Protein AF-A0A2E5EAR0-F1 (afdb_monomer)

Mean predicted aligned error: 19.5 Å

pLDDT: mean 77.99, std 18.97, range [26.61, 96.81]

Structure (mmCIF, N/CA/C/O backbone):
data_AF-A0A2E5EAR0-F1
#
_entry.id   AF-A0A2E5EAR0-F1
#
loop_
_atom_site.group_PDB
_atom_site.id
_atom_site.type_symbol
_atom_site.label_atom_id
_atom_site.label_alt_id
_atom_site.label_comp_id
_atom_site.label_asym_id
_atom_site.label_entity_id
_atom_site.label_seq_id
_atom_site.pdbx_PDB_ins_code
_atom_site.Cartn_x
_atom_site.Cartn_y
_atom_site.Cartn_z
_atom_site.occupancy
_atom_site.B_iso_or_equiv
_atom_site.auth_seq_id
_atom_site.auth_comp_id
_atom_site.auth_asym_id
_atom_site.auth_atom_id
_atom_site.pdbx_PDB_model_num
ATOM 1 N N . MET A 1 1 ? 44.862 40.597 -4.342 1.00 42.06 1 MET A N 1
ATOM 2 C CA . MET A 1 1 ? 45.739 40.094 -3.260 1.00 42.06 1 MET A CA 1
ATOM 3 C C . MET A 1 1 ? 44.886 39.738 -2.046 1.00 42.06 1 MET A C 1
ATOM 5 O O . MET A 1 1 ? 44.949 40.387 -1.017 1.00 42.06 1 MET A O 1
ATOM 9 N N . TRP A 1 2 ? 44.025 38.736 -2.216 1.00 26.61 2 TRP A N 1
ATOM 10 C CA . TRP A 1 2 ? 43.202 38.133 -1.169 1.00 26.61 2 TRP A CA 1
ATOM 11 C C . TRP A 1 2 ? 43.529 36.647 -1.234 1.00 26.61 2 TRP A C 1
ATOM 13 O O . TRP A 1 2 ? 42.966 35.890 -2.016 1.00 26.61 2 TRP A O 1
ATOM 23 N N . MET A 1 3 ? 44.603 36.292 -0.543 1.00 31.47 3 MET A N 1
ATOM 24 C CA . MET A 1 3 ? 45.194 34.965 -0.524 1.00 31.47 3 MET A CA 1
ATOM 25 C C . MET A 1 3 ? 45.748 34.804 0.889 1.00 31.47 3 MET A C 1
ATOM 27 O O . MET A 1 3 ? 46.538 35.645 1.309 1.00 31.47 3 MET A O 1
ATOM 31 N N . LYS A 1 4 ? 45.318 33.736 1.575 1.00 34.19 4 LYS A N 1
ATOM 32 C CA . LYS A 1 4 ? 45.592 33.337 2.975 1.00 34.19 4 LYS A CA 1
ATOM 33 C C . LYS A 1 4 ? 44.489 33.672 3.985 1.00 34.19 4 LYS A C 1
ATOM 35 O O . LYS A 1 4 ? 44.588 34.649 4.709 1.00 34.19 4 LYS A O 1
ATOM 40 N N . MET A 1 5 ? 43.519 32.765 4.107 1.00 32.03 5 MET A N 1
ATOM 41 C CA . MET A 1 5 ? 43.120 32.161 5.391 1.00 32.03 5 MET A CA 1
ATOM 42 C C . MET A 1 5 ? 41.998 31.144 5.152 1.00 32.03 5 MET A C 1
ATOM 44 O O . MET A 1 5 ? 40.875 31.536 4.874 1.00 32.03 5 MET A O 1
ATOM 48 N N . ALA A 1 6 ? 42.338 29.853 5.220 1.00 31.02 6 ALA A N 1
ATOM 49 C CA . ALA A 1 6 ? 41.487 28.740 5.674 1.00 31.02 6 ALA A CA 1
ATOM 50 C C . ALA A 1 6 ? 42.182 27.413 5.316 1.00 31.02 6 ALA A C 1
ATOM 52 O O . ALA A 1 6 ? 41.755 26.662 4.442 1.00 31.02 6 ALA A O 1
ATOM 53 N N . ALA A 1 7 ? 43.314 27.154 5.970 1.00 35.09 7 ALA A N 1
ATOM 54 C CA . ALA A 1 7 ? 43.880 25.819 6.066 1.00 35.09 7 ALA A CA 1
ATOM 55 C C . ALA A 1 7 ? 43.442 25.251 7.417 1.00 35.09 7 ALA A C 1
ATOM 57 O O . ALA A 1 7 ? 44.080 25.526 8.428 1.00 35.09 7 ALA A O 1
ATOM 58 N N . THR A 1 8 ? 42.359 24.474 7.428 1.00 35.16 8 THR A N 1
ATOM 59 C CA . THR A 1 8 ? 42.009 23.649 8.587 1.00 35.16 8 THR A CA 1
ATOM 60 C C . THR A 1 8 ? 41.284 22.388 8.123 1.00 35.16 8 THR A C 1
ATOM 62 O O . THR A 1 8 ? 40.230 22.452 7.502 1.00 35.16 8 THR A O 1
ATOM 65 N N . ASN A 1 9 ? 41.896 21.241 8.422 1.00 30.61 9 ASN A N 1
ATOM 66 C CA . ASN A 1 9 ? 41.296 19.911 8.540 1.00 30.61 9 ASN A CA 1
ATOM 67 C C . ASN A 1 9 ? 40.360 19.410 7.426 1.00 30.61 9 ASN A C 1
ATOM 69 O O . ASN A 1 9 ? 39.142 19.333 7.568 1.00 30.61 9 ASN A O 1
ATOM 73 N N . ARG A 1 10 ? 40.982 18.860 6.376 1.00 32.84 10 ARG A N 1
ATOM 74 C CA . ARG A 1 10 ? 40.446 17.691 5.665 1.00 32.84 10 ARG A CA 1
ATOM 75 C C . ARG A 1 10 ? 40.613 16.462 6.559 1.00 32.84 10 ARG A C 1
ATOM 77 O O . ARG A 1 10 ? 41.737 16.012 6.686 1.00 32.84 10 ARG A O 1
ATOM 84 N N . PHE A 1 11 ? 39.533 15.940 7.139 1.00 34.38 11 PHE A N 1
ATOM 85 C CA . PHE A 1 11 ? 39.304 14.500 7.370 1.00 34.38 11 PHE A CA 1
ATOM 86 C C . PHE A 1 11 ? 37.934 14.302 8.037 1.00 34.38 11 PHE A C 1
ATOM 88 O O . PHE A 1 11 ? 37.831 14.235 9.257 1.00 34.38 11 PHE A O 1
ATOM 95 N N . LYS A 1 12 ? 36.865 14.199 7.237 1.00 30.55 12 LYS A N 1
ATOM 96 C CA . LYS A 1 12 ? 35.705 13.357 7.574 1.00 30.55 12 LYS A CA 1
ATOM 97 C C . LYS A 1 12 ? 34.755 13.219 6.389 1.00 30.55 12 LYS A C 1
ATOM 99 O O . LYS A 1 12 ? 34.295 14.210 5.838 1.00 30.55 12 LYS A O 1
ATOM 104 N N . GLY A 1 13 ? 34.437 11.965 6.079 1.00 31.58 13 GLY A N 1
ATOM 105 C CA . GLY A 1 13 ? 33.149 11.560 5.529 1.00 31.58 13 GLY A CA 1
ATOM 106 C C . GLY A 1 13 ? 32.956 11.759 4.032 1.00 31.58 13 GLY A C 1
ATOM 107 O O . GLY A 1 13 ? 32.531 12.825 3.601 1.00 31.58 13 GLY A O 1
ATOM 108 N N . ARG A 1 14 ? 33.132 10.678 3.261 1.00 30.11 14 ARG A N 1
ATOM 109 C CA . ARG A 1 14 ? 32.112 10.206 2.306 1.00 30.11 14 ARG A CA 1
ATOM 110 C C . ARG A 1 14 ? 32.542 8.941 1.561 1.00 30.11 14 ARG A C 1
ATOM 112 O O . ARG A 1 14 ? 33.694 8.819 1.164 1.00 30.11 14 ARG A O 1
ATOM 119 N N . ARG A 1 15 ? 31.514 8.139 1.257 1.00 27.70 15 ARG A N 1
ATOM 120 C CA . ARG A 1 15 ? 31.420 6.974 0.355 1.00 27.70 15 ARG A CA 1
ATOM 121 C C . ARG A 1 15 ? 31.590 5.620 1.044 1.00 27.70 15 ARG A C 1
ATOM 123 O O . ARG A 1 15 ? 32.698 5.225 1.359 1.00 27.70 15 ARG A O 1
ATOM 130 N N . LEU A 1 16 ? 30.498 5.006 1.511 1.00 30.56 16 LEU A N 1
ATOM 131 C CA . LEU A 1 16 ? 29.463 4.266 0.756 1.00 30.56 16 LEU A CA 1
ATOM 132 C C . LEU A 1 16 ? 30.027 3.139 -0.124 1.00 30.56 16 LEU A C 1
ATOM 134 O O . LEU A 1 16 ? 30.735 3.397 -1.094 1.00 30.56 16 LEU A O 1
ATOM 138 N N . MET A 1 17 ? 29.493 1.947 0.168 1.00 29.42 17 MET A N 1
ATOM 139 C CA . MET A 1 17 ? 29.057 0.925 -0.786 1.00 29.42 17 MET A CA 1
ATOM 140 C C . MET A 1 17 ? 30.089 -0.140 -1.178 1.00 29.42 17 MET A C 1
ATOM 142 O O . MET A 1 17 ? 30.657 -0.107 -2.263 1.00 29.42 17 MET A O 1
ATOM 146 N N . VAL A 1 18 ? 30.224 -1.162 -0.328 1.00 32.47 18 VAL A N 1
ATOM 147 C CA . VAL A 1 18 ? 30.536 -2.524 -0.781 1.00 32.47 18 VAL A CA 1
ATOM 148 C C . VAL A 1 18 ? 29.671 -3.491 0.020 1.00 32.47 18 VAL A C 1
ATOM 150 O O . VAL A 1 18 ? 29.899 -3.686 1.204 1.00 32.47 18 VAL A O 1
ATOM 153 N N . LEU A 1 19 ? 28.630 -3.998 -0.626 1.00 30.44 19 LEU A N 1
ATOM 154 C CA . LEU A 1 19 ? 28.167 -5.388 -0.655 1.00 30.44 19 LEU A CA 1
ATOM 155 C C . LEU A 1 19 ? 26.824 -5.291 -1.393 1.00 30.44 19 LEU A C 1
ATOM 157 O O . LEU A 1 19 ? 25.862 -4.715 -0.908 1.00 30.44 19 LEU A O 1
ATOM 161 N N . GLY A 1 20 ? 26.775 -5.650 -2.669 1.00 27.59 20 GLY A N 1
ATOM 162 C CA . GLY A 1 20 ? 26.998 -7.042 -3.024 1.00 27.59 20 GLY A CA 1
ATOM 163 C C . GLY A 1 20 ? 25.709 -7.784 -2.721 1.00 27.59 20 GLY A C 1
ATOM 164 O O . GLY A 1 20 ? 25.666 -8.637 -1.843 1.00 27.59 20 GLY A O 1
ATOM 165 N N . THR A 1 21 ? 24.654 -7.373 -3.423 1.00 36.88 21 THR A N 1
ATOM 166 C CA . THR A 1 21 ? 23.506 -8.203 -3.741 1.00 36.88 21 THR A CA 1
ATOM 167 C C . THR A 1 21 ? 24.039 -9.567 -4.130 1.00 36.88 21 THR A C 1
ATOM 169 O O . THR A 1 21 ? 24.770 -9.677 -5.112 1.00 36.88 21 THR A O 1
ATOM 172 N N . ILE A 1 22 ? 23.689 -10.586 -3.361 1.00 31.39 22 ILE A N 1
ATOM 173 C CA . ILE A 1 22 ? 23.421 -11.852 -3.996 1.00 31.39 22 ILE A CA 1
ATOM 174 C C . ILE A 1 22 ? 22.076 -12.333 -3.459 1.00 31.39 22 ILE A C 1
ATOM 176 O O . ILE A 1 22 ? 21.933 -12.816 -2.340 1.00 31.39 22 ILE A O 1
ATOM 180 N N . ARG A 1 23 ? 21.061 -12.052 -4.268 1.00 45.41 23 ARG A N 1
ATOM 181 C CA . ARG A 1 23 ? 19.786 -12.746 -4.335 1.00 45.41 23 ARG A CA 1
ATOM 182 C C . ARG A 1 23 ? 20.016 -14.064 -5.127 1.00 45.41 23 ARG A C 1
ATOM 184 O O . ARG A 1 23 ? 21.138 -14.413 -5.407 1.00 45.41 23 ARG A O 1
ATOM 191 N N . SER A 1 24 ? 18.972 -14.785 -5.548 1.00 37.47 24 SER A N 1
ATOM 192 C CA . SER A 1 24 ? 18.856 -16.251 -5.845 1.00 37.47 24 SER A CA 1
ATOM 193 C C . SER A 1 24 ? 17.867 -17.458 -5.433 1.00 37.47 24 SER A C 1
ATOM 195 O O . SER A 1 24 ? 18.263 -18.381 -4.747 1.00 37.47 24 SER A O 1
ATOM 197 N N . MET A 1 25 ? 16.561 -17.441 -5.386 1.00 35.81 25 MET A N 1
ATOM 198 C CA . MET A 1 25 ? 15.651 -18.008 -6.329 1.00 35.81 25 MET A CA 1
ATOM 199 C C . MET A 1 25 ? 15.276 -19.394 -5.691 1.00 35.81 25 MET A C 1
ATOM 201 O O . MET A 1 25 ? 15.845 -19.833 -4.694 1.00 35.81 25 MET A O 1
ATOM 205 N N . SER A 1 26 ? 13.975 -19.520 -5.486 1.00 48.56 26 SER A N 1
ATOM 206 C CA . SER A 1 26 ? 13.026 -20.251 -6.310 1.00 48.56 26 SER A CA 1
ATOM 207 C C . SER A 1 26 ? 12.967 -21.753 -6.001 1.00 48.56 26 SER A C 1
ATOM 209 O O . SER A 1 26 ? 13.917 -22.497 -6.153 1.00 48.56 26 SER A O 1
ATOM 211 N N . HIS A 1 27 ? 11.768 -22.208 -5.638 1.00 31.70 27 HIS A N 1
ATOM 212 C CA . HIS A 1 27 ? 11.203 -23.417 -6.227 1.00 31.70 27 HIS A CA 1
ATOM 213 C C . HIS A 1 27 ? 9.680 -23.284 -6.230 1.00 31.70 27 HIS A C 1
ATOM 215 O O . HIS A 1 27 ? 9.098 -22.929 -5.198 1.00 31.70 27 HIS A O 1
ATOM 221 N N . LYS A 1 28 ? 9.116 -23.493 -7.425 1.00 53.34 28 LYS A N 1
ATOM 222 C CA . LYS A 1 28 ? 7.699 -23.582 -7.799 1.00 53.34 28 LYS A CA 1
ATOM 223 C C . LYS A 1 28 ? 7.124 -24.943 -7.398 1.00 53.34 28 LYS A C 1
ATOM 225 O O . LYS A 1 28 ? 7.823 -25.931 -7.586 1.00 53.34 28 LYS A O 1
ATOM 230 N N . GLU A 1 29 ? 5.843 -24.964 -7.029 1.00 31.41 29 GLU A N 1
ATOM 231 C CA . GLU A 1 29 ? 4.805 -25.863 -7.565 1.00 31.41 29 GLU A CA 1
ATOM 232 C C . GLU A 1 29 ? 3.419 -25.259 -7.260 1.00 31.41 29 GLU A C 1
ATOM 234 O O . GLU A 1 29 ? 3.272 -24.483 -6.317 1.00 31.41 29 GLU A O 1
ATOM 239 N N . GLY A 1 30 ? 2.449 -25.471 -8.152 1.00 39.00 30 GLY A N 1
ATOM 240 C CA . GLY A 1 30 ? 1.208 -24.696 -8.210 1.00 39.00 30 GLY A CA 1
ATOM 241 C C . GLY A 1 30 ? 0.224 -25.011 -7.086 1.00 39.00 30 GLY A C 1
ATOM 242 O O . GLY A 1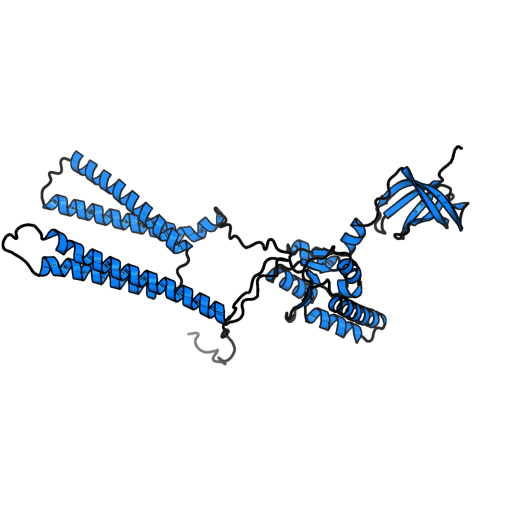 30 ? -0.415 -26.052 -7.113 1.00 39.00 30 GLY A O 1
ATOM 243 N N . SER A 1 31 ? 0.067 -24.074 -6.151 1.00 34.19 31 SER A N 1
ATOM 244 C CA . SER A 1 31 ? -1.037 -23.986 -5.183 1.00 34.19 31 SER A CA 1
ATOM 245 C C . SER A 1 31 ? -0.755 -22.786 -4.281 1.00 34.19 31 SER A C 1
ATOM 247 O O . SER A 1 31 ? 0.288 -22.797 -3.636 1.00 34.19 31 SER A O 1
ATOM 249 N N . SER A 1 32 ? -1.642 -21.783 -4.213 1.00 40.50 32 SER A N 1
ATOM 250 C CA . SER A 1 32 ? -1.409 -20.527 -3.469 1.00 40.50 32 SER A CA 1
ATOM 251 C C . SER A 1 32 ? -0.220 -19.721 -4.029 1.00 40.50 32 SER A C 1
ATOM 253 O O . SER A 1 32 ? 0.929 -20.158 -3.985 1.00 40.50 32 SER A O 1
ATOM 255 N N . GLU A 1 33 ? -0.459 -18.550 -4.630 1.00 37.38 33 GLU A N 1
ATOM 256 C CA . GLU A 1 33 ? 0.638 -17.733 -5.173 1.00 37.38 33 GLU A CA 1
ATOM 257 C C . GLU A 1 33 ? 1.484 -17.139 -4.034 1.00 37.38 33 GLU A C 1
ATOM 259 O O . GLU A 1 33 ? 1.244 -16.043 -3.535 1.00 37.38 33 GLU A O 1
ATOM 264 N N . MET A 1 34 ? 2.498 -17.905 -3.621 1.00 33.72 34 MET A N 1
ATOM 265 C CA . MET A 1 34 ? 3.566 -17.487 -2.721 1.00 33.72 34 MET A CA 1
ATOM 266 C C . MET A 1 34 ? 4.256 -16.211 -3.232 1.00 33.72 34 MET A C 1
ATOM 268 O O . MET A 1 34 ? 4.478 -16.069 -4.442 1.00 33.72 34 MET A O 1
ATOM 272 N N . PRO A 1 35 ? 4.683 -15.312 -2.324 1.00 40.78 35 PRO A N 1
ATOM 273 C CA . PRO A 1 35 ? 5.405 -14.100 -2.690 1.00 40.78 35 PRO A CA 1
ATOM 274 C C . PRO A 1 35 ? 6.670 -14.447 -3.491 1.00 40.78 35 PRO A C 1
ATOM 276 O O . PRO A 1 35 ? 7.259 -15.516 -3.293 1.00 40.78 35 PRO A O 1
ATOM 279 N N . PRO A 1 36 ? 7.116 -13.570 -4.413 1.00 47.81 36 PRO A N 1
ATOM 280 C CA . PRO A 1 36 ? 8.219 -13.872 -5.313 1.00 47.81 36 PRO A CA 1
ATOM 281 C C . PRO A 1 36 ? 9.470 -14.156 -4.485 1.00 47.81 36 PRO A C 1
ATOM 283 O O . PRO A 1 36 ? 10.056 -13.218 -3.940 1.00 47.81 36 PRO A O 1
ATOM 286 N N . LYS A 1 37 ? 9.859 -15.443 -4.403 1.00 44.44 37 LYS A N 1
ATOM 287 C CA . LYS A 1 37 ? 10.977 -15.931 -3.585 1.00 44.44 37 LYS A CA 1
ATOM 288 C C . LYS A 1 37 ? 12.120 -14.931 -3.664 1.00 44.44 37 LYS A C 1
ATOM 290 O O . LYS A 1 37 ? 12.624 -14.601 -4.749 1.00 44.44 37 LYS A O 1
ATOM 295 N N . LEU A 1 38 ? 12.443 -14.351 -2.508 1.00 49.88 38 LEU A N 1
ATOM 296 C CA . LEU A 1 38 ? 13.609 -13.509 -2.342 1.00 49.88 38 LEU A CA 1
ATOM 297 C C . LEU A 1 38 ? 14.747 -14.384 -2.759 1.00 49.88 38 LEU A C 1
ATOM 299 O O . LEU A 1 38 ? 15.010 -15.433 -2.175 1.00 49.88 38 LEU A O 1
ATOM 303 N N . LYS A 1 39 ? 15.248 -14.042 -3.928 1.00 50.47 39 LYS A N 1
ATOM 304 C CA . LYS A 1 39 ? 16.168 -14.900 -4.536 1.00 50.47 39 LYS A CA 1
ATOM 305 C C . LYS A 1 39 ? 17.380 -15.150 -3.450 1.00 50.47 39 LYS A C 1
ATOM 307 O O . LYS A 1 39 ? 17.827 -14.182 -2.886 1.00 50.47 39 LYS A O 1
ATOM 312 N N . THR A 1 40 ? 17.929 -16.336 -3.088 1.00 61.12 40 THR A N 1
ATOM 313 C CA . THR A 1 40 ? 19.235 -16.774 -2.423 1.00 61.12 40 THR A CA 1
ATOM 314 C C . THR A 1 40 ? 20.618 -16.840 -3.197 1.00 61.12 40 THR A C 1
ATOM 316 O O . THR A 1 40 ? 20.795 -17.641 -4.100 1.00 61.12 40 THR A O 1
ATOM 319 N N . PRO A 1 41 ? 21.663 -16.080 -2.891 1.00 62.03 41 PRO A N 1
ATOM 320 C CA . PRO A 1 41 ? 22.915 -15.921 -3.679 1.00 62.03 41 PRO A CA 1
ATOM 321 C C . PRO A 1 41 ? 23.237 -16.699 -5.027 1.00 62.03 41 PRO A C 1
ATOM 323 O O . PRO A 1 41 ? 23.579 -16.128 -6.062 1.00 62.03 41 PRO A O 1
ATOM 326 N N . GLN A 1 42 ? 23.173 -18.029 -5.083 1.00 57.31 42 GLN A N 1
ATOM 327 C CA . GLN A 1 42 ? 23.689 -18.885 -6.172 1.00 57.31 42 GLN A CA 1
ATOM 328 C C . GLN A 1 42 ? 23.162 -18.690 -7.618 1.00 57.31 42 GLN A C 1
ATOM 330 O O . GLN A 1 42 ? 23.934 -18.554 -8.544 1.00 57.31 42 GLN A O 1
ATOM 335 N N . GLU A 1 43 ? 21.877 -18.735 -7.886 1.00 59.50 43 GLU A N 1
ATOM 336 C CA . GLU A 1 43 ? 21.122 -18.381 -9.109 1.00 59.50 43 GLU A CA 1
ATOM 337 C C . GLU A 1 43 ? 21.154 -16.877 -9.550 1.00 59.50 43 GLU A C 1
ATOM 339 O O . GLU A 1 43 ? 20.722 -16.598 -10.662 1.00 59.50 43 GLU A O 1
ATOM 344 N N . GLU A 1 44 ? 21.659 -15.887 -8.781 1.00 59.91 44 GLU A N 1
ATOM 345 C CA . GLU A 1 44 ? 21.963 -14.529 -9.282 1.00 59.91 44 GLU A CA 1
ATOM 346 C C . GLU A 1 44 ? 23.357 -14.583 -9.855 1.00 59.91 44 GLU A C 1
ATOM 348 O O . GLU A 1 44 ? 23.555 -14.068 -10.948 1.00 59.91 44 GLU A O 1
ATOM 353 N N . ALA A 1 45 ? 24.270 -15.304 -9.193 1.00 63.06 45 ALA A N 1
ATOM 354 C CA . ALA A 1 45 ? 25.512 -15.720 -9.818 1.00 63.06 45 ALA A CA 1
ATOM 355 C C . ALA A 1 45 ? 25.231 -16.575 -11.074 1.00 63.06 45 ALA A C 1
ATOM 357 O O . ALA A 1 45 ? 25.774 -16.270 -12.123 1.00 63.06 45 ALA A O 1
ATOM 358 N N . SER A 1 46 ? 24.278 -17.519 -11.057 1.00 63.34 46 SER A N 1
ATOM 359 C CA . SER A 1 46 ? 23.905 -18.304 -12.249 1.00 63.34 46 SER A CA 1
ATOM 360 C C . SER A 1 46 ? 23.219 -17.466 -13.331 1.00 63.34 46 SER A C 1
ATOM 362 O O . SER A 1 46 ? 23.455 -17.690 -14.517 1.00 63.34 46 SER A O 1
ATOM 364 N N . GLN A 1 47 ? 22.383 -16.481 -12.974 1.00 64.12 47 GLN A N 1
ATOM 365 C CA . GLN A 1 47 ? 21.804 -15.558 -13.956 1.00 64.12 47 GLN A CA 1
ATOM 366 C C . GLN A 1 47 ? 22.853 -14.628 -14.549 1.00 64.12 47 GLN A C 1
ATOM 368 O O . GLN A 1 47 ? 22.810 -14.366 -15.749 1.00 64.12 47 GLN A O 1
ATOM 373 N N . GLN A 1 48 ? 23.782 -14.141 -13.734 1.00 64.19 48 GLN A N 1
ATOM 374 C CA . GLN A 1 48 ? 24.900 -13.331 -14.183 1.00 64.19 48 GLN A CA 1
ATOM 375 C C . GLN A 1 48 ? 25.813 -14.159 -15.098 1.00 64.19 48 GLN A C 1
ATOM 377 O O . GLN A 1 48 ? 26.125 -13.705 -16.194 1.00 64.19 48 GLN A O 1
ATOM 382 N N . ASP A 1 49 ? 26.122 -15.404 -14.737 1.00 70.06 49 ASP A N 1
ATOM 383 C CA . ASP A 1 49 ? 26.880 -16.350 -15.562 1.00 70.06 49 ASP A CA 1
ATOM 384 C C . ASP A 1 49 ? 26.149 -16.672 -16.869 1.00 70.06 49 ASP A C 1
ATOM 386 O O . ASP A 1 49 ? 26.759 -16.675 -17.934 1.00 70.06 49 ASP A O 1
ATOM 390 N N . SER A 1 50 ? 24.825 -16.849 -16.825 1.00 70.31 50 SER A N 1
ATOM 391 C CA . SER A 1 50 ? 23.995 -17.066 -18.016 1.00 70.31 50 SER A CA 1
ATOM 392 C C . SER A 1 50 ? 23.979 -15.840 -18.930 1.00 70.31 50 SER A C 1
ATOM 394 O O . SER A 1 50 ? 24.059 -15.977 -20.148 1.00 70.31 50 SER A O 1
ATOM 396 N N . GLN A 1 51 ? 23.906 -14.629 -18.368 1.00 70.19 51 GLN A N 1
ATOM 397 C CA . GLN A 1 51 ? 23.989 -13.381 -19.131 1.00 70.19 51 GLN A CA 1
ATOM 398 C C . GLN A 1 51 ? 25.378 -13.191 -19.745 1.00 70.19 51 GLN A C 1
ATOM 400 O O . GLN A 1 51 ? 25.485 -12.836 -20.919 1.00 70.19 51 GLN A O 1
ATOM 405 N N . HIS A 1 52 ? 26.440 -13.477 -18.991 1.00 75.81 52 HIS A N 1
ATOM 406 C CA . HIS A 1 52 ? 27.810 -13.465 -19.494 1.00 75.81 52 HIS A CA 1
ATOM 407 C C . HIS A 1 52 ? 28.015 -14.506 -20.601 1.00 75.81 52 HIS A C 1
ATOM 409 O O . HIS A 1 52 ? 28.609 -14.180 -21.628 1.00 75.81 52 HIS A O 1
ATOM 415 N N . PHE A 1 53 ? 27.475 -15.716 -20.444 1.00 71.44 53 PHE A N 1
ATOM 416 C CA . PHE A 1 53 ? 27.533 -16.781 -21.443 1.00 71.44 53 PHE A CA 1
ATOM 417 C C . PHE A 1 53 ? 26.766 -16.416 -22.718 1.00 71.44 53 PHE A C 1
ATOM 419 O O . PHE A 1 53 ? 27.268 -16.623 -23.820 1.00 71.44 53 PHE A O 1
ATOM 426 N N . LEU A 1 54 ? 25.582 -15.811 -22.589 1.00 74.56 54 LEU A N 1
ATOM 427 C CA . LEU A 1 54 ? 24.762 -15.382 -23.724 1.00 74.56 54 LEU A CA 1
ATOM 428 C C . LEU A 1 54 ? 25.402 -14.207 -24.485 1.00 74.56 54 LEU A C 1
ATOM 430 O O . LEU A 1 54 ? 25.379 -14.162 -25.715 1.00 74.56 54 LEU A O 1
ATOM 434 N N . LEU A 1 55 ? 26.043 -13.272 -23.780 1.00 79.00 55 LEU A 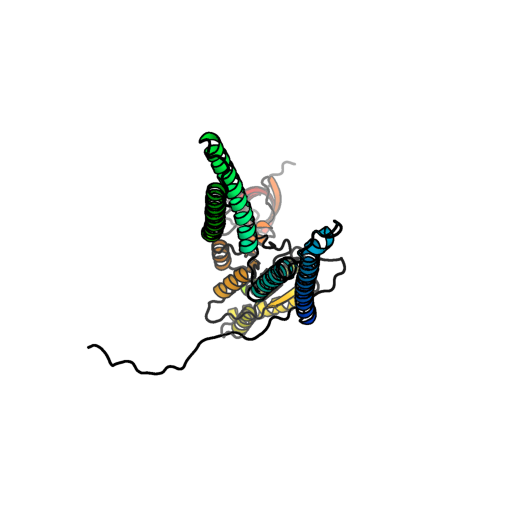N 1
ATOM 435 C CA . LEU A 1 55 ? 26.830 -12.211 -24.417 1.00 79.00 55 LEU A CA 1
ATOM 436 C C . LEU A 1 55 ? 28.083 -12.768 -25.105 1.00 79.00 55 LEU A C 1
ATOM 438 O O . LEU A 1 55 ? 28.416 -12.346 -26.214 1.00 79.00 55 LEU A O 1
ATOM 442 N N . LEU A 1 56 ? 28.764 -13.732 -24.481 1.00 79.81 56 LEU A N 1
ATOM 443 C CA . LEU A 1 56 ? 29.929 -14.399 -25.059 1.00 79.81 56 LEU A CA 1
ATOM 444 C C . LEU A 1 56 ? 29.557 -15.175 -26.328 1.00 79.81 56 LEU A C 1
ATOM 446 O O . LEU A 1 56 ? 30.247 -15.046 -27.339 1.00 79.81 56 LEU A O 1
ATOM 450 N N . SER A 1 57 ? 28.453 -15.925 -26.303 1.00 73.38 57 SER A N 1
ATOM 451 C CA . SER A 1 57 ? 27.976 -16.674 -27.467 1.00 73.38 57 SER A CA 1
ATOM 452 C C . SER A 1 57 ? 27.606 -15.737 -28.616 1.00 73.38 57 SER A C 1
ATOM 454 O O . SER A 1 57 ? 28.010 -15.975 -29.752 1.00 73.38 57 SER A O 1
ATOM 456 N N . THR A 1 58 ? 26.951 -14.611 -28.323 1.00 81.50 58 THR A N 1
ATOM 457 C CA . THR A 1 58 ? 26.613 -13.593 -29.331 1.00 81.50 58 THR A CA 1
ATOM 458 C C . THR A 1 58 ? 27.869 -12.993 -29.979 1.00 81.50 58 THR A C 1
ATOM 460 O O . THR A 1 58 ? 27.932 -12.852 -31.201 1.00 81.50 58 THR A O 1
ATOM 463 N N . ARG A 1 59 ? 28.909 -12.686 -29.188 1.00 84.50 59 ARG A N 1
ATOM 464 C CA . ARG A 1 59 ? 30.199 -12.180 -29.699 1.00 84.50 59 ARG A CA 1
ATOM 465 C C . ARG A 1 59 ? 30.926 -13.209 -30.560 1.00 84.50 59 ARG A C 1
ATOM 467 O O . ARG A 1 59 ? 31.485 -12.846 -31.592 1.00 84.50 59 ARG A O 1
ATOM 474 N N . LEU A 1 60 ? 30.893 -14.480 -30.163 1.00 82.44 60 LEU A N 1
ATOM 475 C CA . LEU A 1 60 ? 31.496 -15.572 -30.925 1.00 82.44 60 LEU A CA 1
ATOM 476 C C . LEU A 1 60 ? 30.801 -15.748 -32.280 1.00 82.44 60 LEU A C 1
ATOM 478 O O . LEU A 1 60 ? 31.477 -15.825 -33.303 1.00 82.44 60 LEU A O 1
ATOM 482 N N . VAL A 1 61 ? 29.465 -15.722 -32.307 1.00 86.69 61 VAL A N 1
ATOM 483 C CA . VAL A 1 61 ? 28.685 -15.773 -33.555 1.00 86.69 61 VAL A CA 1
ATOM 484 C C . VAL A 1 61 ? 29.036 -14.598 -34.473 1.00 86.69 61 VAL A C 1
ATOM 486 O O . VAL A 1 61 ? 29.259 -14.807 -35.663 1.00 86.69 61 VAL A O 1
ATOM 489 N N . TYR A 1 62 ? 29.160 -13.378 -33.938 1.00 88.00 62 TYR A N 1
ATOM 490 C CA . TYR A 1 62 ? 29.574 -12.209 -34.723 1.00 88.00 62 TYR A CA 1
ATOM 491 C C . TYR A 1 62 ? 30.962 -12.383 -35.360 1.00 88.00 62 TYR A C 1
ATOM 493 O O . TYR A 1 62 ? 31.124 -12.120 -36.550 1.00 88.00 62 TYR A O 1
ATOM 501 N N . VAL A 1 63 ? 31.953 -12.869 -34.602 1.00 86.38 63 VAL A N 1
ATOM 502 C CA . VAL A 1 63 ? 33.307 -13.131 -35.128 1.00 86.38 63 VAL A CA 1
ATOM 503 C C . VAL A 1 63 ? 33.266 -14.151 -36.263 1.00 86.38 63 VAL A C 1
ATOM 505 O O . VAL A 1 63 ? 33.862 -13.919 -37.312 1.00 86.38 63 VAL A O 1
ATOM 508 N N . VAL A 1 64 ? 32.535 -15.253 -36.078 1.00 86.19 64 VAL A N 1
ATOM 509 C CA . VAL A 1 64 ? 32.396 -16.302 -37.099 1.00 86.19 64 VAL A CA 1
ATOM 510 C C . VAL A 1 64 ? 31.769 -15.743 -38.379 1.00 86.19 64 VAL A C 1
ATOM 512 O O . VAL A 1 64 ? 32.280 -15.998 -39.468 1.00 86.19 64 VAL A O 1
ATOM 515 N N . LEU A 1 65 ? 30.713 -14.931 -38.263 1.00 85.44 65 LEU A N 1
ATOM 516 C CA . LEU A 1 65 ? 30.084 -14.279 -39.415 1.00 85.44 65 LEU A CA 1
ATOM 517 C C . LEU A 1 65 ? 31.041 -13.315 -40.127 1.00 85.44 65 LEU A C 1
ATOM 519 O O . LEU A 1 65 ? 31.103 -13.321 -41.353 1.00 85.44 65 LEU A O 1
ATOM 523 N N . MET A 1 66 ? 31.826 -12.525 -39.389 1.00 84.81 66 MET A N 1
ATOM 524 C CA . MET A 1 66 ? 32.799 -11.605 -39.989 1.00 84.81 66 MET A CA 1
ATOM 525 C C . MET A 1 66 ? 33.926 -12.338 -40.722 1.00 84.81 66 MET A C 1
ATOM 527 O O . MET A 1 66 ? 34.344 -11.889 -41.787 1.00 84.81 66 MET A O 1
ATOM 531 N N . ILE A 1 67 ? 34.383 -13.482 -40.203 1.00 84.56 67 ILE A N 1
ATOM 532 C CA . ILE A 1 67 ? 35.340 -14.351 -40.903 1.00 84.56 67 ILE A CA 1
ATOM 533 C C . ILE A 1 67 ? 34.714 -14.895 -42.194 1.00 84.56 67 ILE A C 1
ATOM 535 O O . ILE A 1 67 ? 35.349 -14.831 -43.241 1.00 84.56 67 ILE A O 1
ATOM 539 N N . ALA A 1 68 ? 33.463 -15.362 -42.148 1.00 84.12 68 ALA A N 1
ATOM 540 C CA . ALA A 1 68 ? 32.760 -15.861 -43.332 1.00 84.12 68 ALA A CA 1
ATOM 541 C C . ALA A 1 68 ? 32.558 -14.777 -44.407 1.00 84.12 68 ALA A C 1
ATOM 543 O O . ALA A 1 68 ? 32.717 -15.046 -45.591 1.00 84.12 68 ALA A O 1
ATOM 544 N N . VAL A 1 69 ? 32.252 -13.536 -44.015 1.00 83.94 69 VAL A N 1
ATOM 545 C CA . VAL A 1 69 ? 32.155 -12.404 -44.955 1.00 83.94 69 VAL A CA 1
ATOM 546 C C . VAL A 1 69 ? 33.522 -12.064 -45.554 1.00 83.94 69 VAL A C 1
ATOM 548 O O . VAL A 1 69 ? 33.617 -11.782 -46.746 1.00 83.94 69 VAL A O 1
ATOM 551 N N . SER A 1 70 ? 34.586 -12.137 -44.752 1.00 80.56 70 SER A N 1
ATOM 552 C CA . SER A 1 70 ? 35.964 -11.879 -45.183 1.00 80.56 70 SER A CA 1
ATOM 553 C C . SER A 1 70 ? 36.444 -12.850 -46.271 1.00 80.56 70 SER A C 1
ATOM 555 O O . SER A 1 70 ? 37.274 -12.485 -47.102 1.00 80.56 70 SER A O 1
ATOM 557 N N . THR A 1 71 ? 35.896 -14.070 -46.312 1.00 78.88 71 THR A N 1
ATOM 558 C CA . THR A 1 71 ? 36.243 -15.079 -47.322 1.00 78.88 71 THR A CA 1
ATOM 559 C C . THR A 1 71 ? 35.406 -14.994 -48.603 1.00 78.88 71 THR A C 1
ATOM 561 O O . THR A 1 71 ? 35.809 -15.567 -49.613 1.00 78.88 71 THR A O 1
ATOM 564 N N . LEU A 1 72 ? 34.289 -14.252 -48.624 1.00 78.69 72 LEU A N 1
ATOM 565 C CA . LEU A 1 72 ? 33.426 -14.119 -49.812 1.00 78.69 72 LEU A CA 1
ATOM 566 C C . LEU A 1 72 ? 34.151 -13.615 -51.076 1.00 78.69 72 LEU A C 1
ATOM 568 O O . LEU A 1 72 ? 33.901 -14.187 -52.139 1.00 78.69 72 LEU A O 1
ATOM 572 N N . PRO A 1 73 ? 35.072 -12.629 -51.016 1.00 73.50 73 PRO A N 1
ATOM 573 C CA . PRO A 1 73 ? 35.821 -12.185 -52.195 1.00 73.50 73 PRO A CA 1
ATOM 574 C C . PRO A 1 73 ? 36.678 -13.288 -52.835 1.00 73.50 73 PRO A C 1
ATOM 576 O O . PRO A 1 73 ? 37.016 -13.198 -54.012 1.00 73.50 73 PRO A O 1
ATOM 579 N N . PHE A 1 74 ? 37.010 -14.349 -52.085 1.00 71.75 74 PHE A N 1
ATOM 580 C CA . PHE A 1 74 ? 37.740 -15.502 -52.615 1.00 71.75 74 PHE A CA 1
ATOM 581 C C . PHE A 1 74 ? 36.848 -16.466 -53.401 1.00 71.75 74 PHE A C 1
ATOM 583 O O . PHE A 1 74 ? 37.341 -17.196 -54.256 1.00 71.75 74 PHE A O 1
ATOM 590 N N . ILE A 1 75 ? 35.535 -16.462 -53.150 1.00 68.81 75 ILE A N 1
ATOM 591 C CA . ILE A 1 75 ? 34.580 -17.359 -53.815 1.00 68.81 75 ILE A CA 1
ATOM 592 C C . ILE A 1 75 ? 34.293 -16.890 -55.250 1.00 68.81 75 ILE A C 1
ATOM 594 O O . ILE A 1 75 ? 34.093 -17.715 -56.138 1.00 68.81 75 ILE A O 1
ATOM 598 N N . SER A 1 76 ? 34.349 -15.582 -55.523 1.00 60.81 76 SER A N 1
ATOM 599 C CA . SER A 1 76 ? 34.159 -15.022 -56.872 1.00 60.81 76 SER A CA 1
ATOM 600 C C . SER A 1 76 ? 35.315 -15.290 -57.854 1.00 60.81 76 SER A C 1
ATOM 602 O O . SER A 1 76 ? 35.237 -14.869 -59.003 1.00 60.81 76 SER A O 1
ATOM 604 N N . ILE A 1 77 ? 36.374 -16.000 -57.441 1.00 57.09 77 ILE A N 1
ATOM 605 C CA . ILE A 1 77 ? 37.605 -16.234 -58.227 1.00 57.09 77 ILE A CA 1
ATOM 606 C C . ILE A 1 77 ? 37.487 -17.437 -59.191 1.00 57.09 77 ILE A C 1
ATOM 608 O O . ILE A 1 77 ? 38.419 -17.747 -59.924 1.00 57.09 77 ILE A O 1
ATOM 612 N N . VAL A 1 78 ? 36.332 -18.108 -59.296 1.00 55.78 78 VAL A N 1
ATOM 613 C CA . VAL A 1 78 ? 36.121 -19.186 -60.295 1.00 55.78 78 VAL A CA 1
ATOM 614 C C . VAL A 1 78 ? 35.848 -18.615 -61.704 1.00 55.78 78 VAL A C 1
ATOM 616 O O . VAL A 1 78 ? 34.944 -19.049 -62.409 1.00 55.78 78 VAL A O 1
ATOM 619 N N . SER A 1 79 ? 36.606 -17.600 -62.118 1.00 59.16 79 SER A N 1
ATOM 620 C CA . SER A 1 79 ? 36.666 -17.091 -63.495 1.00 59.16 79 SER A CA 1
ATOM 621 C C . SER A 1 79 ? 38.137 -17.061 -63.924 1.00 59.16 79 SER A C 1
ATOM 623 O O . SER A 1 79 ? 38.983 -16.728 -63.093 1.00 59.16 79 SER A O 1
ATOM 625 N N . PRO A 1 80 ? 38.478 -17.457 -65.166 1.00 55.09 80 PRO A N 1
ATOM 626 C CA . PRO A 1 80 ? 39.866 -17.635 -65.576 1.00 55.09 80 PRO A CA 1
ATOM 627 C C . PRO A 1 80 ? 40.639 -16.318 -65.448 1.00 55.09 80 PRO A C 1
ATOM 629 O O . PRO A 1 80 ? 40.262 -15.296 -66.011 1.00 55.09 80 PRO A O 1
ATOM 632 N N . VAL A 1 81 ? 41.695 -16.391 -64.643 1.00 55.28 81 VAL A N 1
ATOM 633 C CA . VAL A 1 81 ? 42.596 -15.315 -64.228 1.00 55.28 81 VAL A CA 1
ATOM 634 C C . VAL A 1 81 ? 43.284 -14.704 -65.453 1.00 55.28 81 VAL A C 1
ATOM 636 O O . VAL A 1 81 ? 44.113 -15.366 -66.075 1.00 55.28 81 VAL A O 1
ATOM 639 N N . GLU A 1 82 ? 42.974 -13.449 -65.789 1.00 56.00 82 GLU A N 1
ATOM 640 C CA . GLU A 1 82 ? 43.884 -12.620 -66.587 1.00 56.00 82 GLU A CA 1
ATOM 641 C C . GLU A 1 82 ? 45.094 -12.232 -65.722 1.00 56.00 82 GLU A C 1
ATOM 643 O O . GLU A 1 82 ? 44.976 -11.967 -64.523 1.00 56.00 82 GLU A O 1
ATOM 648 N N . GLU A 1 83 ? 46.279 -12.281 -66.328 1.00 55.62 83 GLU A N 1
ATOM 649 C CA . GLU A 1 83 ? 47.575 -12.118 -65.673 1.00 55.62 83 GLU A CA 1
ATOM 650 C C . GLU A 1 83 ? 47.694 -10.778 -64.934 1.00 55.62 83 GLU A C 1
ATOM 652 O O . GLU A 1 83 ? 47.802 -9.711 -65.536 1.00 55.62 83 GLU A O 1
ATOM 657 N N . GLY A 1 84 ? 47.722 -10.853 -63.603 1.00 59.28 84 GLY A N 1
ATOM 658 C CA . GLY A 1 84 ? 47.943 -9.694 -62.741 1.00 59.28 84 GLY A CA 1
ATOM 659 C C . GLY A 1 84 ? 47.377 -9.861 -61.336 1.00 59.28 84 GLY A C 1
ATOM 660 O O . GLY A 1 84 ? 46.696 -8.968 -60.849 1.00 59.28 84 GLY A O 1
ATOM 661 N N . LEU A 1 85 ? 47.625 -10.995 -60.669 1.00 59.00 85 LEU A N 1
ATOM 662 C CA . LEU A 1 85 ? 47.221 -11.191 -59.271 1.00 59.00 85 LEU A CA 1
ATOM 663 C C . LEU A 1 85 ? 48.054 -10.283 -58.350 1.00 59.00 85 LEU A C 1
ATOM 665 O O . LEU A 1 85 ? 49.128 -10.667 -57.880 1.00 59.00 85 LEU A O 1
ATOM 669 N N . VAL A 1 86 ? 47.572 -9.071 -58.074 1.00 68.00 86 VAL A N 1
ATOM 670 C CA . VAL A 1 86 ? 48.180 -8.192 -57.073 1.00 68.00 86 VAL A CA 1
ATOM 671 C C . VAL A 1 86 ? 47.765 -8.704 -55.694 1.00 68.00 86 VAL A C 1
ATOM 673 O O . VAL A 1 86 ? 46.595 -8.670 -55.329 1.00 68.00 86 VAL A O 1
ATOM 676 N N . PHE A 1 87 ? 48.727 -9.171 -54.891 1.00 68.06 87 PHE A N 1
ATOM 677 C CA . PHE A 1 87 ? 48.501 -9.648 -53.512 1.00 68.06 87 PHE A CA 1
ATOM 678 C C . PHE A 1 87 ? 47.615 -8.697 -52.676 1.00 68.06 87 PHE A C 1
ATOM 680 O O . PHE A 1 87 ? 46.809 -9.135 -51.853 1.00 68.06 87 PHE A O 1
ATOM 687 N N . TRP A 1 88 ? 47.737 -7.389 -52.921 1.00 73.19 88 TRP A N 1
ATOM 688 C CA . TRP A 1 88 ? 46.977 -6.341 -52.245 1.00 73.19 88 TRP A CA 1
ATOM 689 C C . TRP A 1 88 ? 45.472 -6.365 -52.519 1.00 73.19 88 TRP A C 1
ATOM 691 O O . TRP A 1 88 ? 44.716 -6.022 -51.611 1.00 73.19 88 TRP A O 1
ATOM 701 N N . ASP A 1 89 ? 45.028 -6.839 -53.684 1.00 72.44 89 ASP A N 1
ATOM 702 C CA . ASP A 1 89 ? 43.602 -6.878 -54.043 1.00 72.44 89 ASP A CA 1
ATOM 703 C C . ASP A 1 89 ? 42.820 -7.883 -53.182 1.00 72.44 89 ASP A C 1
ATOM 705 O O . ASP A 1 89 ? 41.625 -7.714 -52.942 1.00 72.44 89 ASP A O 1
ATOM 709 N N . TYR A 1 90 ? 43.513 -8.883 -52.630 1.00 73.69 90 TYR A N 1
ATOM 710 C CA . TYR A 1 90 ? 42.940 -9.908 -51.751 1.00 73.69 90 TYR A CA 1
ATOM 711 C C . TYR A 1 90 ? 43.248 -9.663 -50.277 1.00 73.69 90 TYR A C 1
ATOM 713 O O . TYR A 1 90 ? 42.408 -9.904 -49.408 1.00 73.69 90 TYR A O 1
ATOM 721 N N . ALA A 1 91 ? 44.442 -9.153 -49.974 1.00 78.75 91 ALA A N 1
ATOM 722 C CA . ALA A 1 91 ? 44.823 -8.843 -48.604 1.00 78.75 91 ALA A CA 1
ATOM 723 C C . ALA A 1 91 ? 44.024 -7.652 -48.047 1.00 78.75 91 ALA A C 1
ATOM 725 O O . ALA A 1 91 ? 43.620 -7.677 -46.884 1.00 78.75 91 ALA A O 1
ATOM 726 N N . ALA A 1 92 ? 43.749 -6.621 -48.854 1.00 79.06 92 ALA A N 1
ATOM 727 C CA . ALA A 1 92 ? 43.086 -5.409 -48.373 1.00 79.06 92 ALA A CA 1
ATOM 728 C C . ALA A 1 92 ? 41.627 -5.630 -47.904 1.00 79.06 92 ALA A C 1
ATOM 730 O O . ALA A 1 92 ? 41.286 -5.150 -46.815 1.00 79.06 92 ALA A O 1
ATOM 731 N N . PRO A 1 93 ? 40.758 -6.381 -48.614 1.00 80.56 93 PRO A N 1
ATOM 732 C CA . PRO A 1 93 ? 39.411 -6.703 -48.127 1.00 80.56 93 PRO A CA 1
ATOM 733 C C . PRO A 1 93 ? 39.419 -7.529 -46.835 1.00 80.56 93 PRO A C 1
ATOM 735 O O . PRO A 1 93 ? 38.627 -7.278 -45.924 1.00 80.56 93 PRO A O 1
ATOM 738 N N . VAL A 1 94 ? 40.351 -8.479 -46.705 1.00 82.75 94 VAL A N 1
ATOM 739 C CA . VAL A 1 94 ? 40.460 -9.323 -45.504 1.00 82.75 94 VAL A CA 1
ATOM 740 C C . VAL A 1 94 ? 40.903 -8.507 -44.298 1.00 82.75 94 VAL A C 1
ATOM 742 O O . VAL A 1 94 ? 40.278 -8.547 -43.238 1.00 82.75 94 VAL A O 1
ATOM 745 N N . VAL A 1 95 ? 41.959 -7.713 -44.468 1.00 86.06 95 VAL A N 1
ATOM 746 C CA . VAL A 1 95 ? 42.501 -6.878 -43.395 1.00 86.06 95 VAL A CA 1
ATOM 747 C C . VAL A 1 95 ? 41.491 -5.808 -42.974 1.00 86.06 95 VAL A C 1
ATOM 749 O O . VAL A 1 95 ? 41.306 -5.589 -41.778 1.00 86.06 95 VAL A O 1
ATOM 752 N N . SER A 1 96 ? 40.782 -5.180 -43.918 1.00 80.94 96 SER A N 1
ATOM 753 C CA . SER A 1 96 ? 39.772 -4.157 -43.603 1.00 80.94 96 SER A CA 1
ATOM 754 C C . SER A 1 96 ? 38.545 -4.724 -42.877 1.00 80.94 96 SER A C 1
ATOM 756 O O . SER A 1 96 ? 38.091 -4.134 -41.894 1.00 80.94 96 SER A O 1
ATOM 758 N N . THR A 1 97 ? 38.041 -5.892 -43.287 1.00 82.69 97 THR A N 1
ATOM 759 C CA . THR A 1 97 ? 36.912 -6.563 -42.614 1.00 82.69 97 THR A CA 1
ATOM 760 C C . THR A 1 97 ? 37.276 -7.041 -41.206 1.00 82.69 97 THR A C 1
ATOM 762 O O . THR A 1 97 ? 36.493 -6.851 -40.272 1.00 82.69 97 THR A O 1
ATOM 765 N N . MET A 1 98 ? 38.484 -7.580 -41.015 1.00 85.50 98 MET A N 1
ATOM 766 C CA . MET A 1 98 ? 38.999 -7.970 -39.695 1.00 85.50 98 MET A CA 1
ATOM 767 C C . MET A 1 98 ? 39.243 -6.767 -38.777 1.00 85.50 98 MET A C 1
ATOM 769 O O . MET A 1 98 ? 38.878 -6.811 -37.600 1.00 85.50 98 MET A O 1
ATOM 773 N N . ALA A 1 99 ? 39.789 -5.669 -39.304 1.00 87.19 99 ALA A N 1
ATOM 774 C CA . ALA A 1 99 ? 39.970 -4.435 -38.543 1.00 87.19 99 ALA A CA 1
ATOM 775 C C . ALA A 1 99 ? 38.625 -3.862 -38.065 1.00 87.19 99 ALA A C 1
ATOM 777 O O . ALA A 1 99 ? 38.488 -3.495 -36.897 1.00 87.19 99 ALA A O 1
ATOM 778 N N . LEU A 1 100 ? 37.604 -3.849 -38.930 1.00 84.44 100 LEU A N 1
ATOM 779 C CA . LEU A 1 100 ? 36.257 -3.407 -38.565 1.00 84.44 100 LEU A CA 1
ATOM 780 C C . LEU A 1 100 ? 35.638 -4.300 -37.479 1.00 84.44 100 LEU A C 1
ATOM 782 O O . LEU A 1 100 ? 35.086 -3.793 -36.501 1.00 84.44 100 LEU A O 1
ATOM 786 N N . ALA A 1 101 ? 35.769 -5.624 -37.616 1.00 82.69 101 ALA A N 1
ATOM 787 C CA . ALA A 1 101 ? 35.284 -6.577 -36.622 1.00 82.69 101 ALA A CA 1
ATOM 788 C C . ALA A 1 101 ? 35.913 -6.331 -35.240 1.00 82.69 101 ALA A C 1
ATOM 790 O O . ALA A 1 101 ? 35.196 -6.280 -34.236 1.00 82.69 101 ALA A O 1
ATOM 791 N N . ALA A 1 102 ? 37.231 -6.111 -35.197 1.00 86.62 102 ALA A N 1
ATOM 792 C CA . ALA A 1 102 ? 37.967 -5.822 -33.971 1.00 86.62 102 ALA A CA 1
ATOM 793 C C . ALA A 1 102 ? 37.518 -4.506 -33.312 1.00 86.62 102 ALA A C 1
ATOM 795 O O . ALA A 1 102 ? 37.309 -4.469 -32.099 1.00 86.62 102 ALA A O 1
ATOM 796 N N . ILE A 1 103 ? 37.307 -3.443 -34.098 1.00 86.25 103 ILE A N 1
ATOM 797 C CA . ILE A 1 103 ? 36.828 -2.145 -33.593 1.00 86.25 103 ILE A CA 1
ATOM 798 C C . ILE A 1 103 ? 35.437 -2.281 -32.964 1.00 86.25 103 ILE A C 1
ATOM 800 O O . ILE A 1 103 ? 35.211 -1.796 -31.855 1.00 86.25 103 ILE A O 1
ATOM 804 N N . VAL A 1 104 ? 34.506 -2.964 -33.636 1.00 82.69 104 VAL A N 1
ATOM 805 C CA . VAL A 1 104 ? 33.136 -3.155 -33.129 1.00 82.69 104 VAL A CA 1
ATOM 806 C C . VAL A 1 104 ? 33.135 -3.955 -31.824 1.00 82.69 104 VAL A C 1
ATOM 808 O O . VAL A 1 104 ? 32.446 -3.574 -30.877 1.00 82.69 104 VAL A O 1
ATOM 811 N N . LEU A 1 105 ? 33.941 -5.018 -31.737 1.00 85.56 105 LEU A N 1
ATOM 812 C CA . LEU A 1 105 ? 34.091 -5.804 -30.509 1.00 85.56 105 LEU A CA 1
ATOM 813 C C . LEU A 1 105 ? 34.694 -4.984 -29.371 1.00 85.56 105 LEU A C 1
ATOM 815 O O . LEU A 1 105 ? 34.204 -5.052 -28.246 1.00 85.56 105 LEU A O 1
ATOM 819 N N . LEU A 1 106 ? 35.718 -4.176 -29.658 1.00 85.00 106 LEU A N 1
ATOM 820 C CA . LEU A 1 106 ? 36.329 -3.296 -28.668 1.00 85.00 106 LEU A CA 1
ATOM 821 C C . LEU A 1 106 ? 35.305 -2.291 -28.121 1.00 85.00 106 LEU A C 1
ATOM 823 O O . LEU A 1 106 ? 35.183 -2.136 -26.908 1.00 85.00 106 LEU A O 1
ATOM 827 N N . LEU A 1 107 ? 34.518 -1.655 -28.994 1.00 81.00 107 LEU A N 1
ATOM 828 C CA . LEU A 1 107 ? 33.459 -0.723 -28.593 1.00 81.00 107 LEU A CA 1
ATOM 829 C C . LEU A 1 107 ? 32.340 -1.406 -27.795 1.00 81.00 107 LEU A C 1
ATOM 831 O O . LEU A 1 107 ? 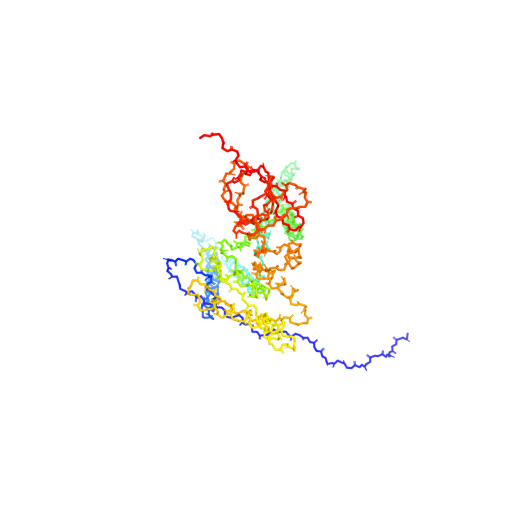31.801 -0.806 -26.862 1.00 81.00 107 LEU A O 1
ATOM 835 N N . ASP A 1 108 ? 31.990 -2.649 -28.133 1.00 81.44 108 ASP A N 1
ATOM 836 C CA . ASP A 1 108 ? 31.005 -3.435 -27.387 1.00 81.44 108 ASP A CA 1
ATOM 837 C C . ASP A 1 108 ? 31.495 -3.800 -25.978 1.00 81.44 108 ASP A C 1
ATOM 839 O O . ASP A 1 108 ? 30.736 -3.695 -25.014 1.00 81.44 108 ASP A O 1
ATOM 843 N N . ILE A 1 109 ? 32.773 -4.166 -25.845 1.00 81.50 109 ILE A N 1
ATOM 844 C CA . ILE A 1 109 ? 33.402 -4.501 -24.560 1.00 81.50 109 ILE A CA 1
ATOM 845 C C . ILE A 1 109 ? 33.557 -3.254 -23.678 1.00 81.50 109 ILE A C 1
ATOM 847 O O . ILE A 1 109 ? 33.296 -3.323 -22.478 1.00 81.50 109 ILE A O 1
ATOM 851 N N . LEU A 1 110 ? 33.936 -2.109 -24.260 1.00 80.50 110 LEU A N 1
ATOM 852 C CA . LEU A 1 110 ? 34.132 -0.851 -23.529 1.00 80.50 110 LEU A CA 1
ATOM 853 C C . LEU A 1 110 ? 32.823 -0.221 -23.023 1.00 80.50 110 LEU A C 1
ATOM 855 O O . LEU A 1 110 ? 32.861 0.560 -22.073 1.00 80.50 110 LEU A O 1
ATOM 859 N N . ASN A 1 111 ? 31.667 -0.564 -23.604 1.00 72.50 111 ASN A N 1
ATOM 860 C CA . ASN A 1 111 ? 30.352 -0.046 -23.201 1.00 72.50 111 ASN A CA 1
ATOM 861 C C . ASN A 1 111 ? 29.424 -1.140 -22.625 1.00 72.50 111 ASN A C 1
ATOM 863 O O . ASN A 1 111 ? 28.400 -1.467 -23.229 1.00 72.50 111 ASN A O 1
ATOM 867 N N . PRO A 1 112 ? 29.700 -1.662 -21.414 1.00 64.88 112 PRO A N 1
ATOM 868 C CA . PRO A 1 112 ? 28.921 -2.745 -20.806 1.00 64.88 112 PRO A CA 1
ATOM 869 C C . PRO A 1 112 ? 27.524 -2.325 -20.314 1.00 64.88 112 PRO A C 1
ATOM 871 O O . PRO A 1 112 ? 26.695 -3.178 -20.015 1.00 64.88 112 PRO A O 1
ATOM 874 N N . ARG A 1 113 ? 27.224 -1.019 -20.222 1.00 62.62 113 ARG A N 1
ATOM 875 C CA . ARG A 1 113 ? 25.933 -0.497 -19.728 1.00 62.62 113 ARG A CA 1
ATOM 876 C C . ARG A 1 113 ? 25.176 0.280 -20.801 1.00 62.62 113 ARG A C 1
ATOM 878 O O . ARG A 1 113 ? 24.904 1.473 -20.656 1.00 62.62 113 ARG A O 1
ATOM 885 N N . LYS A 1 114 ? 24.816 -0.395 -21.892 1.00 67.38 114 LYS A N 1
ATOM 886 C CA . LYS A 1 114 ? 23.960 0.207 -22.921 1.00 67.38 114 LYS A CA 1
ATOM 887 C C . LYS A 1 114 ? 22.528 0.287 -22.389 1.00 67.38 114 LYS A C 1
ATOM 889 O O . LYS A 1 114 ? 21.871 -0.731 -22.200 1.00 67.38 114 LYS A O 1
ATOM 894 N N . ARG A 1 115 ? 22.018 1.499 -22.142 1.00 65.81 115 ARG A N 1
ATOM 895 C CA . ARG A 1 115 ? 20.575 1.682 -21.917 1.00 65.81 115 ARG A CA 1
ATOM 896 C C . ARG A 1 115 ? 19.850 1.253 -23.192 1.00 65.81 115 ARG A C 1
ATOM 898 O O . ARG A 1 115 ? 20.137 1.818 -24.245 1.00 65.81 115 ARG A O 1
ATOM 905 N N . LEU A 1 116 ? 18.912 0.306 -23.096 1.00 65.81 116 LEU A N 1
ATOM 906 C CA . LEU A 1 116 ? 18.155 -0.209 -24.249 1.00 65.81 116 LEU A CA 1
ATOM 907 C C . LEU A 1 116 ? 17.563 0.927 -25.096 1.00 65.81 116 LEU A C 1
ATOM 909 O O . LEU A 1 116 ? 17.720 0.929 -26.311 1.00 65.81 116 LEU A O 1
ATOM 913 N N . ALA A 1 117 ? 17.009 1.960 -24.455 1.00 67.19 117 ALA A N 1
ATOM 914 C CA . ALA A 1 117 ? 16.473 3.143 -25.132 1.00 67.19 117 ALA A CA 1
ATOM 915 C C . ALA A 1 117 ? 17.496 3.868 -26.032 1.00 67.19 117 ALA A C 1
ATOM 917 O O . ALA A 1 117 ? 17.145 4.343 -27.108 1.00 67.19 117 ALA A O 1
ATOM 918 N N . ASN A 1 118 ? 18.771 3.922 -25.631 1.00 72.12 118 ASN A N 1
ATOM 919 C CA . ASN A 1 118 ? 19.819 4.546 -26.441 1.00 72.12 118 ASN A CA 1
ATOM 920 C C . ASN A 1 118 ? 20.160 3.691 -27.664 1.00 72.12 118 ASN A C 1
ATOM 922 O O . ASN A 1 118 ? 20.470 4.240 -28.714 1.00 72.12 118 ASN A O 1
ATOM 926 N N . VAL A 1 119 ? 20.104 2.364 -27.527 1.00 75.88 119 VAL A N 1
ATOM 927 C CA . VAL A 1 119 ? 20.384 1.425 -28.622 1.00 75.88 119 VAL A CA 1
ATOM 928 C C . VAL A 1 119 ? 19.257 1.462 -29.650 1.00 75.88 119 VAL A C 1
ATOM 930 O O . VAL A 1 119 ? 19.525 1.623 -30.837 1.00 75.88 119 VAL A O 1
ATOM 933 N N . PHE A 1 120 ? 18.002 1.394 -29.197 1.00 72.00 120 PHE A N 1
ATOM 934 C CA . PHE A 1 120 ? 16.836 1.508 -30.075 1.00 72.00 120 PHE A CA 1
ATOM 935 C C . PHE A 1 120 ? 16.778 2.869 -30.776 1.00 72.00 120 PHE A C 1
ATOM 937 O O . PHE A 1 120 ? 16.565 2.920 -31.985 1.00 72.00 120 PHE A O 1
ATOM 944 N N . GLY A 1 121 ? 17.030 3.963 -30.046 1.00 79.44 121 GLY A N 1
ATOM 945 C CA . GLY A 1 121 ? 17.094 5.304 -30.629 1.00 79.44 121 GLY A CA 1
ATOM 946 C C . GLY A 1 121 ? 18.202 5.438 -31.675 1.00 79.44 121 GLY A C 1
ATOM 947 O O . GLY A 1 121 ? 17.959 5.967 -32.754 1.00 79.44 121 GLY A O 1
ATOM 948 N N . LEU A 1 122 ? 19.396 4.901 -31.399 1.00 83.00 122 LEU A N 1
ATOM 949 C CA . LEU A 1 122 ? 20.503 4.888 -32.357 1.00 83.00 122 LEU A CA 1
ATOM 950 C C . LEU A 1 122 ? 20.144 4.109 -33.631 1.00 83.00 122 LEU A C 1
ATOM 952 O O . LEU A 1 122 ? 20.401 4.595 -34.728 1.00 83.00 122 LEU A O 1
ATOM 956 N N . TYR A 1 123 ? 19.522 2.935 -33.497 1.00 80.31 123 TYR A N 1
ATOM 957 C CA . TYR A 1 123 ? 19.110 2.126 -34.644 1.00 80.31 123 TYR A CA 1
ATOM 958 C C . TYR A 1 123 ? 18.074 2.852 -35.512 1.00 80.31 123 TYR A C 1
ATOM 960 O O . TYR A 1 123 ? 18.270 2.993 -36.718 1.00 80.31 123 TYR A O 1
ATOM 968 N N . LEU A 1 124 ? 17.011 3.381 -34.895 1.00 83.19 124 LEU A N 1
ATOM 969 C CA . LEU A 1 124 ? 15.970 4.134 -35.598 1.00 83.19 124 LEU A CA 1
ATOM 970 C C . LEU A 1 124 ? 16.549 5.359 -36.321 1.00 83.19 124 LEU A C 1
ATOM 972 O O . LEU A 1 124 ? 16.187 5.637 -37.461 1.00 83.19 124 LEU A O 1
ATOM 976 N N . ALA A 1 125 ? 17.477 6.063 -35.673 1.00 86.94 125 ALA A N 1
ATOM 977 C CA . ALA A 1 125 ? 18.116 7.241 -36.233 1.00 86.94 125 ALA A CA 1
ATOM 978 C C . ALA A 1 125 ? 19.009 6.926 -37.438 1.00 86.94 125 ALA A C 1
ATOM 980 O O . ALA A 1 125 ? 18.974 7.658 -38.422 1.00 86.94 125 ALA A O 1
ATOM 981 N N . ILE A 1 126 ? 19.780 5.833 -37.388 1.00 89.25 126 ILE A N 1
ATOM 982 C CA . ILE A 1 126 ? 20.600 5.391 -38.524 1.00 89.25 126 ILE A CA 1
ATOM 983 C C . ILE A 1 126 ? 19.705 5.008 -39.705 1.00 89.25 126 ILE A C 1
ATOM 985 O O . ILE A 1 126 ? 19.979 5.423 -40.826 1.00 89.25 126 ILE A O 1
ATOM 989 N N . VAL A 1 127 ? 18.615 4.271 -39.465 1.00 88.50 127 VAL A N 1
ATOM 990 C CA . VAL A 1 127 ? 17.667 3.884 -40.524 1.00 88.50 127 VAL A CA 1
ATOM 991 C C . VAL A 1 127 ? 17.011 5.116 -41.153 1.00 88.50 127 VAL A C 1
ATOM 993 O O . VAL A 1 127 ? 16.993 5.242 -42.376 1.00 88.50 127 VAL A O 1
ATOM 996 N N . ALA A 1 128 ? 16.523 6.053 -40.337 1.00 88.81 128 ALA A N 1
ATOM 997 C CA . ALA A 1 128 ? 15.920 7.294 -40.821 1.00 88.81 128 ALA A CA 1
ATOM 998 C C . ALA A 1 128 ? 16.932 8.180 -41.571 1.00 88.81 128 ALA A C 1
ATOM 1000 O O . ALA A 1 128 ? 16.618 8.717 -42.633 1.00 88.81 128 ALA A O 1
ATOM 1001 N N . GLY A 1 129 ? 18.157 8.298 -41.051 1.00 91.19 129 GLY A N 1
ATOM 1002 C CA . GLY A 1 129 ? 19.247 9.037 -41.684 1.00 91.19 129 GLY A CA 1
ATOM 1003 C C . GLY A 1 129 ? 19.658 8.437 -43.027 1.00 91.19 129 GLY A C 1
ATOM 1004 O O . GLY A 1 129 ? 19.820 9.173 -43.996 1.00 91.19 129 GLY A O 1
ATOM 1005 N N . LEU A 1 130 ? 19.741 7.106 -43.119 1.00 92.12 130 LEU A N 1
ATOM 1006 C CA . LEU A 1 130 ? 20.043 6.406 -44.365 1.00 92.12 130 LEU A CA 1
ATOM 1007 C C . LEU A 1 130 ? 18.919 6.579 -45.391 1.00 92.12 130 LEU A C 1
ATOM 1009 O O . LEU A 1 130 ? 19.194 6.835 -46.559 1.00 92.12 130 LEU A O 1
ATOM 1013 N N . PHE A 1 131 ? 17.658 6.500 -44.963 1.00 92.56 131 PHE A N 1
ATOM 1014 C CA . PHE A 1 131 ? 16.513 6.757 -45.835 1.00 92.56 131 PHE A CA 1
ATOM 1015 C C . PHE A 1 131 ? 16.542 8.186 -46.402 1.00 92.56 131 PHE A C 1
ATOM 1017 O O . PHE A 1 131 ? 16.393 8.376 -47.608 1.00 92.56 131 PHE A O 1
ATOM 1024 N N . ALA A 1 132 ? 16.818 9.185 -45.557 1.00 91.56 132 ALA A N 1
ATOM 1025 C CA . ALA A 1 132 ? 16.988 10.568 -45.995 1.00 91.56 132 ALA A CA 1
ATOM 1026 C C . ALA A 1 132 ? 18.188 10.731 -46.945 1.00 91.56 132 ALA A C 1
ATOM 1028 O O . ALA A 1 132 ? 18.076 11.415 -47.961 1.00 91.56 132 ALA A O 1
ATOM 1029 N N . ALA A 1 133 ? 19.315 10.073 -46.658 1.00 92.75 133 ALA A N 1
ATOM 1030 C CA . ALA A 1 133 ? 20.499 10.087 -47.513 1.00 92.75 133 ALA A CA 1
ATOM 1031 C C . ALA A 1 133 ? 20.221 9.497 -48.903 1.00 92.75 133 ALA A C 1
ATOM 1033 O O . ALA A 1 133 ? 20.656 10.069 -49.900 1.00 92.75 133 ALA A O 1
ATOM 1034 N N . LEU A 1 134 ? 19.465 8.397 -48.986 1.00 92.12 134 LEU A N 1
ATOM 1035 C CA . LEU A 1 134 ? 19.047 7.803 -50.258 1.00 92.12 134 LEU A CA 1
ATOM 1036 C C . LEU A 1 134 ? 18.102 8.728 -51.032 1.00 92.12 134 LEU A C 1
ATOM 1038 O O . LEU A 1 134 ? 18.298 8.928 -52.227 1.00 92.12 134 LEU A O 1
ATOM 1042 N N . ALA A 1 135 ? 17.119 9.332 -50.357 1.00 92.00 135 ALA A N 1
ATOM 1043 C CA . ALA A 1 135 ? 16.185 10.266 -50.985 1.00 92.00 135 ALA A CA 1
ATOM 1044 C C . ALA A 1 135 ? 16.901 11.505 -51.551 1.00 92.00 135 ALA A C 1
ATOM 1046 O O . ALA A 1 135 ? 16.678 11.887 -52.700 1.00 92.00 135 ALA A O 1
ATOM 1047 N N . VAL A 1 136 ? 17.807 12.107 -50.773 1.00 92.75 136 VAL A N 1
ATOM 1048 C CA . VAL A 1 136 ? 18.612 13.254 -51.219 1.00 92.75 136 VAL A CA 1
ATOM 1049 C C . VAL A 1 136 ? 19.609 12.839 -52.301 1.00 92.75 136 VAL A C 1
ATOM 1051 O O . VAL A 1 136 ? 19.788 13.567 -53.272 1.00 92.75 136 VAL A O 1
ATOM 1054 N N . GLY A 1 137 ? 20.218 11.657 -52.187 1.00 92.12 137 GLY A N 1
ATOM 1055 C CA . GLY A 1 137 ? 21.099 11.099 -53.213 1.00 92.12 137 GLY A CA 1
ATOM 1056 C C . GLY A 1 137 ? 20.399 10.938 -54.563 1.00 92.12 137 GLY A C 1
ATOM 1057 O O . GLY A 1 137 ? 20.943 11.372 -55.576 1.00 92.12 137 GLY A O 1
ATOM 1058 N N . ALA A 1 138 ? 19.173 10.406 -54.562 1.00 90.38 138 ALA A N 1
ATOM 1059 C CA . ALA A 1 138 ? 18.345 10.272 -55.760 1.00 90.38 138 ALA A CA 1
ATOM 1060 C C . ALA A 1 138 ? 17.954 11.634 -56.358 1.00 90.38 138 ALA A C 1
ATOM 1062 O O . ALA A 1 138 ? 17.913 11.790 -57.576 1.00 90.38 138 ALA A O 1
ATOM 1063 N N . LEU A 1 139 ? 17.710 12.645 -55.518 1.00 90.19 139 LEU A N 1
ATOM 1064 C CA . LEU A 1 139 ? 17.461 14.008 -55.988 1.00 90.19 139 LEU A CA 1
ATOM 1065 C C . LEU A 1 139 ? 18.710 14.625 -56.637 1.00 90.19 139 LEU A C 1
ATOM 1067 O O . LEU A 1 139 ? 18.597 15.282 -57.668 1.00 90.19 139 LEU A O 1
ATOM 1071 N N . ILE A 1 140 ? 19.895 14.395 -56.063 1.00 88.88 140 ILE A N 1
ATOM 1072 C CA . ILE A 1 140 ? 21.171 14.833 -56.648 1.00 88.88 140 ILE A CA 1
ATOM 1073 C C . ILE A 1 140 ? 21.386 14.172 -58.015 1.00 88.88 140 ILE A C 1
ATOM 1075 O O . ILE A 1 140 ? 21.807 14.858 -58.941 1.00 88.88 140 ILE A O 1
ATOM 1079 N N . ASP A 1 141 ? 21.070 12.880 -58.156 1.00 87.75 141 ASP A N 1
ATOM 1080 C CA . ASP A 1 141 ? 21.107 12.184 -59.450 1.00 87.75 141 ASP A CA 1
ATOM 1081 C C . ASP A 1 141 ? 20.171 12.822 -60.475 1.00 87.75 141 ASP A C 1
ATOM 1083 O O . ASP A 1 141 ? 20.604 13.162 -61.572 1.00 87.75 141 ASP A O 1
ATOM 1087 N N . LEU A 1 142 ? 18.917 13.075 -60.093 1.00 88.00 142 LEU A N 1
ATOM 1088 C CA . LEU A 1 142 ? 17.932 13.690 -60.981 1.00 88.00 142 LEU A CA 1
ATOM 1089 C C . LEU A 1 142 ? 18.366 15.085 -61.458 1.00 88.00 142 LEU A C 1
ATOM 1091 O O . LEU A 1 142 ? 18.187 15.426 -62.625 1.00 88.00 142 LEU A O 1
ATOM 1095 N N . ILE A 1 143 ? 18.942 15.895 -60.563 1.00 86.38 143 ILE A N 1
ATOM 1096 C CA . ILE A 1 143 ? 19.471 17.223 -60.904 1.00 86.38 143 ILE A CA 1
ATOM 1097 C C . ILE A 1 143 ? 20.674 17.095 -61.841 1.00 86.38 143 ILE A C 1
ATOM 1099 O O . ILE A 1 143 ? 20.780 17.857 -62.802 1.00 86.38 143 ILE A O 1
ATOM 1103 N N . ALA A 1 144 ? 21.568 16.142 -61.575 1.00 84.69 144 ALA A N 1
ATOM 1104 C CA . ALA A 1 144 ? 22.756 15.939 -62.390 1.00 84.69 144 ALA A CA 1
ATOM 1105 C C . ALA A 1 144 ? 22.403 15.517 -63.821 1.00 84.69 144 ALA A C 1
ATOM 1107 O O . ALA A 1 144 ? 22.928 16.093 -64.777 1.00 84.69 144 ALA A O 1
ATOM 1108 N N . ASP A 1 145 ? 21.457 14.587 -63.955 1.00 84.62 145 ASP A N 1
ATOM 1109 C CA . ASP A 1 145 ? 20.933 14.143 -65.244 1.00 84.62 145 ASP A CA 1
ATOM 1110 C C . ASP A 1 145 ? 20.216 15.292 -65.979 1.00 84.62 145 ASP A C 1
ATOM 1112 O O . ASP A 1 145 ? 20.439 15.501 -67.172 1.00 84.62 145 ASP A O 1
ATOM 1116 N N . ALA A 1 146 ? 19.409 16.100 -65.276 1.00 85.94 146 ALA A N 1
ATOM 1117 C CA . ALA A 1 146 ? 18.692 17.236 -65.867 1.00 85.94 146 ALA A CA 1
ATOM 1118 C C . ALA A 1 146 ? 19.620 18.341 -66.401 1.00 85.94 146 ALA A C 1
ATOM 1120 O O . ALA A 1 146 ? 19.259 19.054 -67.337 1.00 85.94 146 ALA A O 1
ATOM 1121 N N . TRP A 1 147 ? 20.804 18.506 -65.808 1.00 83.25 147 TRP A N 1
ATOM 1122 C CA . TRP A 1 147 ? 21.801 19.491 -66.239 1.00 83.25 147 TRP A CA 1
ATOM 1123 C C . TRP A 1 147 ? 22.729 18.965 -67.337 1.00 83.25 147 TRP A C 1
ATOM 1125 O O . TRP A 1 147 ? 23.625 19.688 -67.769 1.00 83.25 147 TRP A O 1
ATOM 1135 N N . GLY A 1 148 ? 22.520 17.727 -67.800 1.00 77.19 148 GLY A N 1
ATOM 1136 C CA . GLY A 1 148 ? 23.347 17.119 -68.836 1.00 77.19 148 GLY A CA 1
ATOM 1137 C C . GLY A 1 148 ? 24.807 17.004 -68.408 1.00 77.19 148 GLY A C 1
ATOM 1138 O O . GLY A 1 148 ? 25.699 17.164 -69.240 1.00 77.19 148 GLY A O 1
ATOM 1139 N N . LEU A 1 149 ? 25.060 16.788 -67.108 1.00 73.81 149 LEU A N 1
ATOM 1140 C CA . LEU A 1 149 ? 26.399 16.506 -66.600 1.00 73.81 149 LEU A CA 1
ATOM 1141 C C . LEU A 1 149 ? 26.836 15.152 -67.159 1.00 73.81 149 LEU A C 1
ATOM 1143 O O . LEU A 1 149 ? 26.589 14.101 -66.570 1.00 73.81 149 LEU A O 1
ATOM 1147 N N . ASP A 1 150 ? 27.458 15.199 -68.336 1.00 66.69 150 ASP A N 1
ATOM 1148 C CA . ASP A 1 150 ? 27.957 14.016 -69.014 1.00 66.69 150 ASP A CA 1
ATOM 1149 C C . ASP A 1 150 ? 28.944 13.287 -68.104 1.00 66.69 150 ASP A C 1
ATOM 1151 O O . ASP A 1 150 ? 29.770 13.899 -67.416 1.00 66.69 150 ASP A O 1
ATOM 1155 N N . ARG A 1 151 ? 28.818 11.959 -68.083 1.00 63.94 151 ARG A N 1
ATOM 1156 C CA . ARG A 1 151 ? 29.491 11.020 -67.174 1.00 63.94 151 ARG A CA 1
ATOM 1157 C C . ARG A 1 151 ? 30.999 10.915 -67.441 1.00 63.94 151 ARG A C 1
ATOM 1159 O O . ARG A 1 151 ? 31.519 9.835 -67.692 1.00 63.94 151 ARG A O 1
ATOM 1166 N N . GLY A 1 152 ? 31.719 12.029 -67.398 1.00 66.56 152 GLY A N 1
ATOM 1167 C CA . GLY A 1 152 ? 33.173 12.045 -67.370 1.00 66.56 152 GLY A CA 1
ATOM 1168 C C . GLY A 1 152 ? 33.703 11.546 -66.022 1.00 66.56 152 GLY A C 1
ATOM 1169 O O . GLY A 1 152 ? 33.120 11.819 -64.967 1.00 66.56 152 GLY A O 1
ATOM 1170 N N . ASP A 1 153 ? 34.850 10.866 -66.048 1.00 65.38 153 ASP A N 1
ATOM 1171 C CA . ASP A 1 153 ? 35.461 10.208 -64.881 1.00 65.38 153 ASP A CA 1
ATOM 1172 C C . ASP A 1 153 ? 35.709 11.133 -63.679 1.00 65.38 153 ASP A C 1
ATOM 1174 O O . ASP A 1 153 ? 35.712 10.682 -62.533 1.00 65.38 153 ASP A O 1
ATOM 1178 N N . SER A 1 154 ? 35.933 12.428 -63.907 1.00 71.44 154 SER A N 1
ATOM 1179 C CA . SER A 1 154 ? 36.228 13.389 -62.836 1.00 71.44 154 SER A CA 1
ATOM 1180 C C . SER A 1 154 ? 34.960 13.906 -62.153 1.00 71.44 154 SER A C 1
ATOM 1182 O O . SER A 1 154 ? 34.906 13.974 -60.926 1.00 71.44 154 SER A O 1
ATOM 1184 N N . ALA A 1 155 ? 33.917 14.233 -62.923 1.00 71.25 155 ALA A N 1
ATOM 1185 C CA . ALA A 1 155 ? 32.664 14.778 -62.395 1.00 71.25 155 ALA A CA 1
ATOM 1186 C C . ALA A 1 155 ? 31.908 13.746 -61.540 1.00 71.25 155 ALA A C 1
ATOM 1188 O O . ALA A 1 155 ? 31.400 14.081 -60.470 1.00 71.25 155 ALA A O 1
ATOM 1189 N N . LEU A 1 156 ? 31.933 12.470 -61.943 1.00 71.31 156 LEU A N 1
ATOM 1190 C CA . LEU A 1 156 ? 31.364 11.362 -61.170 1.00 71.31 156 LEU A CA 1
ATOM 1191 C C . LEU A 1 156 ? 32.042 11.182 -59.807 1.00 71.31 156 LEU A C 1
ATOM 1193 O O . LEU A 1 156 ? 31.369 10.926 -58.805 1.00 71.31 156 LEU A O 1
ATOM 1197 N N . LYS A 1 157 ? 33.366 11.364 -59.732 1.00 78.56 157 LYS A N 1
ATOM 1198 C CA . LYS A 1 157 ? 34.107 11.279 -58.464 1.00 78.56 157 LYS A CA 1
ATOM 1199 C C . LYS A 1 157 ? 33.678 12.389 -57.507 1.00 78.56 157 LYS A C 1
ATOM 1201 O O . LYS A 1 157 ? 33.382 12.112 -56.351 1.00 78.56 157 LYS A O 1
ATOM 1206 N N . TYR A 1 158 ? 33.556 13.628 -57.982 1.00 81.06 158 TYR A N 1
ATOM 1207 C CA . TYR A 1 158 ? 33.087 14.728 -57.133 1.00 81.06 158 TYR A CA 1
ATOM 1208 C C . TYR A 1 158 ? 31.620 14.571 -56.718 1.00 81.06 158 TYR A C 1
ATOM 1210 O O . TYR A 1 158 ? 31.283 14.839 -55.567 1.00 81.06 158 TYR A O 1
ATOM 1218 N N . LEU A 1 159 ? 30.757 14.080 -57.610 1.00 83.00 159 LEU A N 1
ATOM 1219 C CA . LEU A 1 159 ? 29.341 13.863 -57.314 1.00 83.00 159 LEU A CA 1
ATOM 1220 C C . LEU A 1 159 ? 29.125 12.724 -56.306 1.00 83.00 159 LEU A C 1
ATOM 1222 O O . LEU A 1 159 ? 28.322 12.848 -55.384 1.00 83.00 159 LEU A O 1
ATOM 1226 N N . THR A 1 160 ? 29.874 11.628 -56.433 1.00 82.44 160 THR A N 1
ATOM 1227 C CA . THR A 1 160 ? 29.842 10.524 -55.459 1.00 82.44 160 THR A CA 1
ATOM 1228 C C . THR A 1 160 ? 30.400 10.948 -54.100 1.00 82.44 160 THR A C 1
ATOM 1230 O O . THR A 1 160 ? 29.785 10.642 -53.078 1.00 82.44 160 THR A O 1
ATOM 1233 N N . LEU A 1 161 ? 31.488 11.728 -54.068 1.00 83.62 161 LEU A N 1
ATOM 1234 C CA . LEU A 1 161 ? 32.007 12.329 -52.835 1.00 83.62 161 LEU A CA 1
ATOM 1235 C C . LEU A 1 161 ? 30.989 13.270 -52.180 1.00 83.62 161 LEU A C 1
ATOM 1237 O O . LEU A 1 161 ? 30.803 13.206 -50.965 1.00 83.62 161 LEU A O 1
ATOM 1241 N N . LEU A 1 162 ? 30.294 14.098 -52.966 1.00 85.88 162 LEU A N 1
ATOM 1242 C CA . LEU A 1 162 ? 29.245 14.987 -52.467 1.00 85.88 162 LEU A CA 1
ATOM 1243 C C . LEU A 1 162 ? 28.093 14.192 -51.843 1.00 85.88 162 LEU A C 1
ATOM 1245 O O . LEU A 1 162 ? 27.697 14.482 -50.717 1.00 85.88 162 LEU A O 1
ATOM 1249 N N . LYS A 1 163 ? 27.591 13.154 -52.523 1.00 86.31 163 LYS A N 1
ATOM 1250 C CA . LYS A 1 163 ? 26.541 12.278 -51.979 1.00 86.31 163 LYS A CA 1
ATOM 1251 C C . LYS A 1 163 ? 26.967 11.597 -50.688 1.00 86.31 163 LYS A C 1
ATOM 1253 O O . LYS A 1 163 ? 26.177 11.526 -49.753 1.00 86.31 163 LYS A O 1
ATOM 1258 N N . LEU A 1 164 ? 28.206 11.113 -50.623 1.00 84.19 164 LEU A N 1
ATOM 1259 C CA . LEU A 1 164 ? 28.737 10.455 -49.434 1.00 84.19 164 LEU A CA 1
ATOM 1260 C C . LEU A 1 164 ? 28.861 11.450 -48.271 1.00 84.19 164 LEU A C 1
ATOM 1262 O O . LEU A 1 164 ? 28.437 11.144 -47.158 1.00 84.19 164 LEU A O 1
ATOM 1266 N N . ALA A 1 165 ? 29.361 12.660 -48.529 1.00 86.19 165 ALA A N 1
ATOM 1267 C CA . ALA A 1 165 ? 29.461 13.718 -47.527 1.00 86.19 165 ALA A CA 1
ATOM 1268 C C . ALA A 1 165 ? 28.078 14.152 -47.004 1.00 86.19 165 ALA A C 1
ATOM 1270 O O . ALA A 1 165 ? 27.872 14.257 -45.792 1.00 86.19 165 ALA A O 1
ATOM 1271 N N . VAL A 1 166 ? 27.109 14.346 -47.904 1.00 89.06 166 VAL A N 1
ATOM 1272 C CA . VAL A 1 166 ? 25.724 14.699 -47.554 1.00 89.06 166 VAL A CA 1
ATOM 1273 C C . VAL A 1 166 ? 25.045 13.549 -46.803 1.00 89.06 166 VAL A C 1
ATOM 1275 O O . VAL A 1 166 ? 24.397 13.762 -45.783 1.00 89.06 166 VAL A O 1
ATOM 1278 N N . GLY A 1 167 ? 25.244 12.308 -47.241 1.00 87.00 167 GLY A N 1
ATOM 1279 C CA . GLY A 1 167 ? 24.684 11.134 -46.580 1.00 87.00 167 GLY A CA 1
ATOM 1280 C C . GLY A 1 167 ? 25.221 10.938 -45.161 1.00 87.00 167 GLY A C 1
ATOM 1281 O O . GLY A 1 167 ? 24.443 10.748 -44.227 1.00 87.00 167 GLY A O 1
ATOM 1282 N N . LEU A 1 168 ? 26.539 11.053 -44.965 1.00 88.25 168 LEU A N 1
ATOM 1283 C CA . LEU A 1 168 ? 27.156 10.968 -43.637 1.00 88.25 168 LEU A CA 1
ATOM 1284 C C . LEU A 1 168 ? 26.679 12.087 -42.707 1.00 88.25 168 LEU A C 1
ATOM 1286 O O . LEU A 1 168 ? 26.401 11.828 -41.534 1.00 88.25 168 LEU A O 1
ATOM 1290 N N . THR A 1 169 ? 26.556 13.315 -43.216 1.00 87.44 169 THR A N 1
ATOM 1291 C CA . THR A 1 169 ? 26.058 14.446 -42.419 1.00 87.44 169 THR A CA 1
ATOM 1292 C C . THR A 1 169 ? 24.591 14.267 -42.025 1.00 87.44 169 THR A C 1
ATOM 1294 O O . THR A 1 169 ? 24.253 14.530 -40.872 1.00 87.44 169 THR A O 1
ATOM 1297 N N . LEU A 1 170 ? 23.738 13.733 -42.907 1.00 88.44 170 LEU A N 1
ATOM 1298 C CA . LEU A 1 170 ? 22.343 13.402 -42.587 1.00 88.44 170 LEU A CA 1
ATOM 1299 C C . LEU A 1 170 ? 22.226 12.283 -41.545 1.00 88.44 170 LEU A C 1
ATOM 1301 O O . LEU A 1 170 ? 21.455 12.415 -40.593 1.00 88.44 170 LEU A O 1
ATOM 1305 N N . CYS A 1 171 ? 23.021 11.217 -41.664 1.00 87.44 171 CYS A N 1
ATOM 1306 C CA . CYS A 1 171 ? 23.070 10.151 -40.661 1.00 87.44 171 CYS A CA 1
ATOM 1307 C C . CYS A 1 171 ? 23.528 10.673 -39.292 1.00 87.44 171 CYS A C 1
ATOM 1309 O O . CYS A 1 171 ? 22.912 10.358 -38.272 1.00 87.44 171 CYS A O 1
ATOM 1311 N N . TYR A 1 172 ? 24.571 11.508 -39.258 1.00 89.56 172 TYR A N 1
ATOM 1312 C CA . TYR A 1 172 ? 25.037 12.142 -38.025 1.00 89.56 172 TYR A CA 1
ATOM 1313 C C . TYR A 1 172 ? 23.955 13.031 -37.399 1.00 89.56 172 TYR A C 1
ATOM 1315 O O . TYR A 1 172 ? 23.703 12.939 -36.196 1.00 89.56 172 TYR A O 1
ATOM 1323 N N . LEU A 1 173 ? 23.284 13.858 -38.207 1.00 88.62 173 LEU A N 1
ATOM 1324 C CA . LEU A 1 173 ? 22.242 14.762 -37.731 1.00 88.62 173 LEU A CA 1
ATOM 1325 C C . LEU A 1 173 ? 21.042 13.987 -37.171 1.00 88.62 173 LEU A C 1
ATOM 1327 O O . LEU A 1 173 ? 20.565 14.317 -36.088 1.00 88.62 173 LEU A O 1
ATOM 1331 N N . ALA A 1 174 ? 20.604 12.922 -37.847 1.00 87.94 174 ALA A N 1
ATOM 1332 C CA . ALA A 1 174 ? 19.524 12.058 -37.374 1.00 87.94 174 ALA A CA 1
ATOM 1333 C C . ALA A 1 174 ? 19.856 11.429 -36.010 1.00 87.94 174 ALA A C 1
ATOM 1335 O O . ALA A 1 174 ? 19.047 11.492 -35.081 1.00 87.94 174 ALA A O 1
ATOM 1336 N N . VAL A 1 175 ? 21.066 10.880 -35.853 1.00 87.44 175 VAL A N 1
ATOM 1337 C CA . VAL A 1 175 ? 21.534 10.309 -34.577 1.00 87.44 175 VAL A CA 1
ATOM 1338 C C . VAL A 1 175 ? 21.618 11.377 -33.490 1.00 87.44 175 VAL A C 1
ATOM 1340 O O . VAL A 1 175 ? 21.141 11.150 -32.378 1.00 87.44 175 VAL A O 1
ATOM 1343 N N . SER A 1 176 ? 22.174 12.547 -33.807 1.00 86.00 176 SER A N 1
ATOM 1344 C CA . SER A 1 176 ? 22.288 13.672 -32.878 1.00 86.00 176 SER A CA 1
ATOM 1345 C C . SER A 1 176 ? 20.915 14.136 -32.387 1.00 86.00 176 SER A C 1
ATOM 1347 O O . SER A 1 176 ? 20.700 14.231 -31.179 1.00 86.00 176 SER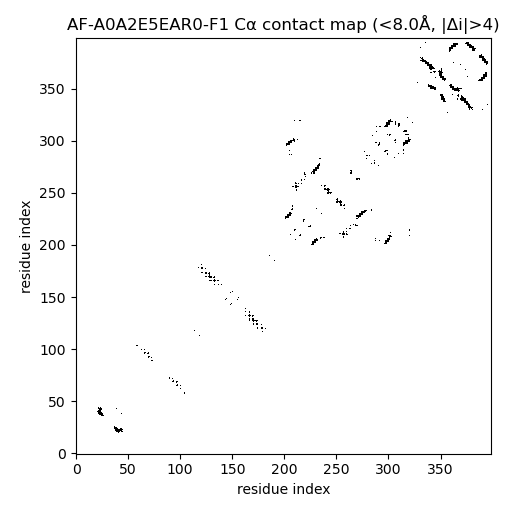 A O 1
ATOM 1349 N N . ILE A 1 177 ? 19.945 14.327 -33.287 1.00 85.62 177 ILE A N 1
ATOM 1350 C CA . ILE A 1 177 ? 18.581 14.748 -32.939 1.00 85.62 177 ILE A CA 1
ATOM 1351 C C . ILE A 1 177 ? 17.897 13.696 -32.068 1.00 85.62 177 ILE A C 1
ATOM 1353 O O . ILE A 1 177 ? 17.365 14.035 -31.014 1.00 85.62 177 ILE A O 1
ATOM 1357 N N . VAL A 1 178 ? 17.932 12.416 -32.447 1.00 85.25 178 VAL A N 1
ATOM 1358 C CA . VAL A 1 178 ? 17.247 11.368 -31.675 1.00 85.25 178 VAL A CA 1
ATOM 1359 C C . VAL A 1 178 ? 17.876 11.207 -30.292 1.00 85.25 178 VAL A C 1
ATOM 1361 O O . VAL A 1 178 ? 17.158 11.117 -29.298 1.00 85.25 178 VAL A O 1
ATOM 1364 N N . LEU A 1 179 ? 19.209 11.224 -30.190 1.00 79.31 179 LEU A N 1
ATOM 1365 C CA . LEU A 1 179 ? 19.892 11.065 -28.907 1.00 79.31 179 LEU A CA 1
ATOM 1366 C C . LEU A 1 179 ? 19.787 12.290 -27.992 1.00 79.31 179 LEU A C 1
ATOM 1368 O O . LEU A 1 179 ? 19.815 12.097 -26.778 1.00 79.31 179 LEU A O 1
ATOM 1372 N N . THR A 1 180 ? 19.658 13.502 -28.539 1.00 79.88 180 THR A N 1
ATOM 1373 C CA . THR A 1 180 ? 19.425 14.733 -27.757 1.00 79.88 180 THR A CA 1
ATOM 1374 C C . THR A 1 180 ? 17.955 14.911 -27.380 1.00 79.88 180 THR A C 1
ATOM 1376 O O . THR A 1 180 ? 17.652 15.433 -26.312 1.00 79.88 180 THR A O 1
ATOM 1379 N N . THR A 1 181 ? 17.033 14.427 -28.214 1.00 74.38 181 THR A N 1
ATOM 1380 C CA . THR A 1 181 ? 15.587 14.597 -28.013 1.00 74.38 181 THR A CA 1
ATOM 1381 C C . THR A 1 181 ? 14.981 13.491 -27.150 1.00 74.38 181 THR A C 1
ATOM 1383 O O . THR A 1 181 ? 13.992 13.749 -26.470 1.00 74.38 181 THR A O 1
ATOM 1386 N N . LYS A 1 182 ? 15.583 12.287 -27.088 1.00 66.00 182 LYS A N 1
ATOM 1387 C CA . LYS A 1 182 ? 15.062 11.122 -26.331 1.00 66.00 182 LYS A CA 1
ATOM 1388 C C . LYS A 1 182 ? 14.688 11.418 -24.872 1.00 66.00 182 LYS A C 1
ATOM 1390 O O . LYS A 1 182 ? 13.784 10.780 -24.342 1.00 66.00 182 LYS A O 1
ATOM 1395 N N . ASP A 1 183 ? 15.382 12.352 -24.222 1.00 62.03 183 ASP A N 1
ATOM 1396 C CA . ASP A 1 183 ? 15.148 12.677 -22.814 1.00 62.03 183 ASP A CA 1
ATOM 1397 C C . ASP A 1 183 ? 13.975 13.667 -22.645 1.00 62.03 183 ASP A C 1
ATOM 1399 O O . ASP A 1 183 ? 13.328 13.658 -21.602 1.00 62.03 183 ASP A O 1
ATOM 1403 N N . ASN A 1 184 ? 13.610 14.410 -23.701 1.00 57.19 184 ASN A N 1
ATOM 1404 C CA . ASN A 1 184 ? 12.446 15.309 -23.744 1.00 57.19 184 ASN A CA 1
ATOM 1405 C C . ASN A 1 184 ? 11.145 14.595 -24.168 1.00 57.19 184 ASN A C 1
ATOM 1407 O O . ASN A 1 184 ? 10.064 14.946 -23.703 1.00 57.19 184 ASN A O 1
ATOM 1411 N N . ILE A 1 185 ? 11.220 13.552 -25.007 1.00 50.81 185 ILE A N 1
ATOM 1412 C CA . ILE A 1 185 ? 10.039 12.764 -25.454 1.00 50.81 185 ILE A CA 1
ATOM 1413 C C . ILE A 1 185 ? 9.535 11.766 -24.409 1.00 50.81 185 ILE A C 1
ATOM 1415 O O . ILE A 1 185 ? 8.441 11.222 -24.567 1.00 50.81 185 ILE A O 1
ATOM 1419 N N . ARG A 1 186 ? 10.271 11.579 -23.303 1.00 52.97 186 ARG A N 1
ATOM 1420 C CA . ARG A 1 186 ? 9.790 10.851 -22.114 1.00 52.97 186 ARG A CA 1
ATOM 1421 C C . ARG A 1 186 ? 8.503 11.445 -21.517 1.00 52.97 186 ARG A C 1
ATOM 1423 O O . ARG A 1 186 ? 7.913 10.811 -20.653 1.00 52.97 186 ARG A O 1
ATOM 1430 N N . MET A 1 187 ? 8.068 12.623 -21.975 1.00 48.25 187 MET A N 1
ATOM 1431 C CA . MET A 1 187 ? 6.841 13.284 -21.531 1.00 48.25 187 MET A CA 1
ATOM 1432 C C . MET A 1 187 ? 5.583 12.938 -22.358 1.00 48.25 187 MET A C 1
ATOM 1434 O O . MET A 1 187 ? 4.485 13.108 -21.846 1.00 48.25 187 MET A O 1
ATOM 1438 N N . VAL A 1 188 ? 5.695 12.442 -23.602 1.00 51.25 188 VAL A N 1
ATOM 1439 C CA . VAL A 1 188 ? 4.520 12.265 -24.502 1.00 51.25 188 VAL A CA 1
ATOM 1440 C C . VAL A 1 188 ? 4.165 10.804 -24.777 1.00 51.25 188 VAL A C 1
ATOM 1442 O O . VAL A 1 188 ? 3.011 10.491 -25.058 1.00 51.25 188 VAL A O 1
ATOM 1445 N N . ILE A 1 189 ? 5.114 9.886 -24.628 1.00 45.34 189 ILE A N 1
ATOM 1446 C CA . ILE A 1 189 ? 4.796 8.466 -24.517 1.00 45.34 189 ILE A CA 1
ATOM 1447 C C . ILE A 1 189 ? 5.193 8.107 -23.097 1.00 45.34 189 ILE A C 1
ATOM 1449 O O . ILE A 1 189 ? 6.401 8.027 -22.840 1.00 45.34 189 ILE A O 1
ATOM 1453 N N . PRO A 1 190 ? 4.238 7.921 -22.161 1.00 38.69 190 PRO A N 1
ATOM 1454 C CA . PRO A 1 190 ? 4.586 7.234 -20.944 1.00 38.69 190 PRO A CA 1
ATOM 1455 C C . PRO A 1 190 ? 5.108 5.900 -21.447 1.00 38.69 190 PRO A C 1
ATOM 1457 O O . PRO A 1 190 ? 4.383 5.101 -22.045 1.00 38.69 190 PRO A O 1
ATOM 1460 N N . TYR A 1 191 ? 6.409 5.685 -21.274 1.00 44.25 191 TYR A N 1
ATOM 1461 C CA . TYR A 1 191 ? 6.887 4.339 -21.108 1.00 44.25 191 TYR A CA 1
ATOM 1462 C C . TYR A 1 191 ? 5.952 3.826 -20.019 1.00 44.25 191 TYR A C 1
ATOM 1464 O O . TYR A 1 191 ? 6.050 4.248 -18.867 1.00 44.25 191 TYR A O 1
ATOM 1472 N N . VAL A 1 192 ? 4.969 3.007 -20.392 1.00 49.38 192 VAL A N 1
ATOM 1473 C CA . VAL A 1 192 ? 4.440 2.004 -19.490 1.00 49.38 192 VAL A CA 1
ATOM 1474 C C . VAL A 1 192 ? 5.666 1.151 -19.216 1.00 49.38 192 VAL A C 1
ATOM 1476 O O . VAL A 1 192 ? 5.894 0.090 -19.787 1.00 49.38 192 VAL A O 1
ATOM 1479 N N . GLU A 1 193 ? 6.521 1.682 -18.342 1.00 45.06 193 GLU A N 1
ATOM 1480 C CA . GLU A 1 193 ? 7.099 0.920 -17.286 1.00 45.06 193 GLU A CA 1
ATOM 1481 C C . GLU A 1 193 ? 5.861 0.222 -16.748 1.00 45.06 193 GLU A C 1
ATOM 1483 O O . GLU A 1 193 ? 5.065 0.769 -15.985 1.00 45.06 193 GLU A O 1
ATOM 1488 N N . PHE A 1 194 ? 5.648 -0.995 -17.243 1.00 34.47 194 PHE A N 1
ATOM 1489 C CA . PHE A 1 194 ? 5.146 -2.044 -16.404 1.00 34.47 194 PHE A CA 1
ATOM 1490 C C . PHE A 1 194 ? 6.146 -2.082 -15.243 1.00 34.47 194 PHE A C 1
ATOM 1492 O O . PHE A 1 194 ? 6.962 -2.993 -15.118 1.00 34.47 194 PHE A O 1
ATOM 1499 N N . SER A 1 195 ? 6.058 -1.084 -14.348 1.00 40.84 195 SER A N 1
ATOM 1500 C CA . SER A 1 195 ? 6.036 -1.387 -12.950 1.00 40.84 195 SER A CA 1
ATOM 1501 C C . SER A 1 195 ? 5.094 -2.572 -12.934 1.00 40.84 195 SER A C 1
ATOM 1503 O O . SER A 1 195 ? 3.955 -2.534 -13.415 1.00 40.84 195 SER A O 1
ATOM 1505 N N . ARG A 1 196 ? 5.645 -3.726 -12.583 1.00 42.06 196 ARG A N 1
ATOM 1506 C CA . ARG A 1 196 ? 4.814 -4.770 -12.035 1.00 42.06 196 ARG A CA 1
ATOM 1507 C C . ARG A 1 196 ? 4.124 -4.068 -10.873 1.00 42.06 196 ARG A C 1
ATOM 1509 O O . ARG A 1 196 ? 4.635 -4.077 -9.763 1.00 42.06 196 ARG A O 1
ATOM 1516 N N . GLN A 1 197 ? 3.008 -3.396 -11.138 1.00 42.53 197 GLN A N 1
ATOM 1517 C CA . GLN A 1 197 ? 1.960 -3.218 -10.176 1.00 42.53 197 GLN A CA 1
ATOM 1518 C C . GLN A 1 197 ? 1.676 -4.653 -9.835 1.00 42.53 197 GLN A C 1
ATOM 1520 O O . GLN A 1 197 ? 1.177 -5.416 -10.666 1.00 42.53 197 GLN A O 1
ATOM 1525 N N . VAL A 1 198 ? 2.256 -5.057 -8.710 1.00 45.81 198 VAL A N 1
ATOM 1526 C CA . VAL A 1 198 ? 2.165 -6.397 -8.191 1.00 45.81 198 VAL A CA 1
ATOM 1527 C C . VAL A 1 198 ? 0.664 -6.607 -8.095 1.00 45.81 198 VAL A C 1
ATOM 1529 O O . VAL A 1 198 ? 0.009 -6.069 -7.209 1.00 45.81 198 VAL A O 1
ATOM 1532 N N . ARG A 1 199 ? 0.092 -7.288 -9.094 1.00 43.12 199 ARG A N 1
ATOM 1533 C CA . ARG A 1 199 ? -1.251 -7.859 -9.052 1.00 43.12 199 ARG A CA 1
ATOM 1534 C C . ARG A 1 199 ? -1.154 -9.043 -8.100 1.00 43.12 199 ARG A C 1
ATOM 1536 O O . ARG A 1 199 ? -1.230 -10.191 -8.500 1.00 43.12 199 ARG A O 1
ATOM 1543 N N . GLY A 1 200 ? -0.828 -8.718 -6.864 1.00 58.12 200 GLY A N 1
ATOM 1544 C CA . GLY A 1 200 ? -0.598 -9.590 -5.740 1.00 58.12 200 GLY A CA 1
ATOM 1545 C C . GLY A 1 200 ? -0.948 -8.776 -4.506 1.00 58.12 200 GLY A C 1
ATOM 1546 O O . GLY A 1 200 ? -0.937 -7.541 -4.527 1.00 58.12 200 GLY A O 1
ATOM 1547 N N . VAL A 1 201 ? -1.349 -9.473 -3.457 1.00 70.00 201 VAL A N 1
ATOM 1548 C CA . VAL A 1 201 ? -1.871 -8.845 -2.252 1.00 70.00 201 VAL A CA 1
ATOM 1549 C C . VAL A 1 201 ? -0.777 -7.963 -1.638 1.00 70.00 201 VAL A C 1
ATOM 1551 O O . VAL A 1 201 ? 0.294 -8.457 -1.286 1.00 70.00 201 VAL A O 1
ATOM 1554 N N . ARG A 1 202 ? -1.009 -6.643 -1.572 1.00 84.81 202 ARG A N 1
ATOM 1555 C CA . ARG A 1 202 ? -0.053 -5.707 -0.959 1.00 84.81 202 ARG A CA 1
ATOM 1556 C C . ARG A 1 202 ? 0.066 -6.046 0.528 1.00 84.81 202 ARG A C 1
ATOM 1558 O O . ARG A 1 202 ? -0.976 -6.085 1.186 1.00 84.81 202 ARG A O 1
ATOM 1565 N N . PRO A 1 203 ? 1.280 -6.272 1.059 1.00 91.69 203 PRO A N 1
ATOM 1566 C CA . PRO A 1 203 ? 1.450 -6.513 2.481 1.00 91.69 203 PRO A CA 1
ATOM 1567 C C . PRO A 1 203 ? 0.897 -5.354 3.309 1.00 91.69 203 PRO A C 1
ATOM 1569 O O . PRO A 1 203 ? 0.957 -4.188 2.902 1.00 91.69 203 PRO A O 1
ATOM 1572 N N . MET A 1 204 ? 0.332 -5.701 4.456 1.00 94.56 204 MET A N 1
ATOM 1573 C CA . MET A 1 204 ? -0.310 -4.773 5.371 1.00 94.56 204 MET A CA 1
ATOM 1574 C C . MET A 1 204 ? 0.660 -4.411 6.490 1.00 94.56 204 MET A C 1
ATOM 1576 O O . MET A 1 204 ? 1.042 -5.275 7.271 1.00 94.56 204 MET A O 1
ATOM 1580 N N . LEU A 1 205 ? 1.061 -3.146 6.554 1.00 96.19 205 LEU A N 1
ATOM 1581 C CA . LEU A 1 205 ? 1.936 -2.586 7.574 1.00 96.19 205 LEU A CA 1
ATOM 1582 C C . LEU A 1 205 ? 1.108 -2.177 8.792 1.00 96.19 205 LEU A C 1
ATOM 1584 O O . LEU A 1 205 ? 0.246 -1.309 8.670 1.00 96.19 205 LEU A O 1
ATOM 1588 N N . LEU A 1 206 ? 1.341 -2.795 9.948 1.00 95.81 206 LEU A N 1
ATOM 1589 C CA . LEU A 1 206 ? 0.568 -2.514 11.158 1.00 95.81 206 LEU A CA 1
ATOM 1590 C C . LEU A 1 206 ? 1.237 -1.461 12.036 1.00 95.81 206 LEU A C 1
ATOM 1592 O O . LEU A 1 206 ? 2.428 -1.541 12.329 1.00 95.81 206 LEU A O 1
ATOM 1596 N N . ASP A 1 207 ? 0.412 -0.535 12.505 1.00 95.62 207 ASP A N 1
ATOM 1597 C CA . ASP A 1 207 ? 0.733 0.482 13.502 1.00 95.62 207 ASP A CA 1
ATOM 1598 C C . ASP A 1 207 ? 0.421 -0.008 14.941 1.00 95.62 207 ASP A C 1
ATOM 1600 O O . ASP A 1 207 ? -0.394 -0.917 15.146 1.00 95.62 207 ASP A O 1
ATOM 1604 N N . SER A 1 208 ? 1.043 0.600 15.957 1.00 95.44 208 SER A N 1
ATOM 1605 C CA . SER A 1 208 ? 0.830 0.308 17.380 1.00 95.44 208 SER A CA 1
ATOM 1606 C C . SER A 1 208 ? -0.636 0.479 17.790 1.00 95.44 208 SER A C 1
ATOM 1608 O O . SER A 1 208 ? -1.164 -0.337 18.554 1.00 95.44 208 SER A O 1
ATOM 1610 N N . SER A 1 209 ? -1.335 1.468 17.224 1.00 95.62 209 SER A N 1
ATOM 1611 C CA . SER A 1 209 ? -2.755 1.718 17.494 1.00 95.62 209 SER A CA 1
ATOM 1612 C C . SER A 1 209 ? -3.646 0.519 17.125 1.00 95.62 209 SER A C 1
ATOM 1614 O O . SER A 1 209 ? -4.503 0.111 17.915 1.00 95.62 209 SER A O 1
ATOM 1616 N N . ALA A 1 210 ? -3.382 -0.123 15.981 1.00 95.12 210 ALA A N 1
ATOM 1617 C CA . ALA A 1 210 ? -4.121 -1.298 15.523 1.00 95.12 210 ALA A CA 1
ATOM 1618 C C . ALA A 1 210 ? -3.915 -2.508 16.453 1.00 95.12 210 ALA A C 1
ATOM 1620 O O . ALA A 1 210 ? -4.866 -3.248 16.730 1.00 95.12 210 ALA A O 1
ATOM 1621 N N . PHE A 1 211 ? -2.702 -2.683 16.991 1.00 95.81 211 PHE A N 1
ATOM 1622 C CA . PHE A 1 211 ? -2.423 -3.720 17.987 1.00 95.81 211 PHE A CA 1
ATOM 1623 C C . PHE A 1 211 ? -3.115 -3.452 19.317 1.00 95.81 211 PHE A C 1
ATOM 1625 O O . PHE A 1 211 ? -3.668 -4.374 19.910 1.00 95.81 211 PHE A O 1
ATOM 1632 N N . ILE A 1 212 ? -3.092 -2.211 19.807 1.00 95.81 212 ILE A N 1
ATOM 1633 C CA . ILE A 1 212 ? -3.719 -1.853 21.085 1.00 95.81 212 ILE A CA 1
ATOM 1634 C C . ILE A 1 212 ? -5.230 -2.090 21.023 1.00 95.81 212 ILE A C 1
ATOM 1636 O O . ILE A 1 212 ? -5.806 -2.643 21.963 1.00 95.81 212 ILE A O 1
ATOM 1640 N N . ASP A 1 213 ? -5.869 -1.709 19.919 1.00 93.75 213 ASP A N 1
ATOM 1641 C CA . ASP A 1 213 ? -7.293 -1.936 19.699 1.00 93.75 213 ASP A CA 1
ATOM 1642 C C . ASP A 1 213 ? -7.632 -3.440 19.696 1.00 93.75 213 ASP A C 1
ATOM 1644 O O . ASP A 1 213 ? -8.458 -3.899 20.495 1.00 93.75 213 ASP A O 1
ATOM 1648 N N . GLY A 1 214 ? -6.910 -4.222 18.887 1.00 91.44 214 GLY A N 1
ATOM 1649 C CA . GLY A 1 214 ? -6.992 -5.683 18.855 1.00 91.44 214 GLY A CA 1
ATOM 1650 C C . GLY A 1 214 ? -8.062 -6.265 17.929 1.00 91.44 214 GLY A C 1
ATOM 1651 O O . GLY A 1 214 ? -8.050 -7.476 17.709 1.00 91.44 214 GLY A O 1
ATOM 1652 N N . ARG A 1 215 ? -8.947 -5.457 17.317 1.00 91.94 215 ARG A N 1
ATOM 1653 C CA . ARG A 1 215 ? -9.935 -5.962 16.334 1.00 91.94 215 ARG A CA 1
ATOM 1654 C C . ARG A 1 215 ? -9.283 -6.662 15.145 1.00 91.94 215 ARG A C 1
ATOM 1656 O O . ARG A 1 215 ? -9.889 -7.555 14.557 1.00 91.94 215 ARG A O 1
ATOM 1663 N N . ILE A 1 216 ? -8.039 -6.310 14.824 1.00 90.94 216 ILE A N 1
ATOM 1664 C CA . ILE A 1 216 ? -7.246 -6.972 13.786 1.00 90.94 216 ILE A CA 1
ATOM 1665 C C . ILE A 1 216 ? -7.107 -8.487 14.021 1.00 90.94 216 ILE A C 1
ATOM 1667 O O . ILE A 1 216 ? -7.149 -9.263 13.066 1.00 90.94 216 ILE A O 1
ATOM 1671 N N . ASN A 1 217 ? -7.062 -8.929 15.284 1.00 90.38 217 ASN A N 1
ATOM 1672 C CA . ASN A 1 217 ? -7.006 -10.345 15.647 1.00 90.38 217 ASN A CA 1
ATOM 1673 C C . ASN A 1 217 ? -8.303 -11.043 15.243 1.00 90.38 217 ASN A C 1
ATOM 1675 O O . ASN A 1 217 ? -8.259 -12.087 14.595 1.00 90.38 217 ASN A O 1
ATOM 1679 N N . SER A 1 218 ? -9.449 -10.432 15.549 1.00 87.81 218 SER A N 1
ATOM 1680 C CA . SER A 1 218 ? -10.760 -10.942 15.148 1.00 87.81 218 SER A CA 1
ATOM 1681 C C . SER A 1 218 ? -10.887 -10.991 13.627 1.00 87.81 218 SER A C 1
ATOM 1683 O O . SER A 1 218 ? -11.239 -12.033 13.081 1.00 87.81 218 SER A O 1
ATOM 1685 N N . PHE A 1 219 ? -10.519 -9.914 12.924 1.00 87.94 219 PHE A N 1
ATOM 1686 C CA . PHE A 1 219 ? -10.572 -9.876 11.459 1.00 87.94 219 PHE A CA 1
ATOM 1687 C C . PHE A 1 219 ? -9.699 -10.962 10.818 1.00 87.94 219 PHE A C 1
ATOM 1689 O O . PHE A 1 219 ? -10.158 -11.642 9.900 1.00 87.94 219 PHE A O 1
ATOM 1696 N N . SER A 1 220 ? -8.494 -11.205 11.341 1.00 86.50 220 SER A N 1
ATOM 1697 C CA . SER A 1 220 ? -7.595 -12.248 10.821 1.00 86.50 220 SER A CA 1
ATOM 1698 C C . SER A 1 220 ? -8.135 -13.679 10.967 1.00 86.50 220 SER A C 1
ATOM 1700 O O . SER A 1 220 ? -7.705 -14.578 10.249 1.00 86.50 220 SER A O 1
ATOM 1702 N N . GLN A 1 221 ? -9.106 -13.917 11.856 1.00 84.19 221 GLN A N 1
ATOM 1703 C CA . GLN A 1 221 ? -9.747 -15.229 12.014 1.00 84.19 221 GLN A CA 1
ATOM 1704 C C . GLN A 1 221 ? -10.892 -15.461 11.016 1.00 84.19 221 GLN A C 1
ATOM 1706 O O . GLN A 1 221 ? -11.225 -16.611 10.734 1.00 84.19 221 GLN A O 1
ATOM 1711 N N . THR A 1 222 ? -11.480 -14.394 10.463 1.00 82.69 222 THR A N 1
ATOM 1712 C CA . THR A 1 222 ? -12.665 -14.475 9.583 1.00 82.69 222 THR A CA 1
ATOM 1713 C C . THR A 1 222 ? -12.360 -14.888 8.140 1.00 82.69 222 THR A C 1
ATOM 1715 O O . THR A 1 222 ? -13.279 -15.244 7.409 1.00 82.69 222 THR A O 1
ATOM 1718 N N . GLY A 1 223 ? -11.094 -14.825 7.711 1.00 77.75 223 GLY A N 1
ATOM 1719 C CA . GLY A 1 223 ? -10.702 -15.014 6.308 1.00 77.75 223 GLY A CA 1
ATOM 1720 C C . GLY A 1 223 ? -10.859 -13.767 5.426 1.00 77.75 223 GLY A C 1
ATOM 1721 O O . GLY A 1 223 ? -10.582 -13.832 4.238 1.00 77.75 223 GLY A O 1
ATOM 1722 N N . PHE A 1 224 ? -11.259 -12.616 5.983 1.00 81.38 224 PHE A N 1
ATOM 1723 C CA . PHE A 1 224 ? -11.268 -11.342 5.246 1.00 81.38 224 PHE A CA 1
ATOM 1724 C C . PHE A 1 224 ? -9.863 -10.775 4.977 1.00 81.38 224 PHE A C 1
ATOM 1726 O O . PHE A 1 224 ? -9.703 -9.911 4.115 1.00 81.38 224 PHE A O 1
ATOM 1733 N N . LEU A 1 225 ? -8.850 -11.222 5.727 1.00 83.25 225 LEU A N 1
ATOM 1734 C CA . LEU A 1 225 ? -7.472 -10.743 5.626 1.00 83.25 225 LEU A CA 1
ATOM 1735 C C . LEU A 1 225 ? -6.562 -11.839 5.065 1.00 83.25 225 LEU A C 1
ATOM 1737 O O . LEU A 1 225 ? -6.016 -12.635 5.820 1.00 83.25 225 LEU A O 1
ATOM 1741 N N . ASP A 1 226 ? -6.364 -11.823 3.747 1.00 77.19 226 ASP A N 1
ATOM 1742 C CA . ASP A 1 226 ? -5.460 -12.743 3.032 1.00 77.19 226 ASP A CA 1
ATOM 1743 C C . ASP A 1 226 ? -4.083 -12.120 2.712 1.00 77.19 226 ASP A C 1
ATOM 1745 O O . ASP A 1 226 ? -3.250 -12.719 2.030 1.00 77.19 226 ASP A O 1
ATOM 1749 N N . ALA A 1 227 ? -3.816 -10.896 3.183 1.00 86.50 227 ALA A N 1
ATOM 1750 C CA . ALA A 1 227 ? -2.535 -10.228 2.959 1.00 86.50 227 ALA A CA 1
ATOM 1751 C C . ALA A 1 227 ? -1.505 -10.576 4.044 1.00 86.50 227 ALA A C 1
ATOM 1753 O O . ALA A 1 227 ? -1.866 -10.611 5.224 1.00 86.50 227 ALA A O 1
ATOM 1754 N N . PRO A 1 228 ? -0.213 -10.726 3.693 1.00 89.81 228 PRO A N 1
ATOM 1755 C CA . PRO A 1 228 ? 0.852 -10.808 4.685 1.00 89.81 228 PRO A CA 1
ATOM 1756 C C . PRO A 1 228 ? 0.869 -9.563 5.576 1.00 89.81 228 PRO A C 1
ATOM 1758 O O . PRO A 1 228 ? 0.820 -8.436 5.078 1.00 89.81 228 PRO A O 1
ATOM 1761 N N . LEU A 1 229 ? 0.962 -9.774 6.884 1.00 93.56 229 LEU A N 1
ATOM 1762 C CA . LEU A 1 229 ? 1.097 -8.726 7.885 1.00 93.56 229 LEU A CA 1
ATOM 1763 C C . LEU A 1 229 ? 2.577 -8.413 8.105 1.00 93.56 229 LEU A C 1
ATOM 1765 O O . LEU A 1 229 ? 3.397 -9.315 8.285 1.00 93.56 229 LEU A O 1
ATOM 1769 N N . VAL A 1 230 ? 2.918 -7.132 8.117 1.00 95.31 230 VAL A N 1
ATOM 1770 C CA . VAL A 1 230 ? 4.273 -6.633 8.335 1.00 95.31 230 VAL A CA 1
ATOM 1771 C C . VAL A 1 230 ? 4.267 -5.743 9.566 1.00 95.31 230 VAL A C 1
ATOM 1773 O O . VAL A 1 230 ? 3.469 -4.813 9.665 1.00 95.31 230 VAL A O 1
ATOM 1776 N N . VAL A 1 231 ? 5.166 -6.029 10.503 1.00 96.50 231 VAL A N 1
ATOM 1777 C CA . VAL A 1 231 ? 5.321 -5.257 11.740 1.00 96.50 231 VAL A CA 1
ATOM 1778 C C . VAL A 1 231 ? 6.733 -4.696 11.789 1.00 96.50 231 VAL A C 1
ATOM 1780 O O . VAL A 1 231 ? 7.677 -5.483 11.859 1.00 96.50 231 VAL A O 1
ATOM 1783 N N . PRO A 1 232 ? 6.917 -3.371 11.741 1.00 96.12 232 PRO A N 1
ATOM 1784 C CA . PRO A 1 232 ? 8.235 -2.781 11.921 1.00 96.12 232 PRO A CA 1
ATOM 1785 C C . PRO A 1 232 ? 8.767 -3.031 13.331 1.00 96.12 232 PRO A C 1
ATOM 1787 O O . PRO A 1 232 ? 8.007 -2.986 14.299 1.00 96.12 232 PRO A O 1
ATOM 1790 N N . GLN A 1 233 ? 10.080 -3.222 13.460 1.00 95.19 233 GLN A N 1
ATOM 1791 C CA . GLN A 1 233 ? 10.730 -3.380 14.763 1.00 95.19 233 GLN A CA 1
ATOM 1792 C C . GLN A 1 233 ? 10.442 -2.192 15.699 1.00 95.19 233 GLN A C 1
ATOM 1794 O O . GLN A 1 233 ? 10.067 -2.404 16.849 1.00 95.19 233 GLN A O 1
ATOM 1799 N N . PHE A 1 234 ? 10.487 -0.958 15.186 1.00 95.38 234 PHE A N 1
ATOM 1800 C CA . PHE A 1 234 ? 10.232 0.244 15.987 1.00 95.38 234 PHE A CA 1
ATOM 1801 C C . PHE A 1 234 ? 8.806 0.322 16.569 1.00 95.38 234 PHE A C 1
ATOM 1803 O O . PHE A 1 234 ? 8.606 0.937 17.612 1.00 95.38 234 PHE A O 1
ATOM 1810 N N . ILE A 1 235 ? 7.813 -0.342 15.960 1.00 96.44 235 ILE A N 1
ATOM 1811 C CA . ILE A 1 235 ? 6.451 -0.440 16.521 1.00 96.44 235 ILE A CA 1
ATOM 1812 C C . ILE A 1 235 ? 6.424 -1.378 17.730 1.00 96.44 235 ILE A C 1
ATOM 1814 O O . ILE A 1 235 ? 5.726 -1.124 18.712 1.00 96.44 235 ILE A O 1
ATOM 1818 N N . ILE A 1 236 ? 7.199 -2.463 17.686 1.00 95.50 236 ILE A N 1
ATOM 1819 C CA . ILE A 1 236 ? 7.352 -3.373 18.827 1.00 95.50 236 ILE A CA 1
ATOM 1820 C C . ILE A 1 236 ? 8.048 -2.635 19.976 1.00 95.50 236 ILE A C 1
ATOM 1822 O O . ILE A 1 236 ? 7.614 -2.744 21.125 1.00 95.50 236 ILE A O 1
ATOM 1826 N N . ASP A 1 237 ? 9.076 -1.849 19.657 1.00 94.75 237 ASP A N 1
ATOM 1827 C CA . ASP A 1 237 ? 9.821 -1.052 20.631 1.00 94.75 237 ASP A CA 1
ATOM 1828 C C . ASP A 1 237 ? 8.931 0.032 21.269 1.00 94.75 237 ASP A C 1
ATOM 1830 O O . ASP A 1 237 ? 8.953 0.203 22.490 1.00 94.75 237 ASP A O 1
ATOM 1834 N N . GLU A 1 238 ? 8.069 0.692 20.486 1.00 94.75 238 GLU A N 1
ATOM 1835 C CA . GLU A 1 238 ? 7.067 1.639 20.994 1.00 94.75 238 GLU A CA 1
ATOM 1836 C C . GLU A 1 238 ? 6.080 0.958 21.959 1.00 94.75 238 GLU A C 1
ATOM 1838 O O . GLU A 1 238 ? 5.841 1.451 23.067 1.00 94.75 238 GLU A O 1
ATOM 1843 N N . LEU A 1 239 ? 5.529 -0.204 21.587 1.00 96.50 239 LEU A N 1
ATOM 1844 C CA . LEU A 1 239 ? 4.622 -0.967 22.452 1.00 96.50 239 LEU A CA 1
ATOM 1845 C C . LEU A 1 239 ? 5.307 -1.412 23.753 1.00 96.50 239 LEU A C 1
ATOM 1847 O O . LEU A 1 239 ? 4.687 -1.365 24.822 1.00 96.50 239 LEU A O 1
ATOM 1851 N N . HIS A 1 240 ? 6.579 -1.810 23.678 1.00 96.12 240 HIS A N 1
ATOM 1852 C CA . HIS A 1 240 ? 7.389 -2.161 24.841 1.00 96.12 240 HIS A CA 1
ATOM 1853 C C . HIS A 1 240 ? 7.612 -0.949 25.751 1.00 96.12 240 HIS A C 1
ATOM 1855 O O . HIS A 1 240 ? 7.301 -1.009 26.943 1.00 96.12 240 HIS A O 1
ATOM 1861 N N . GLN A 1 241 ? 8.046 0.184 25.195 1.00 95.00 241 GLN A N 1
ATOM 1862 C CA . GLN A 1 241 ? 8.224 1.433 25.938 1.00 95.00 241 GLN A CA 1
ATOM 1863 C C . GLN A 1 241 ? 6.918 1.885 26.605 1.00 95.00 241 GLN A C 1
ATOM 1865 O O . GLN A 1 241 ? 6.911 2.338 27.753 1.00 95.00 241 GLN A O 1
ATOM 1870 N N . LEU A 1 242 ? 5.789 1.715 25.916 1.00 95.19 242 LEU A N 1
ATOM 1871 C CA . LEU A 1 242 ? 4.471 2.002 26.462 1.00 95.19 242 LEU A CA 1
ATOM 1872 C C . LEU A 1 242 ? 4.127 1.061 27.630 1.00 95.19 242 LEU A C 1
ATOM 1874 O O . LEU A 1 242 ? 3.537 1.506 28.617 1.00 95.19 242 LEU A O 1
ATOM 1878 N N . SER A 1 243 ? 4.523 -0.214 27.549 1.00 94.69 243 SER A N 1
ATOM 1879 C CA . SER A 1 243 ? 4.307 -1.229 28.591 1.00 94.69 243 SER A CA 1
ATOM 1880 C C . SER A 1 243 ? 5.127 -1.001 29.872 1.00 94.69 243 SER A C 1
ATOM 1882 O O . SER A 1 243 ? 4.664 -1.385 30.952 1.00 94.69 243 SER A O 1
ATOM 1884 N N . ASP A 1 244 ? 6.250 -0.286 29.755 1.00 95.50 244 ASP A N 1
ATOM 1885 C CA . ASP A 1 244 ? 7.152 0.115 30.847 1.00 95.50 244 ASP A CA 1
ATOM 1886 C C . ASP A 1 244 ? 6.885 1.534 31.385 1.00 95.50 244 ASP A C 1
ATOM 1888 O O . ASP A 1 244 ? 7.568 2.014 32.289 1.00 95.50 244 ASP A O 1
ATOM 1892 N N . SER A 1 245 ? 5.875 2.233 30.858 1.00 95.88 245 SER A N 1
ATOM 1893 C CA . SER A 1 245 ? 5.541 3.599 31.280 1.00 95.88 245 SER A CA 1
ATOM 1894 C C . SER A 1 245 ? 5.215 3.702 32.782 1.00 95.88 245 SER A C 1
ATOM 1896 O O . SER A 1 245 ? 4.638 2.806 33.375 1.00 95.88 245 SER A O 1
ATOM 1898 N N . ASN A 1 246 ? 5.465 4.833 33.441 1.00 93.62 246 ASN A N 1
ATOM 1899 C CA . ASN A 1 246 ? 5.003 5.004 34.833 1.00 93.62 246 ASN A CA 1
ATOM 1900 C C . ASN A 1 246 ? 3.470 5.155 34.938 1.00 93.62 246 ASN A C 1
ATOM 1902 O O . ASN A 1 246 ? 2.875 4.893 35.984 1.00 93.62 246 ASN A O 1
ATOM 1906 N N . ASP A 1 247 ? 2.812 5.533 33.842 1.00 96.31 247 ASP A N 1
ATOM 1907 C CA . ASP A 1 247 ? 1.362 5.693 33.765 1.00 96.31 247 ASP A CA 1
ATOM 1908 C C . ASP A 1 247 ? 0.667 4.327 33.615 1.00 96.31 247 ASP A C 1
ATOM 1910 O O . ASP A 1 247 ? 0.902 3.580 32.665 1.00 96.31 247 ASP A O 1
ATOM 1914 N N . SER A 1 248 ? -0.219 3.998 34.561 1.00 94.94 248 SER A N 1
ATOM 1915 C CA . SER A 1 248 ? -0.965 2.733 34.582 1.00 94.94 248 SER A CA 1
ATOM 1916 C C . SER A 1 248 ? -1.796 2.493 33.314 1.00 94.94 248 SER A C 1
ATOM 1918 O O . SER A 1 248 ? -1.826 1.370 32.805 1.00 94.94 248 SER A O 1
ATOM 1920 N N . ALA A 1 249 ? -2.435 3.535 32.772 1.00 93.50 249 ALA A N 1
ATOM 1921 C CA . ALA A 1 249 ? -3.274 3.426 31.583 1.00 93.50 249 ALA A CA 1
ATOM 1922 C C . ALA A 1 249 ? -2.425 3.169 30.333 1.00 93.50 249 ALA A C 1
ATOM 1924 O O . ALA A 1 249 ? -2.749 2.287 29.534 1.00 93.50 249 ALA A O 1
ATOM 1925 N N . LYS A 1 250 ? -1.301 3.884 30.196 1.00 93.81 250 LYS A N 1
ATOM 1926 C CA . LYS A 1 250 ? -0.322 3.641 29.127 1.00 93.81 250 LYS A CA 1
ATOM 1927 C C . LYS A 1 250 ? 0.235 2.222 29.208 1.00 93.81 250 LYS A C 1
ATOM 1929 O O . LYS A 1 250 ? 0.118 1.477 28.239 1.00 93.81 250 LYS A O 1
ATOM 1934 N N . ARG A 1 251 ? 0.685 1.783 30.387 1.00 96.81 251 ARG A N 1
ATOM 1935 C CA . ARG A 1 251 ? 1.167 0.406 30.585 1.00 96.81 251 ARG A CA 1
ATOM 1936 C C . ARG A 1 251 ? 0.157 -0.658 30.197 1.00 96.81 251 ARG A C 1
ATOM 1938 O O . ARG A 1 251 ? 0.522 -1.652 29.574 1.00 96.81 251 ARG A O 1
ATOM 1945 N N . ALA A 1 252 ? -1.106 -0.477 30.579 1.00 94.88 252 ALA A N 1
ATOM 1946 C CA . ALA A 1 252 ? -2.167 -1.412 30.225 1.00 94.88 252 ALA A CA 1
ATOM 1947 C C . ALA A 1 252 ? -2.344 -1.513 28.701 1.00 94.88 252 ALA A C 1
ATOM 1949 O O . ALA A 1 252 ? -2.480 -2.620 28.184 1.00 94.88 252 ALA A O 1
ATOM 1950 N N . ARG A 1 253 ? -2.275 -0.383 27.982 1.00 95.94 253 ARG A N 1
ATOM 1951 C CA . ARG A 1 253 ? -2.321 -0.349 26.512 1.00 95.94 253 ARG A CA 1
ATOM 1952 C C . ARG A 1 253 ? -1.113 -1.040 25.880 1.00 95.94 253 ARG A C 1
ATOM 1954 O O . ARG A 1 253 ? -1.316 -1.890 25.023 1.00 95.94 253 ARG A O 1
ATOM 1961 N N . GLY A 1 254 ? 0.108 -0.757 26.340 1.00 96.44 2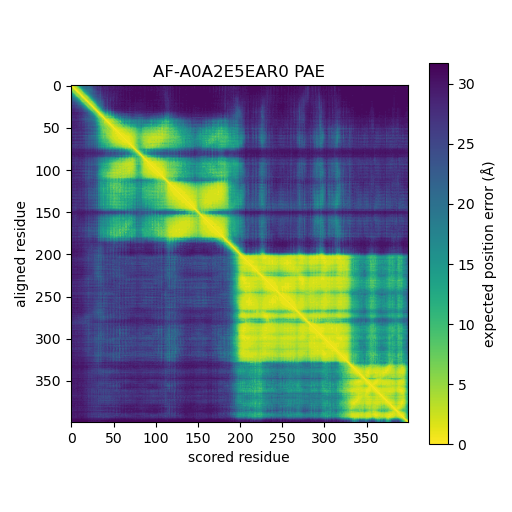54 GLY A N 1
ATOM 1962 C CA . GLY A 1 254 ? 1.325 -1.404 25.825 1.00 96.44 254 GLY A CA 1
ATOM 1963 C C . GLY A 1 254 ? 1.302 -2.925 26.006 1.00 96.44 254 GLY A C 1
ATOM 1964 O O . GLY A 1 254 ? 1.486 -3.672 25.047 1.00 96.44 254 GLY A O 1
ATOM 1965 N N . ARG A 1 255 ? 0.945 -3.401 27.211 1.00 96.56 255 ARG A N 1
ATOM 1966 C CA . ARG A 1 255 ? 0.774 -4.842 27.481 1.00 96.56 255 ARG A CA 1
ATOM 1967 C C . ARG A 1 255 ? -0.308 -5.478 26.611 1.00 96.56 255 ARG A C 1
ATOM 1969 O O . ARG A 1 255 ? -0.119 -6.588 26.122 1.00 96.56 255 ARG A O 1
ATOM 1976 N N . ARG A 1 256 ? -1.432 -4.782 26.407 1.00 96.75 256 ARG A N 1
ATOM 1977 C CA . ARG A 1 256 ? -2.512 -5.240 25.522 1.00 96.75 256 ARG A CA 1
ATOM 1978 C C . ARG A 1 256 ? -2.033 -5.355 24.075 1.00 96.75 256 ARG A C 1
ATOM 1980 O O . ARG A 1 256 ? -2.267 -6.389 23.462 1.00 96.75 256 ARG A O 1
ATOM 1987 N N . GLY A 1 257 ? -1.320 -4.353 23.560 1.00 96.75 257 GLY A N 1
ATOM 1988 C CA . GLY A 1 257 ? -0.759 -4.383 22.208 1.00 96.75 257 GLY A CA 1
ATOM 1989 C C . GLY A 1 257 ? 0.211 -5.548 21.998 1.00 96.75 257 GLY A C 1
ATOM 1990 O O . GLY A 1 257 ? 0.048 -6.310 21.049 1.00 96.75 257 GLY A O 1
ATOM 1991 N N . LEU A 1 258 ? 1.149 -5.763 22.929 1.00 96.50 258 LEU A N 1
ATOM 1992 C CA . LEU A 1 258 ? 2.078 -6.903 22.881 1.00 96.50 258 LEU A CA 1
ATOM 1993 C C . LEU A 1 258 ? 1.356 -8.258 22.963 1.00 96.50 258 LEU A C 1
ATOM 1995 O O . LEU A 1 258 ? 1.689 -9.181 22.221 1.00 96.50 258 LEU A O 1
ATOM 1999 N N . SER A 1 259 ? 0.337 -8.377 23.821 1.00 96.38 259 SER A N 1
ATOM 2000 C CA . SER A 1 259 ? -0.497 -9.584 23.903 1.00 96.38 259 SER A CA 1
ATOM 2001 C C . SER A 1 259 ? -1.229 -9.859 22.587 1.00 96.38 259 SER A C 1
ATOM 2003 O O . SER A 1 259 ? -1.296 -11.006 22.146 1.00 96.38 259 SER A O 1
ATOM 2005 N N . ASN A 1 260 ? -1.761 -8.819 21.941 1.00 95.69 260 ASN A N 1
ATOM 2006 C CA . ASN A 1 260 ? -2.470 -8.948 20.671 1.00 95.69 260 ASN A CA 1
ATOM 2007 C C . ASN A 1 260 ? -1.524 -9.310 19.521 1.00 95.69 260 ASN A C 1
ATOM 2009 O O . ASN A 1 260 ? -1.873 -10.164 18.707 1.00 95.69 260 ASN A O 1
ATOM 2013 N N . LEU A 1 261 ? -0.317 -8.735 19.490 1.00 94.69 261 LEU A N 1
ATOM 2014 C CA . LEU A 1 261 ? 0.740 -9.127 18.556 1.00 94.69 261 LEU A CA 1
ATOM 2015 C C . LEU A 1 261 ? 1.103 -10.609 18.721 1.00 94.69 261 LEU A C 1
ATOM 2017 O O . LEU A 1 261 ? 1.204 -11.330 17.729 1.00 94.69 261 LEU A O 1
ATOM 2021 N N . ARG A 1 262 ? 1.250 -11.085 19.964 1.00 94.06 262 ARG A N 1
ATOM 2022 C CA . ARG A 1 262 ? 1.548 -12.496 20.234 1.00 94.06 262 ARG A CA 1
ATOM 2023 C C . ARG A 1 262 ? 0.438 -13.419 19.732 1.00 94.06 262 ARG A C 1
ATOM 2025 O O . ARG A 1 262 ? 0.721 -14.402 19.056 1.00 94.06 262 ARG A O 1
ATOM 2032 N N . GLN A 1 263 ? -0.818 -13.062 19.987 1.00 92.44 263 GLN A N 1
ATOM 2033 C CA . GLN A 1 263 ? -1.967 -13.816 19.491 1.00 92.44 263 GLN A CA 1
ATOM 2034 C C . GLN A 1 263 ? -2.015 -13.870 17.952 1.00 92.44 263 GLN A C 1
ATOM 2036 O O . GLN A 1 263 ? -2.385 -14.903 17.397 1.00 92.44 263 GLN A O 1
ATOM 2041 N N . LEU A 1 264 ? -1.625 -12.794 17.255 1.00 90.88 264 LEU A N 1
ATOM 2042 C CA . LEU A 1 264 ? -1.497 -12.800 15.790 1.00 90.88 264 LEU A CA 1
ATOM 2043 C C . LEU A 1 264 ? -0.380 -13.718 15.301 1.00 90.88 264 LEU A C 1
ATOM 2045 O O . LEU A 1 264 ? -0.566 -14.395 14.296 1.00 90.88 264 LEU A O 1
ATOM 2049 N N . GLN A 1 265 ? 0.759 -13.756 15.998 1.00 90.00 265 GLN A N 1
ATOM 2050 C CA . GLN A 1 265 ? 1.868 -14.659 15.667 1.00 90.00 265 GLN A CA 1
ATOM 2051 C C . GLN A 1 265 ? 1.498 -16.132 15.829 1.00 90.00 265 GLN A C 1
ATOM 2053 O O . GLN A 1 265 ? 1.935 -16.960 15.035 1.00 90.00 265 GLN A O 1
ATOM 2058 N N . ASP A 1 266 ? 0.683 -16.453 16.832 1.00 88.56 266 ASP A N 1
ATOM 2059 C CA . ASP A 1 266 ? 0.239 -17.822 17.089 1.00 88.56 266 ASP A CA 1
ATOM 2060 C C . ASP A 1 266 ? -0.931 -18.246 16.158 1.00 88.56 266 ASP A C 1
ATOM 2062 O O . ASP A 1 266 ? -1.328 -19.414 16.142 1.00 88.56 266 ASP A O 1
ATOM 2066 N N . ASN A 1 267 ? -1.484 -17.332 15.345 1.00 84.12 267 ASN A N 1
ATOM 2067 C CA . ASN A 1 267 ? -2.566 -17.630 14.403 1.00 84.12 267 ASN A CA 1
ATOM 2068 C C . ASN A 1 267 ? -2.040 -18.291 13.114 1.00 84.12 267 ASN A C 1
ATOM 2070 O O . ASN A 1 267 ? -1.493 -17.629 12.235 1.00 84.12 267 ASN A O 1
ATOM 2074 N N . ALA A 1 268 ? -2.329 -19.584 12.937 1.00 74.50 268 ALA A N 1
ATOM 2075 C CA . ALA A 1 268 ? -1.911 -20.372 11.772 1.00 74.50 268 ALA A CA 1
ATOM 2076 C C . ALA A 1 268 ? -2.427 -19.860 10.408 1.00 74.50 268 ALA A C 1
ATOM 2078 O O . ALA A 1 268 ? -1.878 -20.236 9.374 1.00 74.50 268 ALA A O 1
ATOM 2079 N N . ARG A 1 269 ? -3.482 -19.031 10.378 1.00 77.25 269 ARG A N 1
ATOM 2080 C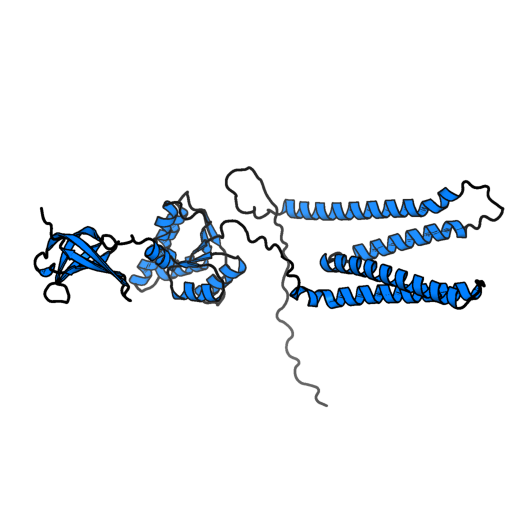 CA . ARG A 1 269 ? -4.024 -18.447 9.134 1.00 77.25 269 ARG A CA 1
ATOM 2081 C C . ARG A 1 269 ? -3.320 -17.162 8.710 1.00 77.25 269 ARG A C 1
ATOM 2083 O O . ARG A 1 269 ? -3.507 -16.720 7.585 1.00 77.25 269 ARG A O 1
ATOM 2090 N N . THR A 1 270 ? -2.535 -16.554 9.596 1.00 82.00 270 THR A N 1
ATOM 2091 C CA . THR A 1 270 ? -1.929 -15.244 9.357 1.00 82.00 270 THR A CA 1
ATOM 2092 C C . THR A 1 270 ? -0.434 -15.395 9.137 1.00 82.00 270 THR A C 1
ATOM 2094 O O . THR A 1 270 ? 0.274 -15.956 9.966 1.00 82.00 270 THR A O 1
ATOM 2097 N N . THR A 1 271 ? 0.074 -14.861 8.028 1.00 85.12 271 THR A N 1
ATOM 2098 C CA . THR A 1 271 ? 1.523 -14.737 7.834 1.00 85.12 271 THR A CA 1
ATOM 2099 C C . THR A 1 271 ? 1.960 -13.381 8.355 1.00 85.12 271 THR A C 1
ATOM 2101 O O . THR A 1 271 ? 1.622 -12.363 7.756 1.00 85.12 271 THR A O 1
ATOM 2104 N N . ILE A 1 272 ? 2.706 -13.364 9.456 1.00 91.19 272 ILE A N 1
ATOM 2105 C CA . ILE A 1 272 ? 3.254 -12.145 10.052 1.00 91.19 272 ILE A CA 1
ATOM 2106 C C . ILE A 1 272 ? 4.778 -12.137 9.940 1.00 91.19 272 ILE A C 1
ATOM 2108 O O . ILE A 1 272 ? 5.438 -13.136 10.215 1.00 91.19 272 ILE A O 1
ATOM 2112 N N . THR A 1 273 ? 5.344 -11.016 9.501 1.00 92.25 273 THR A N 1
ATOM 2113 C CA . THR A 1 273 ? 6.793 -10.818 9.364 1.00 92.25 273 THR A CA 1
ATOM 2114 C C . THR A 1 273 ? 7.217 -9.571 10.122 1.00 92.25 273 THR A C 1
ATOM 2116 O O . THR A 1 273 ? 6.581 -8.524 10.003 1.00 92.25 273 THR A O 1
ATOM 2119 N N . ILE A 1 274 ? 8.301 -9.683 10.889 1.00 93.31 274 ILE A N 1
ATOM 2120 C CA . ILE A 1 274 ? 8.931 -8.531 11.535 1.00 93.31 274 ILE A CA 1
ATOM 2121 C C . ILE A 1 274 ? 9.905 -7.908 10.538 1.00 93.31 274 ILE A C 1
ATOM 2123 O O . ILE A 1 274 ? 10.826 -8.572 10.061 1.00 93.31 274 ILE A O 1
ATOM 2127 N N . GLU A 1 275 ? 9.682 -6.642 10.210 1.00 92.06 275 GLU A N 1
ATOM 2128 C CA . GLU A 1 275 ? 10.512 -5.869 9.295 1.00 92.06 275 GLU A CA 1
ATOM 2129 C C . GLU A 1 275 ? 11.552 -5.077 10.091 1.00 92.06 275 GLU A C 1
ATOM 2131 O O . GLU A 1 275 ? 11.212 -4.249 10.939 1.00 92.06 275 GLU A O 1
ATOM 2136 N N . GLN A 1 276 ? 12.828 -5.327 9.797 1.00 90.69 276 GLN A N 1
ATOM 2137 C CA . GLN A 1 276 ? 13.964 -4.644 10.418 1.00 90.69 276 GLN A CA 1
ATOM 2138 C C . GLN A 1 276 ? 14.192 -3.285 9.742 1.00 90.69 276 GLN A C 1
ATOM 2140 O O . GLN A 1 276 ? 15.202 -3.065 9.074 1.00 90.69 276 GLN A O 1
ATOM 2145 N N . ALA A 1 277 ? 13.201 -2.404 9.864 1.00 85.62 277 ALA A N 1
ATOM 2146 C CA . ALA A 1 277 ? 13.281 -1.021 9.422 1.00 85.62 277 ALA A CA 1
ATOM 2147 C C . ALA A 1 277 ? 13.797 -0.139 10.564 1.00 85.62 277 ALA A C 1
ATOM 2149 O O . ALA A 1 277 ? 13.353 -0.273 11.705 1.00 85.62 277 ALA A O 1
ATOM 2150 N N . ASP A 1 278 ? 14.718 0.762 10.237 1.00 79.56 278 ASP A N 1
ATOM 2151 C CA . ASP A 1 278 ? 15.194 1.784 11.163 1.00 79.56 278 ASP A CA 1
ATOM 2152 C C . ASP A 1 278 ? 14.219 2.968 11.153 1.00 79.56 278 ASP A C 1
ATOM 2154 O O . ASP A 1 278 ? 13.847 3.457 10.086 1.00 79.56 278 ASP A O 1
ATOM 2158 N N . GLN A 1 279 ? 13.803 3.413 12.338 1.00 84.44 279 GLN A N 1
ATOM 2159 C CA . GLN A 1 279 ? 13.021 4.639 12.496 1.00 84.44 279 GLN A CA 1
ATOM 2160 C C . GLN A 1 279 ? 13.891 5.887 12.254 1.00 84.44 279 GLN A C 1
ATOM 2162 O O . GLN A 1 279 ? 13.387 6.924 11.822 1.00 84.44 279 GLN A O 1
ATOM 2167 N N . GLY A 1 280 ? 15.197 5.801 12.533 1.00 82.62 280 GLY A N 1
ATOM 2168 C CA . GLY A 1 280 ? 16.088 6.956 12.566 1.00 82.62 280 GLY A CA 1
ATOM 2169 C C . GLY A 1 280 ? 15.660 7.989 13.617 1.00 82.62 280 GLY A C 1
ATOM 2170 O O . GLY A 1 280 ? 15.188 7.639 14.696 1.00 82.62 280 GLY A O 1
ATOM 2171 N N . ASP A 1 281 ? 15.812 9.274 13.283 1.00 79.88 281 ASP A N 1
ATOM 2172 C CA . ASP A 1 281 ? 15.391 10.411 14.124 1.00 79.88 281 ASP A CA 1
ATOM 2173 C C . ASP A 1 281 ? 13.954 10.886 13.814 1.00 79.88 281 ASP A C 1
ATOM 2175 O O . ASP A 1 281 ? 13.510 11.935 14.292 1.00 79.88 281 ASP A O 1
ATOM 2179 N N . GLU A 1 282 ? 13.226 10.165 12.961 1.00 84.25 282 GLU A N 1
ATOM 2180 C CA . GLU A 1 282 ? 11.889 10.560 12.531 1.00 84.25 282 GLU A CA 1
ATOM 2181 C C . GLU A 1 282 ? 10.812 10.162 13.548 1.00 84.25 282 GLU A C 1
ATOM 2183 O O . GLU A 1 282 ? 10.950 9.220 14.331 1.00 84.25 282 GLU A O 1
ATOM 2188 N N . ALA A 1 283 ? 9.682 10.872 13.528 1.00 90.69 283 ALA A N 1
ATOM 2189 C CA . ALA A 1 283 ? 8.502 10.441 14.271 1.00 90.69 283 ALA A CA 1
ATOM 2190 C C . ALA A 1 283 ? 8.004 9.081 13.744 1.00 90.69 283 ALA A C 1
ATOM 2192 O O . ALA A 1 283 ? 8.091 8.822 12.544 1.00 90.69 283 ALA A O 1
ATOM 2193 N N . VAL A 1 284 ? 7.439 8.247 14.625 1.00 91.00 284 VAL A N 1
ATOM 2194 C CA . VAL A 1 284 ? 6.943 6.892 14.297 1.00 91.00 284 VAL A CA 1
ATOM 2195 C C . VAL A 1 284 ? 6.020 6.913 13.071 1.00 91.00 284 VAL A C 1
ATOM 2197 O O . VAL A 1 284 ? 6.236 6.169 12.116 1.00 91.00 284 VAL A O 1
ATOM 2200 N N . ASP A 1 285 ? 5.061 7.840 13.049 1.00 92.38 285 ASP A N 1
ATOM 2201 C CA . ASP A 1 285 ? 4.122 8.041 11.938 1.00 92.38 285 ASP A CA 1
ATOM 2202 C C . ASP A 1 285 ? 4.825 8.346 10.610 1.00 92.38 285 ASP A C 1
ATOM 2204 O O . ASP A 1 285 ? 4.440 7.849 9.551 1.00 92.38 285 ASP A O 1
ATOM 2208 N N . GLN A 1 286 ? 5.878 9.163 10.653 1.00 92.69 286 GLN A N 1
ATOM 2209 C CA . GLN A 1 286 ? 6.630 9.559 9.467 1.00 92.69 286 GLN A CA 1
ATOM 2210 C C . GLN A 1 286 ? 7.452 8.382 8.928 1.00 92.69 286 GLN A C 1
ATOM 2212 O O . GLN A 1 286 ? 7.426 8.137 7.720 1.00 92.69 286 GLN A O 1
ATOM 2217 N N . ALA A 1 287 ? 8.077 7.605 9.815 1.00 93.62 287 ALA A N 1
ATOM 2218 C CA . ALA A 1 287 ? 8.790 6.384 9.454 1.00 93.62 287 ALA A CA 1
ATOM 2219 C C . ALA A 1 287 ? 7.845 5.322 8.858 1.00 93.62 287 ALA A C 1
ATOM 2221 O O . ALA A 1 287 ? 8.187 4.686 7.859 1.00 93.62 287 ALA A O 1
ATOM 2222 N N . LEU A 1 288 ? 6.627 5.164 9.401 1.00 95.12 288 LEU A N 1
ATOM 2223 C CA . LEU A 1 288 ? 5.590 4.293 8.827 1.00 95.12 288 LEU A CA 1
ATOM 2224 C C . LEU A 1 288 ? 5.214 4.711 7.403 1.00 95.12 288 LEU A C 1
ATOM 2226 O O . LEU A 1 288 ? 5.130 3.859 6.517 1.00 95.12 288 LEU A O 1
ATOM 2230 N N . LEU A 1 289 ? 4.999 6.010 7.177 1.00 95.06 289 LEU A N 1
ATOM 2231 C CA . LEU A 1 289 ? 4.655 6.552 5.862 1.00 95.06 289 LEU A CA 1
ATOM 2232 C C . LEU A 1 289 ? 5.773 6.321 4.846 1.00 95.06 289 LEU A C 1
ATOM 2234 O O . LEU A 1 289 ? 5.495 5.835 3.752 1.00 95.06 289 LEU A O 1
ATOM 2238 N N . LEU A 1 290 ? 7.025 6.619 5.210 1.00 93.81 290 LEU A N 1
ATOM 2239 C CA . LEU A 1 290 ? 8.173 6.399 4.327 1.00 93.81 290 LEU A CA 1
ATOM 2240 C C . LEU A 1 290 ? 8.360 4.918 3.997 1.00 93.81 290 LEU A C 1
ATOM 2242 O O . LEU A 1 290 ? 8.557 4.573 2.835 1.00 93.81 290 LEU A O 1
ATOM 2246 N N . LEU A 1 291 ? 8.242 4.035 4.993 1.00 94.06 291 LEU A N 1
ATOM 2247 C CA . LEU A 1 291 ? 8.362 2.594 4.787 1.00 94.06 291 LEU A CA 1
ATOM 2248 C C . LEU A 1 291 ? 7.246 2.058 3.880 1.00 94.06 291 LEU A C 1
ATOM 2250 O O . LEU A 1 291 ? 7.492 1.215 3.011 1.00 94.06 291 LEU A O 1
ATOM 2254 N N . ALA A 1 292 ? 6.018 2.547 4.067 1.00 94.38 292 ALA A N 1
ATOM 2255 C CA . ALA A 1 292 ? 4.884 2.172 3.236 1.00 94.38 292 ALA A CA 1
ATOM 2256 C C . ALA A 1 292 ? 5.030 2.675 1.794 1.00 94.38 292 ALA A C 1
ATOM 2258 O O . ALA A 1 292 ? 4.711 1.931 0.867 1.00 94.38 292 ALA A O 1
ATOM 2259 N N . GLU A 1 293 ? 5.550 3.886 1.597 1.00 91.75 293 GLU A N 1
ATOM 2260 C CA . GLU A 1 293 ? 5.825 4.464 0.280 1.00 91.75 293 GLU A CA 1
ATOM 2261 C C . GLU A 1 293 ? 6.954 3.703 -0.437 1.00 91.75 293 GLU A C 1
ATOM 2263 O O . GLU A 1 293 ? 6.767 3.227 -1.559 1.00 91.75 293 GLU A O 1
ATOM 2268 N N . GLU A 1 294 ? 8.086 3.482 0.241 1.00 90.88 294 GLU A N 1
ATOM 2269 C CA . GLU A 1 294 ? 9.260 2.790 -0.306 1.00 90.88 294 GLU A CA 1
ATOM 2270 C C . GLU A 1 294 ? 8.929 1.358 -0.748 1.00 90.88 294 GLU A C 1
ATOM 2272 O O . GLU A 1 294 ? 9.308 0.927 -1.840 1.00 90.88 294 GLU A O 1
ATOM 2277 N N . LYS A 1 295 ? 8.208 0.609 0.096 1.00 89.25 295 LYS A N 1
ATOM 2278 C CA . LYS A 1 295 ? 7.904 -0.812 -0.139 1.00 89.25 295 LYS A CA 1
ATOM 2279 C C . LYS A 1 295 ? 6.515 -1.060 -0.723 1.00 89.25 295 LYS A C 1
ATOM 2281 O O . LYS A 1 295 ? 6.145 -2.214 -0.948 1.00 89.25 295 LYS A O 1
ATOM 2286 N N . SER A 1 296 ? 5.759 0.002 -1.010 1.00 89.75 296 SER A N 1
ATOM 2287 C CA . SER A 1 296 ? 4.377 -0.060 -1.510 1.00 89.75 296 SER A CA 1
ATOM 2288 C C . SER A 1 296 ? 3.437 -0.888 -0.615 1.00 89.75 296 SER A C 1
ATOM 2290 O O . SER A 1 296 ? 2.575 -1.625 -1.111 1.00 89.75 296 SER A O 1
ATOM 2292 N N . PHE A 1 297 ? 3.607 -0.787 0.706 1.00 93.75 297 PHE A N 1
ATOM 2293 C CA . PHE A 1 297 ? 2.726 -1.431 1.683 1.00 93.75 297 PHE A CA 1
ATOM 2294 C C . PHE A 1 297 ? 1.423 -0.650 1.873 1.00 93.75 297 PHE A C 1
ATOM 2296 O O . PHE A 1 297 ? 1.316 0.528 1.532 1.00 93.75 297 PHE A O 1
ATOM 2303 N N . ARG A 1 298 ? 0.408 -1.326 2.416 1.00 94.06 298 ARG A N 1
ATOM 2304 C CA . ARG A 1 298 ? -0.835 -0.696 2.872 1.00 94.06 298 ARG A CA 1
ATOM 2305 C C . ARG A 1 298 ? -0.780 -0.521 4.383 1.00 94.06 298 ARG A C 1
ATOM 2307 O O . ARG A 1 298 ? -0.575 -1.508 5.076 1.00 94.06 298 ARG A O 1
ATOM 2314 N N . ILE A 1 299 ? -0.997 0.682 4.897 1.00 96.12 299 ILE A N 1
ATOM 2315 C CA . ILE A 1 299 ? -0.997 0.921 6.346 1.00 96.12 299 ILE A CA 1
ATOM 2316 C C . ILE A 1 299 ? -2.320 0.437 6.943 1.00 96.12 299 ILE A C 1
ATOM 2318 O O . ILE A 1 299 ? -3.384 0.727 6.403 1.00 96.12 299 ILE A O 1
ATOM 2322 N N . VAL A 1 300 ? -2.265 -0.285 8.060 1.00 95.69 300 VAL A N 1
ATOM 2323 C CA . VAL A 1 300 ? -3.419 -0.635 8.892 1.00 95.69 300 VAL A CA 1
ATOM 2324 C C . VAL A 1 300 ? -3.305 0.130 10.198 1.00 95.69 300 VAL A C 1
ATOM 2326 O O . VAL A 1 300 ? -2.367 -0.080 10.966 1.00 95.69 300 VAL A O 1
ATOM 2329 N N . THR A 1 301 ? -4.265 1.012 10.454 1.00 96.19 301 THR A N 1
ATOM 2330 C CA . THR A 1 301 ? -4.265 1.874 11.640 1.00 96.19 301 THR A CA 1
ATOM 2331 C C . THR A 1 301 ? -5.682 2.058 12.182 1.00 96.19 301 THR A C 1
ATOM 2333 O O . THR A 1 301 ? -6.675 1.704 11.541 1.00 96.19 301 THR A O 1
ATOM 2336 N N . THR A 1 302 ? -5.771 2.582 13.398 1.00 94.88 302 THR A N 1
ATOM 2337 C CA . THR A 1 302 ? -7.009 3.134 13.970 1.00 94.88 302 THR A CA 1
ATOM 2338 C C . THR A 1 302 ? -6.925 4.651 14.149 1.00 94.88 302 THR A C 1
ATOM 2340 O O . THR A 1 302 ? -7.919 5.275 14.520 1.00 94.88 302 THR A O 1
ATOM 2343 N N . ASP A 1 303 ? -5.760 5.251 13.885 1.00 94.31 303 ASP A N 1
ATOM 2344 C CA . ASP A 1 303 ? -5.538 6.687 13.997 1.00 94.31 303 ASP A CA 1
ATOM 2345 C C . ASP A 1 303 ? -6.041 7.413 12.740 1.00 94.31 303 ASP A C 1
ATOM 2347 O O . ASP A 1 303 ? -5.579 7.190 11.617 1.00 94.31 303 ASP A O 1
ATOM 2351 N N . PHE A 1 304 ? -7.001 8.314 12.945 1.00 91.12 304 PHE A N 1
ATOM 2352 C CA . PHE A 1 304 ? -7.601 9.120 11.887 1.00 91.12 304 PHE A CA 1
ATOM 2353 C C . PHE A 1 304 ? -6.603 10.091 11.232 1.00 91.12 304 PHE A C 1
ATOM 2355 O O . PHE A 1 304 ? -6.661 10.318 10.024 1.00 91.12 304 PHE A O 1
ATOM 2362 N N . ASN A 1 305 ? -5.675 10.662 12.004 1.00 92.94 305 ASN A N 1
ATOM 2363 C CA . ASN A 1 305 ? -4.691 11.612 11.494 1.00 92.94 305 ASN A CA 1
ATOM 2364 C C . ASN A 1 305 ? -3.656 10.905 10.624 1.00 92.94 305 ASN A C 1
ATOM 2366 O O . ASN A 1 305 ? -3.379 11.375 9.520 1.00 92.94 305 ASN A O 1
ATOM 2370 N N . LEU A 1 306 ? -3.135 9.758 11.077 1.00 94.75 306 LEU A N 1
ATOM 2371 C CA . LEU A 1 306 ? -2.207 8.956 10.278 1.00 94.75 306 LEU A CA 1
ATOM 2372 C C . LEU A 1 306 ? -2.864 8.518 8.964 1.00 94.75 306 LEU A C 1
ATOM 2374 O O . LEU A 1 306 ? -2.264 8.670 7.899 1.00 94.75 306 LEU A O 1
ATOM 2378 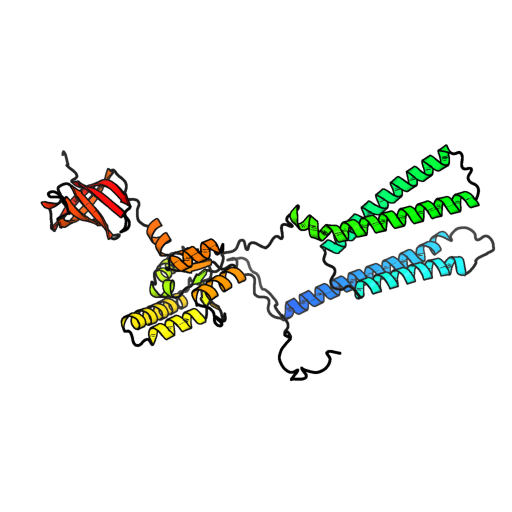N N . ALA A 1 307 ? -4.120 8.057 9.022 1.00 94.50 307 ALA A N 1
ATOM 2379 C CA . ALA A 1 307 ? -4.887 7.705 7.830 1.00 94.50 307 ALA A CA 1
ATOM 2380 C C . ALA A 1 307 ? -5.023 8.890 6.862 1.00 94.50 307 ALA A C 1
ATOM 2382 O O . ALA A 1 307 ? -4.735 8.759 5.672 1.00 94.50 307 ALA A O 1
ATOM 2383 N N . ARG A 1 308 ? -5.378 10.077 7.369 1.00 93.31 308 ARG A N 1
ATOM 2384 C CA . ARG A 1 308 ? -5.563 11.265 6.532 1.00 93.31 308 ARG A CA 1
ATOM 2385 C C . ARG A 1 308 ? -4.267 11.751 5.887 1.00 93.31 308 ARG A C 1
ATOM 2387 O O . ARG A 1 308 ? -4.273 12.160 4.728 1.00 93.31 308 ARG A O 1
ATOM 2394 N N . VAL A 1 309 ? -3.157 11.726 6.623 1.00 94.56 309 VAL A N 1
ATOM 2395 C CA . VAL A 1 309 ? -1.842 12.118 6.094 1.00 94.56 309 VAL A CA 1
ATOM 2396 C C . VAL A 1 309 ? -1.361 11.117 5.043 1.00 94.56 309 VAL A C 1
ATOM 2398 O O . VAL A 1 309 ? -0.823 11.529 4.016 1.00 94.56 309 VAL A O 1
ATOM 2401 N N . ALA A 1 310 ? -1.588 9.823 5.262 1.00 94.62 310 ALA A N 1
ATOM 2402 C CA . ALA A 1 310 ? -1.254 8.780 4.302 1.00 94.62 310 ALA A CA 1
ATOM 2403 C C . ALA A 1 310 ? -2.019 8.931 2.978 1.00 94.62 310 ALA A C 1
ATOM 2405 O O . ALA A 1 310 ? -1.400 8.858 1.920 1.00 94.62 310 ALA A O 1
ATOM 2406 N N . GLU A 1 311 ? -3.321 9.239 3.022 1.00 92.44 311 GLU A N 1
ATOM 2407 C CA . GLU A 1 311 ? -4.116 9.529 1.818 1.00 92.44 311 GLU A CA 1
ATOM 2408 C C . GLU A 1 311 ? -3.545 10.702 1.009 1.00 92.44 311 GLU A C 1
ATOM 2410 O O . GLU A 1 311 ? -3.462 10.630 -0.215 1.00 92.44 311 GLU A O 1
ATOM 2415 N N . ILE A 1 312 ? -3.114 11.776 1.681 1.00 93.81 312 ILE A N 1
ATOM 2416 C CA . ILE A 1 312 ? -2.504 12.947 1.023 1.00 93.81 312 ILE A CA 1
ATOM 2417 C C . ILE A 1 312 ? -1.192 12.571 0.316 1.00 93.81 312 ILE A C 1
ATOM 2419 O O . ILE A 1 312 ? -0.844 13.178 -0.696 1.00 93.81 312 ILE A O 1
ATOM 2423 N N . ARG A 1 313 ? -0.473 11.568 0.833 1.00 90.75 313 ARG A N 1
ATOM 2424 C CA . ARG A 1 313 ? 0.771 11.033 0.259 1.00 90.75 313 ARG A CA 1
ATOM 2425 C C . ARG A 1 313 ? 0.553 9.883 -0.730 1.00 90.75 313 ARG A C 1
ATOM 2427 O O . ARG A 1 313 ? 1.522 9.242 -1.115 1.00 90.75 313 ARG A O 1
ATOM 2434 N N . ASP A 1 314 ? -0.692 9.612 -1.127 1.00 90.81 314 ASP A N 1
ATOM 2435 C CA . ASP A 1 314 ? -1.059 8.496 -2.013 1.00 90.81 314 ASP A CA 1
ATOM 2436 C C . ASP A 1 314 ? -0.638 7.110 -1.467 1.00 90.81 314 ASP A C 1
ATOM 2438 O O . ASP A 1 314 ? -0.426 6.139 -2.200 1.00 90.81 314 ASP A O 1
ATOM 2442 N N . VAL A 1 315 ? -0.538 6.993 -0.138 1.00 93.69 315 VAL A N 1
ATOM 2443 C CA . VAL A 1 315 ? -0.297 5.729 0.560 1.00 93.69 315 VAL A CA 1
ATOM 2444 C C . VAL A 1 315 ? -1.642 5.088 0.890 1.00 93.69 315 VAL A C 1
ATOM 2446 O O . VAL A 1 315 ? -2.508 5.684 1.527 1.00 93.69 315 VAL A O 1
ATOM 2449 N N . SER A 1 316 ? -1.828 3.834 0.470 1.00 92.19 316 SER A N 1
ATOM 2450 C CA . SER A 1 316 ? -3.066 3.096 0.736 1.00 92.19 316 SER A CA 1
ATOM 2451 C C . SER A 1 316 ? -3.205 2.813 2.231 1.00 92.19 316 SER A C 1
ATOM 2453 O O . SER A 1 316 ? -2.299 2.236 2.833 1.00 92.19 316 SER A O 1
ATOM 2455 N N . VAL A 1 317 ? -4.365 3.139 2.804 1.00 94.38 317 VAL A N 1
ATOM 2456 C CA . VAL A 1 317 ? -4.680 2.878 4.214 1.00 94.38 317 VAL A CA 1
ATOM 2457 C C . VAL A 1 317 ? -5.928 2.019 4.354 1.00 94.38 317 VAL A C 1
ATOM 2459 O O . VAL A 1 317 ? -6.881 2.144 3.590 1.00 94.38 317 VAL A O 1
ATOM 2462 N N . LEU A 1 318 ? -5.903 1.131 5.343 1.00 93.25 318 LEU A N 1
ATOM 2463 C CA . LEU A 1 318 ? -7.052 0.426 5.881 1.00 93.25 318 LEU A CA 1
ATOM 2464 C C . LEU A 1 318 ? -7.255 0.877 7.329 1.00 93.25 318 LEU A C 1
ATOM 2466 O O . LEU A 1 318 ? -6.546 0.443 8.237 1.00 93.25 318 LEU A O 1
ATOM 2470 N N . ASN A 1 319 ? -8.234 1.748 7.537 1.00 94.19 319 ASN A N 1
ATOM 2471 C CA . ASN A 1 319 ? -8.626 2.176 8.869 1.00 94.19 319 ASN A CA 1
ATOM 2472 C C . ASN A 1 319 ? -9.687 1.221 9.431 1.00 94.19 319 ASN A C 1
ATOM 2474 O O . ASN A 1 319 ? -10.755 1.036 8.842 1.00 94.19 319 ASN A O 1
ATOM 2478 N N . LEU A 1 320 ? -9.402 0.602 10.579 1.00 91.44 320 LEU A N 1
ATOM 2479 C CA . LEU A 1 320 ? -10.325 -0.358 11.196 1.00 91.44 320 LEU A CA 1
ATOM 2480 C C . LEU A 1 320 ? -11.606 0.308 11.721 1.00 91.44 320 LEU A C 1
ATOM 2482 O O . LEU A 1 320 ? -12.642 -0.357 11.803 1.00 91.44 320 LEU A O 1
ATOM 2486 N N . ASN A 1 321 ? -11.560 1.600 12.063 1.00 89.88 321 ASN A N 1
ATOM 2487 C CA . ASN A 1 321 ? -12.752 2.350 12.465 1.00 89.88 321 ASN A CA 1
ATOM 2488 C C . ASN A 1 321 ? -13.711 2.509 11.286 1.00 89.88 321 ASN A C 1
ATOM 2490 O O . ASN A 1 321 ? -14.870 2.119 11.402 1.00 89.88 321 ASN A O 1
ATOM 2494 N N . ASP A 1 322 ? -13.196 2.943 10.135 1.00 87.94 322 ASP A N 1
ATOM 2495 C CA . ASP A 1 322 ? -13.995 3.118 8.920 1.00 87.94 322 ASP A CA 1
ATOM 2496 C C . ASP A 1 322 ? -14.606 1.787 8.469 1.00 87.94 322 ASP A C 1
ATOM 2498 O O . ASP A 1 322 ? -15.781 1.721 8.116 1.00 87.94 322 ASP A O 1
ATOM 2502 N N . LEU A 1 323 ? -13.840 0.693 8.557 1.00 85.44 323 LEU A N 1
ATOM 2503 C CA . LEU A 1 323 ? -14.351 -0.644 8.259 1.00 85.44 323 LEU A CA 1
ATOM 2504 C C . LEU A 1 323 ? -15.493 -1.042 9.203 1.00 85.44 323 LEU A C 1
ATOM 2506 O O . LEU A 1 323 ? -16.513 -1.555 8.756 1.00 85.44 323 LEU A O 1
ATOM 2510 N N . THR A 1 324 ? -15.339 -0.802 10.504 1.00 81.62 324 THR A N 1
ATOM 2511 C CA . THR A 1 324 ? -16.374 -1.139 11.496 1.00 81.62 324 THR A CA 1
ATOM 2512 C C . THR A 1 324 ? -17.647 -0.330 11.251 1.00 81.62 324 THR A C 1
ATOM 2514 O O . THR A 1 324 ? -18.743 -0.877 11.334 1.00 81.62 324 THR A O 1
ATOM 2517 N N . ASP A 1 325 ? -17.510 0.944 10.886 1.00 80.88 325 ASP A N 1
ATOM 2518 C CA . ASP A 1 325 ? -18.639 1.819 10.576 1.00 80.88 325 ASP A CA 1
ATOM 2519 C C . ASP A 1 325 ? -19.418 1.351 9.345 1.00 80.88 325 ASP A C 1
ATOM 2521 O O . ASP A 1 325 ? -20.648 1.349 9.370 1.00 80.88 325 ASP A O 1
ATOM 2525 N N . GLN A 1 326 ? -18.718 0.876 8.312 1.00 80.56 326 GLN A N 1
ATOM 2526 C CA . GLN A 1 326 ? -19.327 0.313 7.100 1.00 80.56 326 GLN A CA 1
ATOM 2527 C C . GLN A 1 326 ? -19.974 -1.061 7.327 1.00 80.56 326 GLN A C 1
ATOM 2529 O O . GLN A 1 326 ? -20.864 -1.456 6.579 1.00 80.56 326 GLN A O 1
ATOM 2534 N N . LEU A 1 327 ? -19.533 -1.799 8.350 1.00 78.50 327 LEU A N 1
ATOM 2535 C CA . LEU A 1 327 ? -20.074 -3.114 8.697 1.00 78.50 327 LEU A CA 1
ATOM 2536 C C . LEU A 1 327 ? -21.284 -3.052 9.640 1.00 78.50 327 LEU A C 1
ATOM 2538 O O . LEU A 1 327 ? -21.903 -4.091 9.884 1.00 78.50 327 LEU A O 1
ATOM 2542 N N . ARG A 1 328 ? -21.649 -1.879 10.180 1.00 74.38 328 ARG A N 1
ATOM 2543 C CA . ARG A 1 328 ? -22.870 -1.759 10.990 1.00 74.38 328 ARG A CA 1
ATOM 2544 C C . ARG A 1 328 ? -24.088 -2.063 10.123 1.00 74.38 328 ARG A C 1
ATOM 2546 O O . ARG A 1 328 ? -24.212 -1.548 9.013 1.00 74.38 328 ARG A O 1
ATOM 2553 N N . GLY A 1 329 ? -25.006 -2.877 10.645 1.00 67.31 329 GLY A N 1
ATOM 2554 C CA . GLY A 1 329 ? -26.221 -3.264 9.930 1.00 67.31 329 GLY A CA 1
ATOM 2555 C C . GLY A 1 329 ? -26.999 -2.047 9.418 1.00 67.31 329 GLY A C 1
ATOM 2556 O O . GLY A 1 329 ? -27.136 -1.027 10.110 1.00 67.31 329 GLY A O 1
ATOM 2557 N N . ALA A 1 330 ? -27.504 -2.139 8.188 1.00 66.44 330 ALA A N 1
ATOM 2558 C CA . ALA A 1 330 ? -28.422 -1.145 7.657 1.00 66.44 330 ALA A CA 1
ATOM 2559 C C . ALA A 1 330 ? -29.736 -1.248 8.439 1.00 66.44 330 ALA A C 1
ATOM 2561 O O . ALA A 1 330 ? -30.420 -2.258 8.366 1.00 66.44 330 ALA A O 1
ATOM 2562 N N . VAL A 1 331 ? -30.050 -0.210 9.209 1.00 69.44 331 VAL A N 1
ATOM 2563 C CA . VAL A 1 331 ? -31.335 -0.074 9.891 1.00 69.44 331 VAL A CA 1
ATOM 2564 C C . VAL A 1 331 ? -32.296 0.499 8.857 1.00 69.44 331 VAL A C 1
ATOM 2566 O O . VAL A 1 331 ? -32.082 1.620 8.386 1.00 69.44 331 VAL A O 1
ATOM 2569 N N . VAL A 1 332 ? -33.289 -0.284 8.440 1.00 77.19 332 VAL A N 1
ATOM 2570 C CA . VAL A 1 332 ? -34.155 0.082 7.312 1.00 77.19 332 VAL A CA 1
ATOM 2571 C C . VAL A 1 332 ? -35.431 0.756 7.831 1.00 77.19 332 VAL A C 1
ATOM 2573 O O . VAL A 1 332 ? -36.093 0.212 8.713 1.00 77.19 332 VAL A O 1
ATOM 2576 N N . PRO A 1 333 ? -35.828 1.931 7.302 1.00 81.12 333 PRO A N 1
ATOM 2577 C CA . PRO A 1 333 ? -37.139 2.503 7.596 1.00 81.12 333 PRO A CA 1
ATOM 2578 C C . PRO A 1 333 ? -38.269 1.504 7.308 1.00 81.12 333 PRO A C 1
ATOM 2580 O O . PRO A 1 333 ? -38.323 0.919 6.229 1.00 81.12 333 PRO A O 1
ATOM 2583 N N . GLY A 1 334 ? -39.174 1.321 8.266 1.00 82.25 334 GLY A N 1
ATOM 2584 C CA . GLY A 1 334 ? -40.262 0.342 8.217 1.00 82.25 334 GLY A CA 1
ATOM 2585 C C . GLY A 1 334 ? -39.930 -1.020 8.831 1.00 82.25 334 GLY A C 1
ATOM 2586 O O . GLY A 1 334 ? -40.833 -1.836 8.988 1.00 82.25 334 GLY A O 1
ATOM 2587 N N . GLU A 1 335 ? -38.677 -1.276 9.212 1.00 88.12 335 GLU A N 1
ATOM 2588 C CA . GLU A 1 335 ? -38.306 -2.489 9.941 1.00 88.12 335 GLU A CA 1
ATOM 2589 C C . GLU A 1 335 ? -38.865 -2.452 11.373 1.00 88.12 335 GLU A C 1
ATOM 2591 O O . GLU A 1 335 ? -38.770 -1.438 12.073 1.00 88.12 335 GLU A O 1
ATOM 2596 N N . THR A 1 336 ? -39.471 -3.562 11.798 1.00 90.19 336 THR A N 1
ATOM 2597 C CA . THR A 1 336 ? -40.015 -3.752 13.147 1.00 90.19 336 THR A CA 1
ATOM 2598 C C . THR A 1 336 ? -39.091 -4.633 13.968 1.00 90.19 336 THR A C 1
ATOM 2600 O O . THR A 1 336 ? -38.761 -5.739 13.53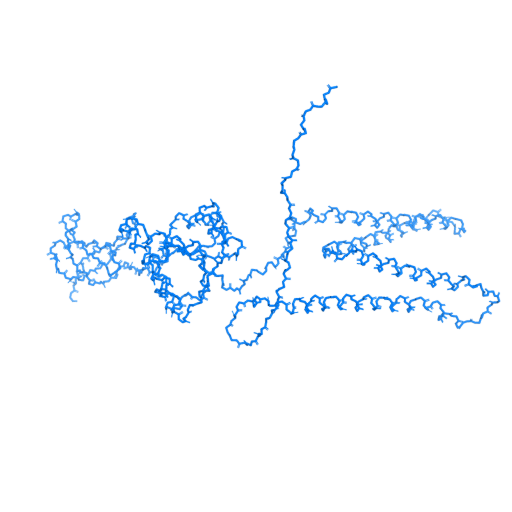8 1.00 90.19 336 THR A O 1
ATOM 2603 N N . MET A 1 337 ? -38.717 -4.193 15.165 1.00 90.25 337 MET A N 1
ATOM 2604 C CA . MET A 1 337 ? -37.838 -4.959 16.051 1.00 90.25 337 MET A CA 1
ATOM 2605 C C . MET A 1 337 ? -38.152 -4.707 17.529 1.00 90.25 337 MET A C 1
ATOM 2607 O O . MET A 1 337 ? -38.637 -3.623 17.868 1.00 90.25 337 MET A O 1
ATOM 2611 N N . PRO A 1 338 ? -37.886 -5.682 18.416 1.00 92.25 338 PRO A N 1
ATOM 2612 C CA . PRO A 1 338 ? -38.006 -5.479 19.852 1.00 92.25 338 PRO A CA 1
ATOM 2613 C C . PRO A 1 338 ? -36.857 -4.598 20.352 1.00 92.25 338 PRO A C 1
ATOM 2615 O O . PRO A 1 338 ? -35.698 -4.820 20.000 1.00 92.25 338 PRO A O 1
ATOM 2618 N N . ILE A 1 339 ? -37.174 -3.589 21.163 1.00 92.81 339 ILE A N 1
ATOM 2619 C CA . ILE A 1 339 ? -36.186 -2.718 21.805 1.00 92.81 339 ILE A CA 1
ATOM 2620 C C . ILE A 1 339 ? -36.534 -2.545 23.280 1.00 92.81 339 ILE A C 1
ATOM 2622 O O . ILE A 1 339 ? -37.635 -2.119 23.629 1.00 92.81 339 ILE A O 1
ATOM 2626 N N . ALA A 1 340 ? -35.554 -2.818 24.143 1.00 93.62 340 ALA A N 1
ATOM 2627 C CA . ALA A 1 340 ? -35.628 -2.514 25.565 1.00 93.62 340 ALA A CA 1
ATOM 2628 C C . ALA A 1 340 ? -35.451 -1.011 25.813 1.00 93.62 340 ALA A C 1
ATOM 2630 O O . ALA A 1 340 ? -34.438 -0.413 25.428 1.00 93.62 340 ALA A O 1
ATOM 2631 N N . ILE A 1 341 ? -36.417 -0.394 26.492 1.00 93.94 341 ILE A N 1
ATOM 2632 C CA . ILE A 1 341 ? -36.340 1.020 26.859 1.00 93.94 341 ILE A CA 1
ATOM 2633 C C . ILE A 1 341 ? -35.593 1.150 28.179 1.00 93.94 341 ILE A C 1
ATOM 2635 O O . ILE A 1 341 ? -36.071 0.733 29.228 1.00 93.94 341 ILE A O 1
ATOM 2639 N N . LEU A 1 342 ? -34.418 1.774 28.150 1.00 93.69 342 LEU A N 1
ATOM 2640 C CA . LEU A 1 342 ? -33.551 1.865 29.327 1.00 93.69 342 LEU A CA 1
ATOM 2641 C C . LEU A 1 342 ? -33.749 3.158 30.118 1.00 93.69 342 LEU A C 1
ATOM 2643 O O . LEU A 1 342 ? -33.515 3.191 31.324 1.00 93.69 342 LEU A O 1
ATOM 2647 N N . ARG A 1 343 ? -34.120 4.252 29.445 1.00 93.19 343 ARG A N 1
ATOM 2648 C CA . ARG A 1 343 ? -34.246 5.573 30.077 1.00 93.19 343 ARG A CA 1
ATOM 2649 C C . ARG A 1 343 ? -35.208 6.488 29.329 1.00 93.19 343 ARG A C 1
ATOM 2651 O O . ARG A 1 343 ? -35.497 6.268 28.156 1.00 93.19 343 ARG A O 1
ATOM 2658 N N . LYS A 1 344 ? -35.650 7.552 30.003 1.00 93.12 344 LYS A N 1
ATOM 2659 C CA . LYS A 1 344 ? -36.442 8.623 29.390 1.00 93.12 344 LYS A CA 1
ATOM 2660 C C . LYS A 1 344 ? -35.588 9.442 28.412 1.00 93.12 344 LYS A C 1
ATOM 2662 O O . LYS A 1 344 ? -34.404 9.675 28.660 1.00 93.12 344 LYS A O 1
ATOM 2667 N N . GLY A 1 345 ? -36.196 9.835 27.298 1.00 89.44 345 GLY A N 1
ATOM 2668 C CA . GLY A 1 345 ? -35.617 10.701 26.279 1.00 89.44 345 GLY A CA 1
ATOM 2669 C C . GLY A 1 345 ? -35.645 12.177 26.653 1.00 89.44 345 GLY A C 1
ATOM 2670 O O . GLY A 1 345 ? -36.112 12.563 27.723 1.00 89.44 345 GLY A O 1
ATOM 2671 N N . GLU A 1 346 ? -35.109 13.005 25.760 1.00 88.06 346 GLU A N 1
ATOM 2672 C CA . GLU A 1 346 ? -34.972 14.445 25.992 1.00 88.06 346 GLU A CA 1
ATOM 2673 C C . GLU A 1 346 ? -36.327 15.172 25.917 1.00 88.06 346 GLU A C 1
ATOM 2675 O O . GLU A 1 346 ? -36.586 16.092 26.692 1.00 88.06 346 GLU A O 1
ATOM 2680 N N . SER A 1 347 ? -37.230 14.723 25.035 1.00 89.31 347 SER A N 1
ATOM 2681 C CA . SER A 1 347 ? -38.600 15.252 24.940 1.00 89.31 347 SER A CA 1
ATOM 2682 C C . SER A 1 347 ? -39.586 14.507 25.848 1.00 89.31 347 SER A C 1
ATOM 2684 O O . SER A 1 347 ? -39.367 13.356 26.226 1.00 89.31 347 SER A O 1
ATOM 2686 N N . LYS A 1 348 ? -40.707 15.165 26.189 1.00 78.19 348 LYS A N 1
ATOM 2687 C CA . LYS A 1 348 ? -41.634 14.712 27.244 1.00 78.19 348 LYS A CA 1
ATOM 2688 C C . LYS A 1 348 ? -42.308 13.350 27.021 1.00 78.19 348 LYS A C 1
ATOM 2690 O O . LYS A 1 348 ? -42.695 12.773 28.032 1.00 78.19 348 LYS A O 1
ATOM 2695 N N . ASP A 1 349 ? -42.309 12.807 25.806 1.00 89.00 349 ASP A N 1
ATOM 2696 C CA . ASP A 1 349 ? -42.919 11.514 25.453 1.00 89.00 349 ASP A CA 1
ATOM 2697 C C . ASP A 1 349 ? -41.919 10.545 24.789 1.00 89.00 349 ASP A C 1
ATOM 2699 O O . ASP A 1 349 ? -42.305 9.666 24.029 1.00 89.00 349 ASP A O 1
ATOM 2703 N N . GLN A 1 350 ? -40.609 10.717 24.993 1.00 92.88 350 GLN A N 1
ATOM 2704 C CA . GLN A 1 350 ? -39.596 9.858 24.365 1.00 92.88 350 GLN A CA 1
ATOM 2705 C C . GLN A 1 350 ? -39.025 8.823 25.336 1.00 92.88 350 GLN A C 1
ATOM 2707 O O . GLN A 1 350 ? -38.734 9.129 26.492 1.00 92.88 350 GLN A O 1
ATOM 2712 N N . GLY A 1 351 ? -38.779 7.617 24.832 1.00 93.69 351 GLY A N 1
ATOM 2713 C CA . GLY A 1 351 ? -37.913 6.613 25.449 1.00 93.69 351 GLY A CA 1
ATOM 2714 C C . GLY A 1 351 ? -36.593 6.488 24.687 1.00 93.69 351 GLY A C 1
ATOM 2715 O O . GLY A 1 351 ? -36.522 6.803 23.500 1.00 93.69 351 GLY A O 1
ATOM 2716 N N . ILE A 1 352 ? -35.538 6.033 25.361 1.00 94.19 352 ILE A N 1
ATOM 2717 C CA . ILE A 1 352 ? -34.251 5.707 24.741 1.00 94.19 352 ILE A CA 1
ATOM 2718 C C . ILE A 1 352 ? -33.937 4.232 24.983 1.00 94.19 352 ILE A C 1
ATOM 2720 O O . ILE A 1 352 ? -33.848 3.787 26.132 1.00 94.19 352 ILE A O 1
ATOM 2724 N N . GLY A 1 353 ? -33.703 3.515 23.889 1.00 93.62 353 GLY A N 1
ATOM 2725 C CA . GLY A 1 353 ? -33.118 2.180 23.859 1.00 93.62 353 GLY A CA 1
ATOM 2726 C C . GLY A 1 353 ? -31.827 2.159 23.043 1.00 93.62 353 GLY A C 1
ATOM 2727 O O . GLY A 1 353 ? -31.386 3.183 22.511 1.00 93.62 353 GLY A O 1
ATOM 2728 N N . PHE A 1 354 ? -31.214 0.984 22.942 1.00 91.38 354 PHE A N 1
ATOM 2729 C CA . PHE A 1 354 ? -30.014 0.779 22.137 1.00 91.38 354 PHE A CA 1
ATOM 2730 C C . PHE A 1 354 ? -30.138 -0.503 21.323 1.00 91.38 354 PHE A C 1
ATOM 2732 O O . PHE A 1 354 ? -30.637 -1.510 21.821 1.00 91.38 354 PHE A O 1
ATOM 2739 N N . LEU A 1 355 ? -29.653 -0.461 20.084 1.00 88.25 355 LEU A N 1
ATOM 2740 C CA . LEU A 1 355 ? -29.429 -1.666 19.291 1.00 88.25 355 LEU A CA 1
ATOM 2741 C C . LEU A 1 355 ? -28.258 -2.482 19.865 1.00 88.25 355 LEU A C 1
ATOM 2743 O O . LEU A 1 355 ? -27.430 -1.933 20.601 1.00 88.25 355 LEU A O 1
ATOM 2747 N N . PRO A 1 356 ? -28.119 -3.768 19.486 1.00 81.19 356 PRO A N 1
ATOM 2748 C CA . PRO A 1 356 ? -26.983 -4.597 19.898 1.00 81.19 356 PRO A CA 1
ATOM 2749 C C . PRO A 1 356 ? -25.613 -4.010 19.525 1.00 81.19 356 PRO A C 1
ATOM 2751 O O . PRO A 1 356 ? -24.620 -4.289 20.191 1.00 81.19 356 PRO A O 1
ATOM 2754 N N . ASP A 1 357 ? -25.554 -3.184 18.475 1.00 76.12 357 ASP A N 1
ATOM 2755 C CA . ASP A 1 357 ? -24.343 -2.486 18.029 1.00 76.12 357 ASP A CA 1
ATOM 2756 C C . ASP A 1 357 ? -24.072 -1.166 18.785 1.00 76.12 357 ASP A C 1
ATOM 2758 O O . ASP A 1 357 ? -23.108 -0.461 18.483 1.00 76.12 357 ASP A O 1
ATOM 2762 N N . GLY A 1 358 ? -24.913 -0.819 19.766 1.00 84.56 358 GLY A N 1
ATOM 2763 C CA . GLY A 1 358 ? -24.816 0.404 20.561 1.00 84.56 358 GLY A CA 1
ATOM 2764 C C . GLY A 1 358 ? -25.437 1.646 19.914 1.00 84.56 358 GLY A C 1
ATOM 2765 O O . GLY A 1 358 ? -25.347 2.732 20.489 1.00 84.56 358 GLY A O 1
ATOM 2766 N N . THR A 1 359 ? -26.078 1.530 18.747 1.00 86.06 359 THR A N 1
ATOM 2767 C CA . THR A 1 359 ? -26.805 2.644 18.117 1.00 86.06 359 THR A CA 1
ATOM 2768 C C . THR A 1 359 ? -27.964 3.089 19.009 1.00 86.06 359 THR A C 1
ATOM 2770 O O . THR A 1 359 ? -28.784 2.269 19.423 1.00 86.06 359 THR A O 1
ATOM 2773 N N . MET A 1 360 ? -28.050 4.392 19.293 1.00 90.12 360 MET A N 1
ATOM 2774 C CA . MET A 1 360 ? -29.115 4.947 20.129 1.00 90.12 360 MET A CA 1
ATOM 2775 C C . MET A 1 360 ? -30.433 4.993 19.353 1.00 90.12 360 MET A C 1
ATOM 2777 O O . MET A 1 360 ? -30.502 5.594 18.279 1.00 90.12 360 MET A O 1
ATOM 2781 N N . VAL A 1 361 ? -31.475 4.390 19.925 1.00 92.44 361 VAL A N 1
ATOM 2782 C CA . VAL A 1 361 ? -32.835 4.380 19.378 1.00 92.44 361 VAL A CA 1
ATOM 2783 C C . VAL A 1 361 ? -33.713 5.284 20.234 1.00 92.44 361 VAL A C 1
ATOM 2785 O O . VAL A 1 361 ? -33.926 5.019 21.417 1.00 92.44 361 VAL A O 1
ATOM 2788 N N . VAL A 1 362 ? -34.212 6.365 19.644 1.00 93.56 362 VAL A N 1
ATOM 2789 C CA . VAL A 1 362 ? -35.176 7.282 20.255 1.00 93.56 362 VAL A CA 1
ATOM 2790 C C . VAL A 1 362 ? -36.572 6.837 19.842 1.00 93.56 362 VAL A C 1
ATOM 2792 O O . VAL A 1 362 ? -36.900 6.837 18.657 1.00 93.56 362 VAL A O 1
ATOM 2795 N N . ILE A 1 363 ? -37.377 6.445 20.825 1.00 94.38 363 ILE A N 1
ATOM 2796 C CA . ILE A 1 363 ? -38.695 5.843 20.630 1.00 94.38 363 ILE A CA 1
ATOM 2797 C C . ILE A 1 363 ? -39.765 6.852 21.033 1.00 94.38 363 ILE A C 1
ATOM 2799 O O . ILE A 1 363 ? -39.847 7.247 22.198 1.00 94.38 363 ILE A O 1
ATOM 2803 N N . GLU A 1 364 ? -40.596 7.263 20.084 1.00 92.88 364 GLU A N 1
ATOM 2804 C CA . GLU A 1 364 ? -41.768 8.097 20.351 1.00 92.88 364 GLU A CA 1
ATOM 2805 C C . GLU A 1 364 ? -42.829 7.312 21.144 1.00 92.88 364 GLU A C 1
ATOM 2807 O O . GLU A 1 364 ? -43.142 6.166 20.824 1.00 92.88 364 GLU A O 1
ATOM 2812 N N . GLY A 1 365 ? -43.335 7.919 22.219 1.00 88.81 365 GLY A N 1
ATOM 2813 C CA . GLY A 1 365 ? -44.210 7.313 23.228 1.00 88.81 365 GLY A CA 1
ATOM 2814 C C . GLY A 1 365 ? -43.485 6.460 24.279 1.00 88.81 365 GLY A C 1
ATOM 2815 O O . GLY A 1 365 ? -44.114 5.969 25.214 1.00 88.81 365 GLY A O 1
ATOM 2816 N N . GLY A 1 366 ? -42.176 6.228 24.134 1.00 87.81 366 GLY A N 1
ATOM 2817 C CA . GLY A 1 366 ? -41.454 5.216 24.912 1.00 87.81 366 GLY A CA 1
ATOM 2818 C C . GLY A 1 366 ? -41.261 5.534 26.401 1.00 87.81 366 GLY A C 1
ATOM 2819 O O . 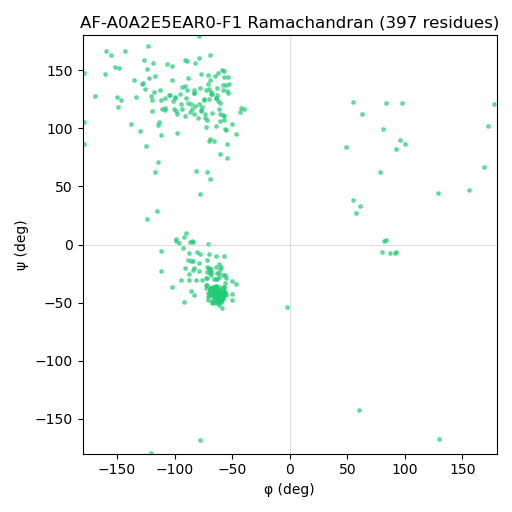GLY A 1 366 ? -40.801 4.685 27.158 1.00 87.81 366 GLY A O 1
ATOM 2820 N N . ASP A 1 367 ? -41.595 6.738 26.864 1.00 88.44 367 ASP A N 1
ATOM 2821 C CA . ASP A 1 367 ? -41.357 7.152 28.250 1.00 88.44 367 ASP A CA 1
ATOM 2822 C C . ASP A 1 367 ? -42.222 6.401 29.280 1.00 88.44 367 ASP A C 1
ATOM 2824 O O . ASP A 1 367 ? -41.860 6.343 30.456 1.00 88.44 367 ASP A O 1
ATOM 2828 N N . ARG A 1 368 ? -43.340 5.812 28.841 1.00 89.12 368 ARG A N 1
ATOM 2829 C CA . ARG A 1 368 ? -44.250 5.015 29.682 1.00 89.12 368 ARG A CA 1
ATOM 2830 C C . ARG A 1 368 ? -43.830 3.555 29.845 1.00 89.12 368 ARG A C 1
ATOM 2832 O O . ARG A 1 368 ? -44.338 2.899 30.744 1.00 89.12 368 ARG A O 1
ATOM 2839 N N . HIS A 1 369 ? -42.903 3.079 29.019 1.00 89.31 369 HIS A N 1
ATOM 2840 C CA . HIS A 1 369 ? -42.488 1.674 28.945 1.00 89.31 369 HIS A CA 1
ATOM 2841 C C . HIS A 1 369 ? -41.024 1.482 29.375 1.00 89.31 369 HIS A C 1
ATOM 2843 O O . HIS A 1 369 ? -40.326 0.588 28.904 1.00 89.31 369 HIS A O 1
ATOM 2849 N N . ILE A 1 370 ? -40.516 2.349 30.260 1.00 92.00 370 ILE A N 1
ATOM 2850 C CA . ILE A 1 370 ? -39.139 2.257 30.765 1.00 92.00 370 ILE A CA 1
ATOM 2851 C C . ILE A 1 370 ? -38.965 0.959 31.563 1.00 92.00 370 ILE A C 1
ATOM 2853 O O . ILE A 1 370 ? -39.682 0.714 32.530 1.00 92.00 370 ILE A O 1
ATOM 2857 N N . GLY A 1 371 ? -37.960 0.169 31.190 1.00 91.38 371 GLY A N 1
ATOM 2858 C CA . GLY A 1 371 ? -37.671 -1.150 31.747 1.00 91.38 371 GLY A CA 1
ATOM 2859 C C . GLY A 1 371 ? -38.326 -2.305 30.986 1.00 91.38 371 GLY A C 1
ATOM 2860 O O . GLY A 1 371 ? -38.019 -3.456 31.287 1.00 91.38 371 GLY A O 1
ATOM 2861 N N . GLU A 1 372 ? -39.182 -2.018 30.003 1.00 92.25 372 GLU A N 1
ATOM 2862 C CA . GLU A 1 372 ? -39.864 -3.016 29.177 1.00 92.25 372 GLU A CA 1
ATOM 2863 C C . GLU A 1 372 ? -39.204 -3.145 27.797 1.00 92.25 372 GLU A C 1
ATOM 2865 O O . GLU A 1 372 ? -38.574 -2.212 27.288 1.00 92.25 372 GLU A O 1
ATOM 2870 N N . GLU A 1 373 ? -39.355 -4.320 27.186 1.00 92.31 373 GLU A N 1
ATOM 2871 C CA . GLU A 1 373 ? -38.982 -4.583 25.798 1.00 92.31 373 GLU A CA 1
ATOM 2872 C C . GLU A 1 373 ? -40.240 -4.533 24.930 1.00 92.31 373 GLU A C 1
ATOM 2874 O O . GLU A 1 373 ? -41.167 -5.318 25.128 1.00 92.31 373 GLU A O 1
ATOM 2879 N N . ILE A 1 374 ? -40.286 -3.582 23.994 1.00 91.94 374 ILE A N 1
ATOM 2880 C CA . ILE A 1 374 ? -41.465 -3.332 23.159 1.00 91.94 374 ILE A CA 1
ATOM 2881 C C . ILE A 1 374 ? -41.126 -3.415 21.671 1.00 91.94 374 ILE A C 1
ATOM 2883 O O . ILE A 1 374 ? -40.008 -3.105 21.257 1.00 91.94 374 ILE A O 1
ATOM 2887 N N . MET A 1 375 ? -42.104 -3.803 20.850 1.00 92.75 375 MET A N 1
ATOM 2888 C CA . MET A 1 375 ? -41.958 -3.817 19.394 1.00 92.75 375 MET A CA 1
ATOM 2889 C C . MET A 1 375 ? -42.058 -2.399 18.834 1.00 92.75 375 MET A C 1
ATOM 2891 O O . MET A 1 375 ? -43.101 -1.746 18.915 1.00 92.75 375 MET A O 1
ATOM 2895 N N . VAL A 1 376 ? -40.989 -1.926 18.201 1.00 92.50 376 VAL A N 1
ATOM 2896 C CA . VAL A 1 376 ? -40.934 -0.593 17.592 1.00 92.50 376 VAL A CA 1
ATOM 2897 C C . VAL A 1 376 ? -40.735 -0.696 16.088 1.00 92.50 376 VAL A C 1
ATOM 2899 O O . VAL A 1 376 ? -40.035 -1.582 15.606 1.00 92.50 376 VAL A O 1
ATOM 2902 N N . THR A 1 377 ? -41.346 0.225 15.349 1.00 92.19 377 THR A N 1
ATOM 2903 C CA . THR A 1 377 ? -41.128 0.395 13.913 1.00 92.19 377 THR A CA 1
ATOM 2904 C C . THR A 1 377 ? -40.160 1.549 13.700 1.00 92.19 377 THR A C 1
ATOM 2906 O O . THR A 1 377 ? -40.385 2.658 14.193 1.00 92.19 377 THR A O 1
ATOM 2909 N N . ILE A 1 378 ? -39.089 1.311 12.950 1.00 91.62 378 ILE A N 1
ATOM 2910 C CA . ILE A 1 378 ? -38.126 2.351 12.593 1.00 91.62 378 ILE A CA 1
ATOM 2911 C C . ILE A 1 378 ? -38.773 3.327 11.612 1.00 91.62 378 ILE A C 1
ATOM 2913 O O . ILE A 1 378 ? -39.225 2.940 10.538 1.00 91.62 378 ILE A O 1
ATOM 2917 N N . ASN A 1 379 ? -38.759 4.614 11.946 1.00 89.56 379 ASN A N 1
ATOM 2918 C CA . ASN A 1 379 ? -39.243 5.672 11.064 1.00 89.56 379 ASN A CA 1
ATOM 2919 C C . ASN A 1 379 ? -38.114 6.234 10.198 1.00 89.56 379 ASN A C 1
ATOM 2921 O O . ASN A 1 379 ? -38.276 6.396 8.992 1.00 89.56 379 ASN A O 1
ATOM 2925 N N . ASN A 1 380 ? -36.984 6.583 10.816 1.00 87.12 380 ASN A N 1
ATOM 2926 C CA . ASN A 1 380 ? -35.853 7.205 10.130 1.00 87.12 380 ASN A CA 1
ATOM 2927 C C . ASN A 1 380 ? -34.558 7.031 10.937 1.00 87.12 380 ASN A C 1
ATOM 2929 O O . ASN A 1 380 ? -34.592 6.730 12.126 1.00 87.12 380 ASN A O 1
ATOM 2933 N N . SER A 1 381 ? -33.411 7.289 10.319 1.00 86.88 381 SER A N 1
ATOM 2934 C CA . SER A 1 381 ? -32.124 7.402 11.001 1.00 86.88 381 SER A CA 1
ATOM 2935 C C . SER A 1 381 ? -31.420 8.698 10.610 1.00 86.88 381 SER A C 1
ATOM 2937 O O . SER A 1 381 ? -31.396 9.061 9.437 1.00 86.88 381 SER A O 1
ATOM 2939 N N . VAL A 1 382 ? -30.817 9.378 11.581 1.00 84.94 382 VAL A N 1
ATOM 2940 C CA . VAL A 1 382 ? -30.032 10.599 11.386 1.00 84.94 382 VAL A CA 1
ATOM 2941 C C . VAL A 1 382 ? -28.595 10.333 11.816 1.00 84.94 382 VAL A C 1
ATOM 2943 O O . VAL A 1 382 ? -28.343 9.825 12.908 1.00 84.94 382 VAL A O 1
ATOM 2946 N N . GLN A 1 383 ? -27.636 10.695 10.968 1.00 79.38 383 GLN A N 1
ATOM 2947 C CA . GLN A 1 383 ? -26.224 10.680 11.337 1.00 79.38 383 GLN A CA 1
ATOM 2948 C C . GLN A 1 383 ? -25.877 11.973 12.086 1.00 79.38 383 GLN A C 1
ATOM 2950 O O . GLN A 1 383 ? -26.172 13.068 11.611 1.00 79.38 383 GLN A O 1
ATOM 2955 N N . THR A 1 384 ? -25.230 11.858 13.242 1.00 81.12 384 THR A N 1
ATOM 2956 C CA . THR A 1 384 ? -24.727 12.990 14.035 1.00 81.12 384 THR A CA 1
ATOM 2957 C C . THR A 1 384 ? -23.225 12.860 14.275 1.00 81.12 384 THR A C 1
ATOM 2959 O O . THR A 1 384 ? -22.633 11.815 14.003 1.00 81.12 384 THR A O 1
ATOM 2962 N N . SER A 1 385 ? -22.595 13.905 14.818 1.00 73.44 385 SER A N 1
ATOM 2963 C CA . SER A 1 385 ? -21.171 13.892 15.186 1.00 73.44 385 SER A CA 1
ATOM 2964 C C . SER A 1 385 ? -20.817 12.845 16.251 1.00 73.44 385 SER A C 1
ATOM 2966 O O . SER A 1 385 ? -19.673 12.410 16.307 1.00 73.44 385 SER A O 1
ATOM 2968 N N . ALA A 1 386 ? -21.783 12.421 17.072 1.00 71.31 386 ALA A N 1
ATOM 2969 C CA . ALA A 1 386 ? -21.605 11.388 18.095 1.00 71.31 386 ALA A CA 1
ATOM 2970 C C . ALA A 1 386 ? -21.958 9.968 17.606 1.00 71.31 386 ALA A C 1
ATOM 2972 O O . ALA A 1 386 ? -21.813 9.008 18.361 1.00 71.31 386 ALA A O 1
ATOM 2973 N N . GLY A 1 387 ? -22.431 9.820 16.363 1.00 75.50 387 GLY A N 1
ATOM 2974 C CA . GLY A 1 387 ? -22.833 8.540 15.779 1.00 75.50 387 GLY A CA 1
ATOM 2975 C C . GLY A 1 387 ? -24.218 8.572 15.133 1.00 75.50 387 GLY A C 1
ATOM 2976 O O . GLY A 1 387 ? -24.803 9.634 14.908 1.00 75.50 387 GLY A O 1
ATOM 2977 N N . ARG A 1 388 ? -24.745 7.385 14.821 1.00 81.94 388 ARG A N 1
ATOM 2978 C CA . ARG A 1 388 ? -26.074 7.216 14.223 1.00 81.94 388 ARG A CA 1
ATOM 2979 C C . ARG A 1 388 ? -27.153 7.230 15.307 1.00 81.94 388 ARG A C 1
ATOM 2981 O O . ARG A 1 388 ? -27.035 6.549 16.322 1.00 81.94 388 ARG A O 1
ATOM 2988 N N . LEU A 1 389 ? -28.200 8.002 15.064 1.00 88.69 389 LEU A N 1
ATOM 2989 C CA . LEU A 1 389 ? -29.405 8.117 15.874 1.00 88.69 389 LEU A CA 1
ATOM 2990 C C . LEU A 1 389 ? -30.561 7.515 15.081 1.00 88.69 389 LEU A C 1
ATOM 2992 O O . LEU A 1 389 ? -30.809 7.923 13.950 1.00 88.69 389 LEU A O 1
ATOM 2996 N N . VAL A 1 390 ? -31.259 6.540 15.649 1.00 91.06 390 VAL A N 1
ATOM 2997 C CA . VAL A 1 390 ? -32.416 5.903 15.010 1.00 91.06 390 VAL A CA 1
ATOM 2998 C C . VAL A 1 390 ? -33.676 6.414 15.687 1.00 91.06 390 VAL A C 1
ATOM 3000 O O . VAL A 1 390 ? -33.775 6.390 16.908 1.00 91.06 390 VAL A O 1
ATOM 3003 N N . PHE A 1 391 ? -34.636 6.883 14.902 1.00 92.31 391 PHE A N 1
ATOM 3004 C CA . PHE A 1 391 ? -35.951 7.286 15.375 1.00 92.31 391 PHE A CA 1
ATOM 3005 C C . PHE A 1 391 ? -36.941 6.180 15.063 1.00 92.31 391 PHE A C 1
ATOM 3007 O O . PHE A 1 391 ? -37.104 5.784 13.907 1.00 92.31 391 PHE A O 1
ATOM 3014 N N . ALA A 1 392 ? -37.610 5.703 16.099 1.00 93.38 392 ALA A N 1
ATOM 3015 C CA . ALA A 1 392 ? -38.636 4.689 16.005 1.00 93.38 392 ALA A CA 1
ATOM 3016 C C . ALA A 1 392 ? -39.911 5.181 16.688 1.00 93.38 392 ALA A C 1
ATOM 3018 O O . ALA A 1 392 ? -39.888 6.076 17.533 1.00 93.38 392 ALA A O 1
ATOM 3019 N N . ARG A 1 393 ? -41.032 4.577 16.325 1.00 92.19 393 ARG A N 1
ATOM 3020 C CA . ARG A 1 393 ? -42.298 4.714 17.045 1.00 92.19 393 ARG A CA 1
ATOM 3021 C C . ARG A 1 393 ? -42.716 3.349 17.547 1.00 92.19 393 ARG A C 1
ATOM 3023 O O . ARG A 1 393 ? -42.310 2.336 16.974 1.00 92.19 393 ARG A O 1
ATOM 3030 N N . MET A 1 394 ? -43.536 3.314 18.588 1.00 89.44 394 MET A N 1
ATOM 3031 C CA . MET A 1 394 ? -44.193 2.064 18.945 1.00 89.44 394 MET A CA 1
ATOM 3032 C C . MET A 1 394 ? -44.963 1.530 17.746 1.00 89.44 394 MET A C 1
ATOM 3034 O O . MET A 1 394 ? -45.583 2.288 16.996 1.00 89.44 394 MET A O 1
ATOM 3038 N N . THR A 1 395 ? -44.856 0.226 17.536 1.00 81.62 395 THR A N 1
ATOM 3039 C CA . THR A 1 395 ? -45.706 -0.434 16.558 1.00 81.62 395 THR A CA 1
ATOM 3040 C C . THR A 1 395 ? -47.093 -0.475 17.177 1.00 81.62 395 THR A C 1
ATOM 3042 O O . THR A 1 395 ? -47.349 -1.281 18.066 1.00 81.62 395 THR A O 1
ATOM 3045 N N . ASP A 1 396 ? -47.964 0.437 16.751 1.00 67.50 396 ASP A N 1
ATOM 3046 C CA . ASP A 1 396 ? -49.395 0.287 16.975 1.00 67.50 396 ASP A CA 1
ATOM 3047 C C . ASP A 1 396 ? -49.811 -0.958 16.188 1.00 67.50 396 ASP A C 1
ATOM 3049 O O . ASP A 1 396 ? -49.908 -0.914 14.961 1.00 67.50 396 ASP A O 1
ATOM 3053 N N . GLU A 1 397 ? -50.003 -2.092 16.851 1.00 44.81 397 GLU A N 1
ATOM 3054 C CA . GLU A 1 397 ? -50.778 -3.165 16.236 1.00 44.81 397 GLU A CA 1
ATOM 3055 C C . GLU A 1 397 ? -52.236 -2.702 16.149 1.00 44.81 397 GLU A C 1
ATOM 3057 O O . GLU A 1 397 ? -52.841 -2.349 17.166 1.00 44.81 397 GLU A O 1
ATOM 3062 N N . PRO A 1 398 ? -52.873 -2.797 14.975 1.00 42.41 398 PRO A N 1
ATOM 3063 C CA . PRO A 1 398 ? -54.224 -3.287 14.921 1.00 42.41 398 PRO A CA 1
ATOM 3064 C C . PRO A 1 398 ? -54.190 -4.772 14.535 1.00 42.41 398 PRO A C 1
ATOM 3066 O O . PRO A 1 398 ? -53.924 -5.091 13.380 1.00 42.41 398 PRO A O 1
ATOM 3069 N N . ALA A 1 399 ? -54.575 -5.599 15.514 1.00 31.11 399 ALA A N 1
ATOM 3070 C CA . ALA A 1 399 ? -55.137 -6.955 15.415 1.00 31.11 399 ALA A CA 1
ATOM 3071 C C . ALA A 1 399 ? -54.245 -8.128 14.971 1.00 31.11 399 ALA A C 1
ATOM 3073 O O . ALA A 1 399 ? -53.702 -8.105 13.845 1.00 31.11 399 ALA A O 1
#

Radius of gyration: 39.42 Å; Cα contacts (8 Å, |Δi|>4): 475; chains: 1; bounding box: 104×66×104 Å

Secondary structure (DSSP, 8-state):
-----------------------------SSS--------THHHHHHHHHHHHHHHHHHHHHHHHHHHHHHHHHHTT-S---S---HHHHHHHHHHHHHHHHHHHHHHHH-----HHHHHHHHHHHHHHHHHHHHHHHHHHHHHHHTT----HHHHHHHHHHHHHHHHHHHHHHHHHHHHHTTTGGGTS----------SPPPEEEPHHHHHH-HHHHHHHHT---SPEEEEHHHHHHHHHHHT-SSHHHHHHHHHHHHHHHHHHT-TT--EEEE----TTS-HHHHHHHHHHHHTPEEEES-HHHHHHHHHTT--EEEHHHHHHHHS----TT-EEEEEEEEE-SSTTEEEEE-TT--EEEEETGGGSTT-EEEEEEEEEEEETTEEEEEEEE-----

Solvent-accessible surface area (backbone atoms only — not comparable to full-atom values): 22806 Å² total; per-residue (Å²): 144,88,82,90,88,84,91,75,82,92,82,81,90,86,82,85,90,88,78,80,84,54,36,22,57,73,84,88,76,97,70,76,94,69,75,83,54,76,31,44,40,63,54,40,54,46,47,50,50,49,51,53,49,53,53,50,51,52,53,51,52,50,53,54,51,49,53,55,59,42,49,48,77,65,66,74,57,89,54,89,80,74,95,70,88,54,70,61,76,60,49,48,58,35,53,50,45,51,50,51,53,52,52,53,51,51,56,52,65,75,48,81,80,73,55,66,68,60,54,54,41,44,50,54,14,43,54,53,10,49,53,50,24,50,54,51,41,53,49,51,49,53,50,39,61,73,69,63,64,69,88,44,80,66,60,52,52,54,52,52,51,47,43,50,53,53,26,53,50,39,25,50,49,32,32,51,51,41,70,66,42,56,76,65,51,58,75,78,49,71,74,76,68,72,62,74,71,63,92,56,74,55,36,33,35,51,40,56,55,31,28,43,70,34,61,60,54,59,45,45,73,71,66,82,48,84,43,41,35,36,35,42,47,56,42,54,51,49,29,50,54,30,40,69,40,93,48,67,69,48,17,51,41,13,49,42,17,53,52,38,50,50,54,43,68,72,32,90,79,48,55,72,44,79,37,91,53,81,51,79,94,51,55,70,71,55,36,51,51,51,53,26,60,76,69,59,28,26,41,31,31,60,51,68,65,62,48,55,54,30,52,78,69,74,36,52,66,48,47,57,58,63,52,53,64,72,65,51,80,85,82,51,67,71,46,70,46,77,40,48,17,76,38,72,36,95,53,100,46,19,7,28,27,55,47,99,87,66,41,41,30,42,24,49,62,28,46,83,42,58,78,38,73,44,56,26,26,29,66,46,73,48,82,50,98,93,44,58,39,33,38,26,32,62,54,80,78,83,132

Sequence (399 aa):
MWMKMAATNRFKGRRLMVLGTIRSMSHKEGSSEMPPKLKTPQEEASQQDSQHFLLLSTRLVYVVLMIAVSTLPFISIVSPVEEGLVFWDYAAPVVSTMALAAIVLLLDILNPRKRLANVFGLYLAIVAGLFAALAVGALIDLIADAWGLDRGDSALKYLTLLKLAVGLTLCYLAVSIVLTTKDNIRMVIPYVEFSRQVRGVRPMLLDSSAFIDGRINSFSQTGFLDAPLVVPQFIIDELHQLSDSNDSAKRARGRRGLSNLRQLQDNARTTITIEQADQGDEAVDQALLLLAEEKSFRIVTTDFNLARVAEIRDVSVLNLNDLTDQLRGAVVPGETMPIAILRKGESKDQGIGFLPDGTMVVIEGGDRHIGEEIMVTINNSVQTSAGRLVFARMTDEPA

Nearest PDB structures (foldseek):
  3ix7-assembly1_B  TM=9.288E-01  e=8.131E-10  Thermus thermophilus HB8
  5f4h-assembly1_B  TM=6.393E-01  e=1.458E-07  Saccharolobus islandicus L.S.2.15
  2hww-assembly2_B  TM=7.219E-01  e=4.963E-05  Homo sapiens
  2dok-assembly3_B-2  TM=6.822E-01  e=2.194E-05  Homo sapiens
  2hww-assembly1_A  TM=6.664E-01  e=4.167E-05  Homo sapiens

Foldseek 3Di:
DPDDDDPDDDDDDDDDDDDDDQFADDDDDDDPPDDGRRHHRPVVVVVVVVVVVVVVVVLVVLVVVLQVVLCVVVVVPPDDDDPDPDVCVNVVSNVVSVVVSVVVVVVCVVCVDDDVLLVVLLVVLQVVLQVVLVVVLVVLVVVCVVVVVDPDPPVVVVSVVVSVVSSVVSSVVSSVCSNVCVVVCCVPDVPPPPPVPVPDAFEEEEALQCLLVLVVLVCLVVPVDQHAYEYEPVRLVCLVVQLVDPDPVSVNSSVSSVVSVVSQVPDPSHHYDYDDQDCPPHDPLVSSLVVCVVRVHEYEHQDPVSCVVSVVVVRHYDHVVVVVLVPPDDPDQFDKDKFAFAAADPDPQWTWTADPSRAIEIEGNCHVVHRHIAIWGWHDWDADPVGIYTYTYGPPDDD